Protein AF-A0A3D4HSH6-F1 (afdb_monomer)

Secondary structure (DSSP, 8-state):
--EEEE-SEEEEEEEESSEEEE-S-EEEEEEEESSEEEE-S-EEEEEEEESSEEEE-S-EEEEEEEESSEEEE-S--EEEEEEEESSEEEEEEEEEEEEEEESSEEEEEEEEEEEEEE---TTT---TT-TTHHHHHHHHHHHHHSS---TTSEEEEEEEEEEEEEESEEEEEEEEEEEEEETT-EEEEEEEEEEEEE-TT-EEEEEE-GGG--S-----------------SSHHHHHHHHHHHHHHHHTTSS-HHHHHHHHHTT----S-S-----------SSS----EEEETTEEEEE--TT-SS---EE-S-BS-EEESS-EEES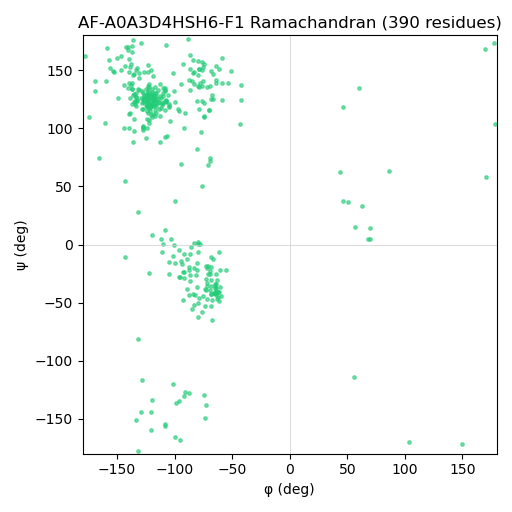-BSS-EEESS-EE-S-BSS-EEESS-EE-SEESS-EEESS-EEESEESS-EEESS-EEE---

Nearest PDB structures (foldseek):
  4dn7-assembly1_B  TM=1.589E-01  e=5.352E+00  Methanosarcina mazei Go1

Structure (mmCIF, N/CA/C/O backbone):
data_AF-A0A3D4HSH6-F1
#
_entry.id   AF-A0A3D4HSH6-F1
#
loop_
_atom_site.group_PDB
_atom_site.id
_atom_site.type_symbol
_atom_site.label_atom_id
_atom_site.label_alt_id
_atom_site.label_comp_id
_atom_site.label_asym_id
_atom_site.label_entity_id
_atom_site.label_seq_id
_atom_site.pdbx_PDB_ins_code
_atom_site.Cartn_x
_atom_site.Cartn_y
_atom_site.Cartn_z
_atom_site.occupancy
_atom_site.B_iso_or_equiv
_atom_site.auth_seq_id
_atom_site.auth_comp_id
_atom_site.auth_asym_id
_atom_site.auth_atom_id
_atom_site.pdbx_PDB_model_num
ATOM 1 N N . GLU A 1 1 ? 10.596 -11.677 -17.587 1.00 57.94 1 GLU A N 1
ATOM 2 C CA . GLU A 1 1 ? 11.703 -11.852 -16.608 1.00 57.94 1 GLU A CA 1
ATOM 3 C C . GLU A 1 1 ? 12.764 -10.735 -16.698 1.00 57.94 1 GLU A C 1
ATOM 5 O O . GLU A 1 1 ? 12.942 -10.158 -17.764 1.00 57.94 1 GLU A O 1
ATOM 10 N N . GLY A 1 2 ? 13.449 -10.383 -15.598 1.00 78.00 2 GLY A N 1
ATOM 11 C CA . GLY A 1 2 ? 14.512 -9.350 -15.574 1.00 78.00 2 GLY A CA 1
ATOM 12 C C . GLY A 1 2 ? 14.110 -7.986 -14.981 1.00 78.00 2 GLY A C 1
ATOM 13 O O . GLY A 1 2 ? 13.057 -7.859 -14.363 1.00 78.00 2 GLY A O 1
ATOM 14 N N . VAL A 1 3 ? 14.960 -6.958 -15.118 1.00 90.19 3 VAL A N 1
ATOM 15 C CA . VAL A 1 3 ? 14.716 -5.597 -14.586 1.00 90.19 3 VAL A CA 1
ATOM 16 C C . VAL A 1 3 ? 14.334 -4.649 -15.724 1.00 90.19 3 VAL A C 1
ATOM 18 O O . VAL A 1 3 ? 15.120 -4.444 -16.644 1.00 90.19 3 VAL A O 1
ATOM 21 N N . GLY A 1 4 ? 13.153 -4.031 -15.651 1.00 86.25 4 GLY A N 1
ATOM 22 C CA . GLY A 1 4 ? 12.595 -3.201 -16.720 1.00 86.25 4 GLY A CA 1
ATOM 23 C C . GLY A 1 4 ? 11.940 -1.907 -16.232 1.00 86.25 4 GLY A C 1
ATOM 24 O O . GLY A 1 4 ? 11.488 -1.782 -15.090 1.00 86.25 4 GLY A O 1
ATOM 25 N N . SER A 1 5 ? 11.887 -0.910 -17.116 1.00 93.50 5 SER A N 1
ATOM 26 C CA . SER A 1 5 ? 11.136 0.332 -16.902 1.00 93.50 5 SER A CA 1
ATOM 27 C C . SER A 1 5 ? 9.996 0.433 -17.904 1.00 93.50 5 SER A C 1
ATOM 29 O O . SER A 1 5 ? 10.218 0.273 -19.097 1.00 93.50 5 SER A O 1
ATOM 31 N N . ILE A 1 6 ? 8.808 0.762 -17.409 1.00 93.12 6 ILE A N 1
ATOM 32 C CA . ILE A 1 6 ? 7.613 1.019 -18.209 1.00 93.12 6 ILE A CA 1
ATOM 33 C C . ILE A 1 6 ? 7.395 2.532 -18.204 1.00 93.12 6 ILE A C 1
ATOM 35 O O . ILE A 1 6 ? 7.428 3.172 -17.145 1.00 93.12 6 ILE A O 1
ATOM 39 N N . TYR A 1 7 ? 7.239 3.126 -19.379 1.00 93.56 7 TYR A N 1
ATOM 40 C CA . TYR A 1 7 ? 6.953 4.554 -19.511 1.00 93.56 7 TYR A CA 1
ATOM 41 C C . TYR A 1 7 ? 5.441 4.797 -19.420 1.00 93.56 7 TYR A C 1
ATOM 43 O O . TYR A 1 7 ? 4.657 3.857 -19.506 1.00 93.56 7 TYR A O 1
ATOM 51 N N . GLY A 1 8 ? 5.022 6.038 -19.176 1.00 94.56 8 GLY A N 1
ATOM 52 C CA . GLY A 1 8 ? 3.591 6.355 -19.180 1.00 94.56 8 GLY A CA 1
ATOM 53 C C . GLY A 1 8 ? 2.972 6.145 -20.565 1.00 94.56 8 GLY A C 1
ATOM 54 O O . GLY A 1 8 ? 3.687 6.229 -21.563 1.00 94.56 8 GLY A O 1
ATOM 55 N N . GLY A 1 9 ? 1.673 5.860 -20.620 1.00 95.31 9 GLY A N 1
ATOM 56 C CA . GLY A 1 9 ? 0.958 5.594 -21.868 1.00 95.31 9 GLY A CA 1
ATOM 57 C C . GLY A 1 9 ? -0.214 4.630 -21.709 1.00 95.31 9 GLY A C 1
ATOM 58 O O . GLY A 1 9 ? -0.592 4.260 -20.596 1.00 95.31 9 GLY A O 1
ATOM 59 N N . GLU A 1 10 ? -0.777 4.234 -22.843 1.00 97.62 10 GLU A N 1
ATOM 60 C CA . GLU A 1 10 ? -1.864 3.263 -22.921 1.00 97.62 10 GLU A CA 1
ATOM 61 C C . GLU A 1 10 ? -1.311 1.893 -23.305 1.00 97.62 10 GLU A C 1
ATOM 63 O O . GLU A 1 10 ? -0.515 1.772 -24.238 1.00 97.62 10 GLU A O 1
ATOM 68 N N . TYR A 1 11 ? -1.720 0.866 -22.568 1.00 95.81 11 TYR A N 1
ATOM 69 C CA . TYR A 1 11 ? -1.266 -0.502 -22.769 1.00 95.81 11 TYR A CA 1
ATOM 70 C C . TYR A 1 11 ? -2.453 -1.452 -22.714 1.00 95.81 11 TYR A C 1
ATOM 72 O O . TYR A 1 11 ? -3.387 -1.257 -21.943 1.00 95.81 11 TYR A O 1
ATOM 80 N N . ASP A 1 12 ? -2.395 -2.529 -23.486 1.00 97.12 12 ASP A N 1
ATOM 81 C CA . ASP A 1 12 ? -3.360 -3.610 -23.314 1.00 97.12 12 ASP A CA 1
ATOM 82 C C . ASP A 1 12 ? -3.037 -4.404 -22.036 1.00 97.12 12 ASP A C 1
ATOM 84 O O . ASP A 1 12 ? -3.851 -4.495 -21.120 1.00 97.12 12 ASP A O 1
ATOM 88 N N . ALA A 1 13 ? -1.793 -4.869 -21.902 1.00 96.62 13 ALA A N 1
ATOM 89 C CA . ALA A 1 13 ? -1.349 -5.62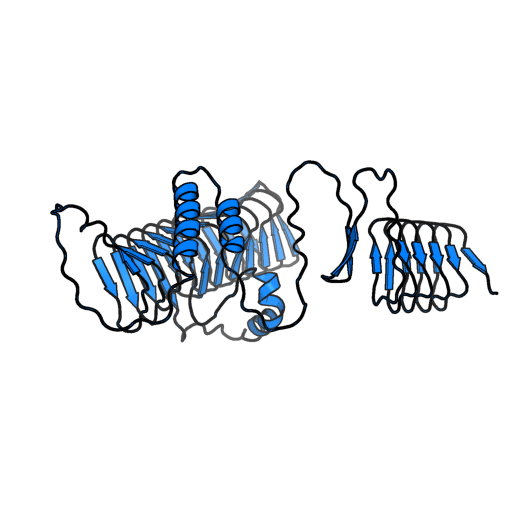2 -20.736 1.00 96.62 13 ALA A CA 1
ATOM 90 C C . ALA A 1 13 ? 0.033 -5.186 -20.228 1.00 96.62 13 ALA A C 1
ATOM 92 O O . ALA A 1 13 ? 0.926 -4.849 -21.009 1.00 96.62 13 ALA A O 1
ATOM 93 N N . ILE A 1 14 ? 0.223 -5.243 -18.907 1.00 96.19 14 ILE A N 1
ATOM 94 C CA . ILE A 1 14 ? 1.525 -5.131 -18.242 1.00 96.19 14 ILE A CA 1
ATOM 95 C C . ILE A 1 14 ? 1.742 -6.377 -17.383 1.00 96.19 14 ILE A C 1
ATOM 97 O O . ILE A 1 14 ? 1.086 -6.538 -16.356 1.00 96.19 14 ILE A O 1
ATOM 101 N N . ASN A 1 15 ? 2.726 -7.198 -17.753 1.00 96.81 15 ASN A N 1
ATOM 102 C CA . ASN A 1 15 ? 3.106 -8.397 -17.003 1.00 96.81 15 ASN A CA 1
ATOM 103 C C . ASN A 1 15 ? 4.492 -8.208 -16.374 1.00 96.81 15 ASN A C 1
ATOM 105 O O . ASN A 1 15 ? 5.458 -7.865 -17.061 1.00 96.81 15 ASN A O 1
ATOM 109 N N . VAL A 1 16 ? 4.596 -8.409 -15.059 1.00 94.38 16 VAL A N 1
ATOM 110 C CA . VAL A 1 16 ? 5.824 -8.179 -14.285 1.00 94.38 16 VAL A CA 1
ATOM 111 C C . VAL A 1 16 ? 6.218 -9.434 -13.516 1.00 94.38 16 VAL A C 1
ATOM 113 O O . VAL A 1 16 ? 5.851 -9.601 -12.360 1.00 94.38 16 VAL A O 1
ATOM 116 N N . GLU A 1 17 ? 7.049 -10.272 -14.131 1.00 90.19 17 GLU A N 1
ATOM 117 C CA . GLU A 1 17 ? 7.617 -11.475 -13.491 1.00 90.19 17 GLU A CA 1
ATOM 118 C C . GLU A 1 17 ? 8.907 -11.174 -12.704 1.00 90.19 17 GLU A C 1
ATOM 120 O O . GLU A 1 17 ? 9.221 -11.820 -11.711 1.00 90.19 17 GLU A O 1
ATOM 125 N N . GLY A 1 18 ? 9.683 -10.181 -13.159 1.00 85.00 18 GLY A N 1
ATOM 126 C CA . GLY A 1 18 ? 10.954 -9.765 -12.557 1.00 85.00 18 GLY A CA 1
ATOM 127 C C . GLY A 1 18 ? 10.812 -8.499 -11.711 1.00 85.00 18 GLY A C 1
ATOM 128 O O . GLY A 1 18 ? 10.058 -8.461 -10.748 1.00 85.00 18 GLY A O 1
ATOM 129 N N . VAL A 1 19 ? 11.527 -7.429 -12.062 1.00 87.19 19 VAL A N 1
ATOM 130 C CA . VAL A 1 19 ? 11.393 -6.109 -11.426 1.00 87.19 19 VAL A CA 1
ATOM 131 C C . VAL A 1 19 ? 10.913 -5.090 -12.454 1.00 87.19 19 VAL A C 1
ATOM 133 O O . VAL A 1 19 ? 11.662 -4.698 -13.344 1.00 87.19 19 VAL A O 1
ATOM 136 N N . GLY A 1 20 ? 9.677 -4.619 -12.314 1.00 89.00 20 GLY A N 1
ATOM 137 C CA . GLY A 1 20 ? 9.059 -3.634 -13.202 1.00 89.00 20 GLY A CA 1
ATOM 138 C C . GLY A 1 20 ? 8.911 -2.272 -12.532 1.00 89.00 20 GLY A C 1
ATOM 139 O O . GLY A 1 20 ? 8.433 -2.168 -11.402 1.00 89.00 20 GLY A O 1
ATOM 140 N N . LYS A 1 21 ? 9.291 -1.195 -13.223 1.00 94.38 21 LYS A N 1
ATOM 141 C CA . LYS A 1 21 ? 9.137 0.177 -12.717 1.00 94.38 21 LYS A CA 1
ATOM 142 C C . LYS A 1 21 ? 8.341 1.048 -13.678 1.00 94.38 21 LYS A C 1
ATOM 144 O O . LYS A 1 21 ? 8.885 1.489 -14.687 1.00 94.38 21 LYS A O 1
ATOM 149 N N . LEU A 1 22 ? 7.105 1.378 -13.318 1.00 94.94 22 LEU A N 1
ATOM 150 C CA . LEU A 1 22 ? 6.295 2.349 -14.050 1.00 94.94 22 LEU A CA 1
ATOM 151 C C . LEU A 1 22 ? 6.735 3.777 -13.680 1.00 94.94 22 LEU A C 1
ATOM 153 O O . LEU A 1 22 ? 6.675 4.176 -12.513 1.00 94.94 22 LEU A O 1
ATOM 157 N N . LYS A 1 23 ? 7.250 4.528 -14.661 1.00 92.12 23 LYS A N 1
ATOM 158 C CA . LYS A 1 23 ? 7.837 5.870 -14.483 1.00 92.12 23 LYS A CA 1
ATOM 159 C C . LYS A 1 23 ? 6.846 7.020 -14.698 1.00 92.12 23 LYS A C 1
ATOM 161 O O . LYS A 1 23 ? 7.104 8.096 -14.167 1.00 92.12 23 LYS A O 1
ATOM 166 N N . GLY A 1 24 ? 5.769 6.801 -15.448 1.00 92.88 24 GLY A N 1
ATOM 167 C CA . GLY A 1 24 ? 4.745 7.803 -15.765 1.00 92.88 24 GLY A CA 1
ATOM 168 C C . GLY A 1 24 ? 3.334 7.270 -15.540 1.00 92.88 24 GLY A C 1
ATOM 169 O O . GLY A 1 24 ? 3.174 6.146 -15.070 1.00 92.88 24 GLY A O 1
ATOM 170 N N . ASP A 1 25 ? 2.328 8.084 -15.847 1.00 97.25 25 ASP A N 1
ATOM 171 C CA . ASP A 1 25 ? 0.923 7.695 -15.709 1.00 97.25 25 ASP A CA 1
ATOM 172 C C . ASP A 1 25 ? 0.553 6.673 -16.793 1.00 97.25 25 ASP A C 1
ATOM 174 O O . ASP A 1 25 ? 0.944 6.840 -17.949 1.00 97.25 25 ASP A O 1
ATOM 178 N N . ALA A 1 26 ? -0.167 5.615 -16.426 1.00 96.88 26 ALA A N 1
ATOM 179 C CA . ALA A 1 26 ? -0.568 4.566 -17.358 1.00 96.88 26 ALA A CA 1
ATOM 180 C C . ALA A 1 26 ? -2.057 4.240 -17.262 1.00 96.88 26 ALA A C 1
ATOM 182 O O . ALA A 1 26 ? -2.619 4.196 -16.163 1.00 96.88 26 ALA A O 1
ATOM 183 N N . THR A 1 27 ? -2.644 3.956 -18.422 1.00 98.00 27 THR A N 1
ATOM 184 C CA . THR A 1 27 ? -3.971 3.353 -18.568 1.00 98.00 27 THR A CA 1
ATOM 185 C C . THR A 1 27 ? -3.784 1.969 -19.170 1.00 98.00 27 THR A C 1
ATOM 187 O O . THR A 1 27 ? -3.140 1.840 -20.209 1.00 98.00 27 THR A O 1
ATOM 190 N N . VAL A 1 28 ? -4.265 0.929 -18.496 1.00 97.25 28 VAL A N 1
ATOM 191 C CA . VAL A 1 28 ? -3.946 -0.460 -18.846 1.00 97.25 28 VAL A CA 1
ATOM 192 C C . VAL A 1 28 ? -5.192 -1.326 -18.761 1.00 97.25 28 VAL A C 1
ATOM 194 O O . VAL A 1 28 ? -5.912 -1.213 -17.780 1.00 97.25 28 VAL A O 1
ATOM 197 N N . ASN A 1 29 ? -5.453 -2.235 -19.701 1.00 97.75 29 ASN A N 1
ATOM 198 C CA . ASN A 1 29 ? -6.577 -3.160 -19.500 1.00 97.75 29 ASN A CA 1
ATOM 199 C C . ASN A 1 29 ? -6.258 -4.135 -18.356 1.00 97.75 29 ASN A C 1
ATOM 201 O O . ASN A 1 29 ? -6.999 -4.201 -17.378 1.00 97.75 29 ASN A O 1
ATOM 205 N N . LYS A 1 30 ? -5.113 -4.824 -18.410 1.00 98.12 30 LYS A N 1
ATOM 206 C CA . LYS A 1 30 ? -4.725 -5.802 -17.382 1.00 98.12 30 LYS A CA 1
ATOM 207 C C . LYS A 1 30 ? -3.299 -5.617 -16.868 1.00 98.12 30 LYS A C 1
ATOM 209 O O . LYS A 1 30 ? -2.358 -5.497 -17.647 1.00 98.12 30 LYS A O 1
ATOM 214 N N . VAL A 1 31 ? -3.118 -5.640 -15.549 1.00 97.88 31 VAL A N 1
ATOM 215 C CA . VAL A 1 31 ? -1.796 -5.665 -14.907 1.00 97.88 31 VAL A CA 1
ATOM 216 C C . VAL A 1 31 ? -1.655 -6.938 -14.082 1.00 97.88 31 VAL A C 1
ATOM 218 O O . VAL A 1 31 ? -2.449 -7.160 -13.174 1.00 97.88 31 VAL A O 1
ATOM 221 N N . THR A 1 32 ? -0.618 -7.728 -14.344 1.00 97.50 32 THR A N 1
ATOM 222 C CA . THR A 1 32 ? -0.269 -8.913 -13.548 1.00 97.50 32 THR A CA 1
ATOM 223 C C . THR A 1 32 ? 1.140 -8.758 -12.985 1.00 97.50 32 THR A C 1
ATOM 225 O O . THR A 1 32 ? 2.080 -8.409 -13.705 1.00 97.50 32 THR A O 1
ATOM 228 N N . VAL A 1 33 ? 1.290 -8.971 -11.677 1.00 96.19 33 VAL A N 1
ATOM 229 C CA . VAL A 1 33 ? 2.560 -8.808 -10.960 1.00 96.19 33 VAL A CA 1
ATOM 230 C C . VAL A 1 33 ? 2.888 -10.066 -10.166 1.00 96.19 33 VAL A C 1
ATOM 232 O O . VAL A 1 33 ? 2.425 -10.208 -9.040 1.00 96.19 33 VAL A O 1
ATOM 235 N N . ASP A 1 34 ? 3.780 -10.900 -10.693 1.00 90.12 34 ASP A N 1
ATOM 236 C CA . ASP A 1 34 ? 4.344 -12.063 -9.985 1.00 90.12 34 ASP A CA 1
ATOM 237 C C . ASP A 1 34 ? 5.650 -11.710 -9.251 1.00 90.12 34 ASP A C 1
ATOM 239 O O . ASP A 1 34 ? 6.000 -12.284 -8.218 1.00 90.12 34 ASP A O 1
ATOM 243 N N . GLY A 1 35 ? 6.381 -10.730 -9.786 1.00 86.50 35 GLY A N 1
ATOM 244 C CA . GLY A 1 35 ? 7.656 -10.245 -9.270 1.00 86.50 35 GLY A CA 1
ATOM 245 C C . GLY A 1 35 ? 7.521 -9.011 -8.375 1.00 86.50 35 GLY A C 1
ATOM 246 O O . GLY A 1 35 ? 6.676 -8.931 -7.486 1.00 86.50 35 GLY A O 1
ATOM 247 N N . MET A 1 36 ? 8.380 -8.013 -8.588 1.00 86.12 36 MET A N 1
ATOM 248 C CA . MET A 1 36 ? 8.353 -6.732 -7.881 1.00 86.12 36 MET A CA 1
ATOM 249 C C . MET A 1 36 ? 7.951 -5.593 -8.817 1.00 86.12 36 MET A C 1
ATOM 251 O O . MET A 1 36 ? 8.691 -5.224 -9.727 1.00 86.12 36 MET A O 1
ATOM 255 N N . PHE A 1 37 ? 6.825 -4.949 -8.534 1.00 92.69 37 PHE A N 1
ATOM 256 C CA . PHE A 1 37 ? 6.331 -3.805 -9.287 1.00 92.69 37 PHE A CA 1
ATOM 257 C C . PHE A 1 37 ? 6.432 -2.509 -8.483 1.00 92.69 37 PHE A C 1
ATOM 259 O O . PHE A 1 37 ? 5.992 -2.418 -7.338 1.00 92.69 37 PHE A O 1
ATOM 266 N N . LYS A 1 38 ? 7.000 -1.462 -9.085 1.00 92.62 38 LYS A N 1
ATOM 267 C CA . LYS A 1 38 ? 7.082 -0.119 -8.502 1.00 92.62 38 LYS A CA 1
ATOM 268 C C . LYS A 1 38 ? 6.423 0.900 -9.420 1.00 92.62 38 LYS A C 1
ATOM 270 O O . LYS A 1 38 ? 7.022 1.303 -10.414 1.00 92.62 38 LYS A O 1
ATOM 275 N N . SER A 1 39 ? 5.254 1.399 -9.031 1.00 94.31 39 SER A N 1
ATOM 276 C CA . SER A 1 39 ? 4.556 2.459 -9.756 1.00 94.31 39 SER A CA 1
ATOM 277 C C . SER A 1 39 ? 4.837 3.844 -9.173 1.00 94.31 39 SER A C 1
ATOM 279 O O . SER A 1 39 ? 4.477 4.137 -8.030 1.00 94.31 39 SER A O 1
ATOM 281 N N . LYS A 1 40 ? 5.501 4.701 -9.959 1.00 91.81 40 LYS A N 1
ATOM 282 C CA . LYS A 1 40 ? 5.724 6.122 -9.645 1.00 91.81 40 LYS A CA 1
ATOM 283 C C . LYS A 1 40 ? 4.681 7.061 -10.263 1.00 91.81 40 LYS A C 1
ATOM 285 O O . LYS A 1 40 ? 4.644 8.219 -9.849 1.00 91.81 40 LYS A O 1
ATOM 290 N N . GLY A 1 41 ? 3.888 6.590 -11.223 1.00 90.06 41 GLY A N 1
ATOM 291 C CA . GLY A 1 41 ? 2.805 7.345 -11.857 1.00 90.06 41 GLY A CA 1
ATOM 292 C C . GLY A 1 41 ? 1.429 6.857 -11.421 1.00 90.06 41 GLY A C 1
ATOM 293 O O . GLY A 1 41 ? 1.309 5.855 -10.711 1.00 90.06 41 GLY A O 1
ATOM 294 N N . LYS A 1 42 ? 0.388 7.593 -11.807 1.00 95.56 42 LYS A N 1
ATOM 295 C CA . LYS A 1 42 ? -0.999 7.159 -11.625 1.00 95.56 42 LYS A CA 1
ATOM 296 C C . LYS A 1 42 ? -1.244 5.906 -12.459 1.00 95.56 42 LYS A C 1
ATOM 298 O O . LYS A 1 42 ? -0.773 5.816 -13.590 1.00 95.56 42 LYS A O 1
ATOM 303 N N . LEU A 1 43 ? -1.975 4.952 -11.899 1.00 97.25 43 LEU A N 1
ATOM 304 C CA . LEU A 1 43 ? -2.335 3.719 -12.590 1.00 97.25 43 LEU A CA 1
ATOM 305 C C . LEU A 1 43 ? -3.850 3.656 -12.727 1.00 97.25 43 LEU A C 1
ATOM 307 O O . LEU A 1 43 ? -4.544 3.589 -11.714 1.00 97.25 43 LEU A O 1
ATOM 311 N N . THR A 1 44 ? -4.341 3.677 -13.960 1.00 98.31 44 THR A N 1
ATOM 312 C CA . THR A 1 44 ? -5.742 3.404 -14.281 1.00 98.31 44 THR A CA 1
ATOM 313 C C . THR A 1 44 ? -5.815 2.037 -14.942 1.00 98.31 44 THR A C 1
ATOM 315 O O . THR A 1 44 ? -5.103 1.829 -15.921 1.00 98.31 44 THR A O 1
ATOM 318 N N . ALA A 1 45 ? -6.616 1.102 -14.429 1.00 97.81 45 ALA A N 1
ATOM 319 C CA . ALA A 1 45 ? -6.755 -0.195 -15.085 1.00 97.81 45 ALA A CA 1
ATOM 320 C C . ALA A 1 45 ? -8.138 -0.839 -14.968 1.00 97.81 45 ALA A C 1
ATOM 322 O O . ALA A 1 45 ? -8.930 -0.476 -14.104 1.00 97.81 45 ALA A O 1
ATOM 323 N N . GLU A 1 46 ? -8.434 -1.810 -15.826 1.00 98.12 46 GLU A N 1
ATOM 324 C CA . GLU A 1 46 ? -9.647 -2.623 -15.678 1.00 98.12 46 GLU A CA 1
ATOM 325 C C . GLU A 1 46 ? -9.420 -3.709 -14.618 1.00 98.12 46 GLU A C 1
ATOM 327 O O . GLU A 1 46 ? -10.183 -3.807 -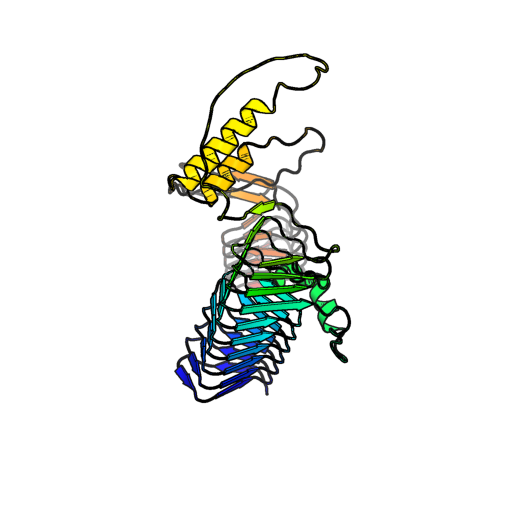13.658 1.00 98.12 46 GLU A O 1
ATOM 332 N N . GLU A 1 47 ? -8.321 -4.457 -14.722 1.00 98.25 47 GLU A N 1
ATOM 333 C CA . GLU A 1 47 ? -7.962 -5.517 -13.776 1.00 98.25 47 GLU A CA 1
ATOM 334 C C . GLU A 1 47 ? -6.496 -5.407 -13.332 1.00 98.25 47 GLU A C 1
ATOM 336 O O . GLU A 1 47 ? -5.589 -5.235 -14.149 1.00 98.25 47 GLU A O 1
ATOM 341 N N . VAL A 1 48 ? -6.253 -5.533 -12.025 1.00 98.44 48 VAL A N 1
ATOM 342 C CA . VAL A 1 48 ? -4.908 -5.621 -11.443 1.00 98.44 48 VAL A CA 1
ATOM 343 C C . VAL A 1 48 ? -4.829 -6.832 -10.523 1.00 98.44 48 VAL A C 1
ATOM 345 O O . VAL A 1 48 ? -5.568 -6.902 -9.546 1.00 98.44 48 VAL A O 1
ATOM 348 N N . VAL A 1 49 ? -3.900 -7.739 -10.815 1.00 98.12 49 VAL A N 1
ATOM 349 C CA . VAL A 1 49 ? -3.607 -8.946 -10.031 1.00 98.12 49 VAL A CA 1
ATOM 350 C C . VAL A 1 49 ? -2.182 -8.855 -9.491 1.00 98.12 49 VAL A C 1
ATOM 352 O O . VAL A 1 49 ? -1.239 -8.568 -10.238 1.00 98.12 49 VAL A O 1
ATOM 355 N N . ILE A 1 50 ? -2.021 -9.039 -8.181 1.00 96.50 50 ILE A N 1
ATOM 356 C CA . ILE A 1 50 ? -0.739 -8.904 -7.483 1.00 96.50 50 ILE A CA 1
ATOM 357 C C . ILE A 1 50 ? -0.469 -10.163 -6.662 1.00 96.50 50 ILE A C 1
ATOM 359 O O . ILE A 1 50 ? -0.889 -10.252 -5.510 1.00 96.50 50 ILE A O 1
ATOM 363 N N . ASP A 1 51 ? 0.339 -11.056 -7.219 1.00 91.50 51 ASP A N 1
ATOM 364 C CA . ASP A 1 51 ? 0.783 -12.299 -6.574 1.00 91.50 51 ASP A CA 1
ATOM 365 C C . ASP A 1 51 ? 2.159 -12.117 -5.906 1.00 91.50 51 ASP A C 1
ATOM 367 O O . ASP A 1 51 ? 2.496 -12.737 -4.895 1.00 91.50 51 ASP A O 1
ATOM 371 N N . GLY A 1 52 ? 2.958 -11.195 -6.447 1.00 86.38 52 GLY A N 1
ATOM 372 C CA . GLY A 1 52 ? 4.261 -10.787 -5.942 1.00 86.38 52 GLY A CA 1
ATOM 373 C C . GLY A 1 52 ? 4.200 -9.601 -4.977 1.00 86.38 52 GLY A C 1
ATOM 374 O O . GLY A 1 52 ? 3.459 -9.574 -3.996 1.00 86.38 52 GLY A O 1
ATOM 375 N N . MET A 1 53 ? 5.029 -8.587 -5.225 1.00 85.62 53 MET A N 1
ATOM 376 C CA . MET A 1 53 ? 5.090 -7.362 -4.425 1.00 85.62 53 MET A CA 1
ATOM 377 C C . MET A 1 53 ? 4.865 -6.129 -5.295 1.00 85.62 53 MET A C 1
ATOM 379 O O . MET A 1 53 ? 5.693 -5.792 -6.137 1.00 85.62 53 MET A O 1
ATOM 383 N N . ALA A 1 54 ? 3.823 -5.362 -5.003 1.00 90.94 54 ALA A N 1
ATOM 384 C CA . ALA A 1 54 ? 3.565 -4.077 -5.630 1.00 90.94 54 ALA A CA 1
ATOM 385 C C . ALA A 1 54 ? 3.773 -2.921 -4.647 1.00 90.94 54 ALA A C 1
ATOM 387 O O . ALA A 1 54 ? 3.286 -2.918 -3.513 1.00 90.94 54 ALA A O 1
ATOM 388 N N . ARG A 1 55 ? 4.463 -1.875 -5.104 1.00 90.94 55 ARG A N 1
ATOM 389 C CA . ARG A 1 55 ? 4.548 -0.595 -4.411 1.00 90.94 55 ARG A CA 1
ATOM 390 C C . ARG A 1 55 ? 4.098 0.548 -5.299 1.00 90.94 55 ARG A C 1
ATOM 392 O O . ARG A 1 55 ? 4.713 0.832 -6.324 1.00 90.94 55 ARG A O 1
ATOM 399 N N . VAL A 1 56 ? 3.111 1.282 -4.816 1.00 93.00 56 VAL A N 1
ATOM 400 C CA . VAL A 1 56 ? 2.452 2.359 -5.545 1.00 93.00 56 VAL A CA 1
ATOM 401 C C . VAL A 1 56 ? 2.620 3.672 -4.782 1.00 93.00 56 VAL A C 1
ATOM 403 O O . VAL A 1 56 ? 2.421 3.732 -3.568 1.00 93.00 56 VAL A O 1
ATOM 406 N N . PHE A 1 57 ? 3.045 4.718 -5.490 1.00 88.94 57 PHE A N 1
ATOM 407 C CA . PHE A 1 57 ? 3.329 6.042 -4.916 1.00 88.94 57 PHE A CA 1
ATOM 408 C C . PHE A 1 57 ? 2.335 7.130 -5.348 1.00 88.94 57 PHE A C 1
ATOM 410 O O . PHE A 1 57 ? 2.434 8.260 -4.878 1.00 88.94 57 PHE A O 1
ATOM 417 N N . ARG A 1 58 ? 1.419 6.820 -6.271 1.00 94.25 58 ARG A N 1
ATOM 418 C CA . ARG A 1 58 ? 0.401 7.733 -6.814 1.00 94.25 58 ARG A CA 1
ATOM 419 C C . ARG A 1 58 ? -0.942 7.016 -6.903 1.00 94.25 58 ARG A C 1
ATOM 421 O O . ARG A 1 58 ? -1.009 5.819 -6.662 1.00 94.25 58 ARG A O 1
ATOM 428 N N . ASN A 1 59 ? -2.007 7.752 -7.204 1.00 94.62 59 ASN A N 1
ATOM 429 C CA . ASN A 1 59 ? -3.358 7.197 -7.175 1.00 94.62 59 ASN A CA 1
ATOM 430 C C . ASN A 1 59 ? -3.509 6.007 -8.131 1.00 94.62 59 ASN A C 1
ATOM 432 O O . ASN A 1 59 ? -3.010 6.033 -9.257 1.00 94.62 59 ASN A O 1
ATOM 436 N N . MET A 1 60 ? -4.221 4.992 -7.656 1.00 96.88 60 MET A N 1
ATOM 437 C CA . MET A 1 60 ? -4.589 3.793 -8.395 1.00 96.88 60 MET A CA 1
ATOM 438 C C . MET A 1 60 ? -6.111 3.792 -8.552 1.00 96.88 60 MET A C 1
ATOM 440 O O . MET A 1 60 ? -6.824 3.858 -7.552 1.00 96.88 60 MET A O 1
ATOM 444 N N . LYS A 1 61 ? -6.599 3.757 -9.792 1.00 98.12 61 LYS A N 1
ATOM 445 C CA . LYS A 1 61 ? -8.021 3.644 -10.124 1.00 98.12 61 LYS A CA 1
ATOM 446 C C . LYS A 1 61 ? -8.225 2.374 -10.938 1.00 98.12 61 LYS A C 1
ATOM 448 O O . LYS A 1 61 ? -7.763 2.309 -12.069 1.00 98.12 61 LYS A O 1
ATOM 453 N N . VAL A 1 62 ? -8.859 1.363 -10.368 1.00 97.50 62 VAL A N 1
ATOM 454 C CA . VAL A 1 62 ? -8.902 0.019 -10.961 1.00 97.50 62 VAL A CA 1
ATOM 455 C C . VAL A 1 62 ? -10.297 -0.557 -10.845 1.00 97.50 62 VAL A C 1
ATOM 457 O O . VAL A 1 62 ? -10.848 -0.457 -9.769 1.00 97.50 62 VAL A O 1
ATOM 460 N N . LYS A 1 63 ? -10.908 -1.162 -11.867 1.00 98.12 63 LYS A N 1
ATOM 461 C CA . LYS A 1 63 ? -12.251 -1.739 -11.637 1.00 98.12 63 LYS A CA 1
ATOM 462 C C . LYS A 1 63 ? -12.182 -2.930 -10.684 1.00 98.12 63 LYS A C 1
ATOM 464 O O . LYS A 1 63 ? -12.911 -2.980 -9.697 1.00 98.12 63 LYS A O 1
ATOM 469 N N . LYS A 1 64 ? -11.246 -3.846 -10.932 1.00 98.38 64 LYS A N 1
ATOM 470 C CA . LYS A 1 64 ? -11.021 -5.048 -10.125 1.00 98.38 64 LYS A CA 1
ATOM 471 C C . LYS A 1 64 ? -9.573 -5.119 -9.639 1.00 98.38 64 LYS A C 1
ATOM 473 O O . LYS A 1 64 ? -8.645 -5.055 -10.445 1.00 98.38 64 LYS A O 1
ATOM 478 N N . LEU A 1 65 ? -9.386 -5.263 -8.329 1.00 98.38 65 LEU A N 1
ATOM 479 C CA . LEU A 1 65 ? -8.082 -5.415 -7.680 1.00 98.38 65 LEU A CA 1
ATOM 480 C C . LEU A 1 65 ? -8.030 -6.725 -6.893 1.00 98.38 65 LEU A C 1
ATOM 482 O O . LEU A 1 65 ? -8.787 -6.888 -5.940 1.00 98.38 65 LEU A O 1
ATOM 486 N N . GLU A 1 66 ? -7.119 -7.620 -7.262 1.00 97.88 66 GLU A N 1
ATOM 487 C CA . GLU A 1 66 ? -6.867 -8.896 -6.583 1.00 97.88 66 GLU A CA 1
ATOM 488 C C . GLU A 1 66 ? -5.436 -8.922 -6.032 1.00 97.88 66 GLU A C 1
ATOM 490 O O . GLU A 1 66 ? -4.480 -8.540 -6.716 1.00 97.88 66 GLU A O 1
ATOM 495 N N . ILE A 1 67 ? -5.296 -9.285 -4.756 1.00 96.12 67 ILE A N 1
ATOM 496 C CA . ILE A 1 67 ? -4.035 -9.209 -4.014 1.00 96.12 67 ILE A CA 1
ATOM 497 C C . ILE A 1 67 ? -3.830 -10.502 -3.223 1.00 96.12 67 ILE A C 1
ATOM 499 O O . ILE A 1 67 ? -4.287 -10.614 -2.083 1.00 96.12 67 ILE A O 1
ATOM 503 N N . ASP A 1 68 ? -3.044 -11.413 -3.780 1.00 90.25 68 ASP A N 1
ATOM 504 C CA . ASP A 1 68 ? -2.615 -12.644 -3.103 1.00 90.25 68 ASP A CA 1
ATOM 505 C C . ASP A 1 68 ? -1.233 -12.456 -2.453 1.00 90.25 68 ASP A C 1
ATOM 507 O O . ASP A 1 68 ? -0.902 -13.041 -1.419 1.00 90.25 68 ASP A O 1
ATOM 511 N N . GLY A 1 69 ? -0.428 -11.561 -3.028 1.00 85.75 69 GLY A N 1
ATOM 512 C CA . GLY A 1 69 ? 0.887 -11.170 -2.546 1.00 85.75 69 GLY A CA 1
ATOM 513 C C . GLY A 1 69 ? 0.860 -9.978 -1.589 1.00 85.75 69 GLY A C 1
ATOM 514 O O . GLY A 1 69 ? 0.195 -9.963 -0.553 1.00 85.75 69 GLY A O 1
ATOM 515 N N . MET A 1 70 ? 1.654 -8.952 -1.898 1.00 85.44 70 MET A N 1
ATOM 516 C CA . MET A 1 70 ? 1.817 -7.758 -1.067 1.00 85.44 70 MET A CA 1
ATOM 517 C C . MET A 1 70 ? 1.606 -6.477 -1.873 1.00 85.44 70 MET A C 1
ATOM 519 O O . MET A 1 70 ? 2.434 -6.125 -2.711 1.00 85.44 70 MET A O 1
ATOM 523 N N . LEU A 1 71 ? 0.588 -5.692 -1.522 1.00 93.25 71 LEU A N 1
ATOM 524 C CA . LEU A 1 71 ? 0.383 -4.341 -2.042 1.00 93.25 71 LEU A CA 1
ATOM 525 C C . LEU A 1 71 ? 0.692 -3.284 -0.976 1.00 93.25 71 LEU A C 1
ATOM 527 O O . LEU A 1 71 ? 0.072 -3.226 0.087 1.00 93.25 71 LEU A O 1
ATOM 531 N N . LYS A 1 72 ? 1.617 -2.371 -1.290 1.00 89.12 72 LYS A N 1
ATOM 532 C CA . LYS A 1 72 ? 1.872 -1.171 -0.489 1.00 89.12 72 LYS A CA 1
ATOM 533 C C . LYS A 1 72 ? 1.589 0.110 -1.267 1.00 89.12 72 LYS A C 1
ATOM 535 O O . LYS A 1 72 ? 2.317 0.448 -2.200 1.00 89.12 72 LYS A O 1
ATOM 540 N N . VAL A 1 73 ? 0.654 0.909 -0.769 1.00 90.00 73 VAL A N 1
ATOM 541 C CA . VAL A 1 73 ? 0.301 2.228 -1.305 1.00 90.00 73 VAL A CA 1
ATOM 542 C C . VAL A 1 73 ? 0.753 3.323 -0.336 1.00 90.00 73 VAL A C 1
ATOM 544 O O . VAL A 1 73 ? 0.402 3.319 0.846 1.00 90.00 73 VAL A O 1
ATOM 547 N N . ARG A 1 74 ? 1.600 4.246 -0.812 1.00 82.94 74 ARG A N 1
ATOM 548 C CA . ARG A 1 74 ? 2.182 5.336 -0.008 1.00 82.94 74 ARG A CA 1
ATOM 549 C C . ARG A 1 74 ? 1.683 6.691 -0.493 1.00 82.94 74 ARG A C 1
ATOM 551 O O . ARG A 1 74 ? 1.922 7.026 -1.646 1.00 82.94 74 ARG A O 1
ATOM 558 N N . HIS A 1 75 ? 1.103 7.480 0.416 1.00 83.25 75 HIS A N 1
ATOM 559 C CA . HIS A 1 75 ? 0.637 8.856 0.157 1.00 83.25 75 HIS A CA 1
ATOM 560 C C . HIS A 1 75 ? -0.260 8.975 -1.089 1.00 83.25 75 HIS A C 1
ATOM 562 O O . HIS A 1 75 ? -0.156 9.932 -1.853 1.00 83.25 75 HIS A O 1
ATOM 568 N N . ALA A 1 76 ? -1.098 7.967 -1.317 1.00 90.31 76 ALA A N 1
ATOM 569 C CA . ALA A 1 76 ? -1.941 7.854 -2.494 1.00 90.31 76 ALA A CA 1
ATOM 570 C C . ALA A 1 76 ? -3.224 7.092 -2.163 1.00 90.31 76 ALA A C 1
ATOM 572 O O . ALA A 1 76 ? -3.267 6.363 -1.169 1.00 90.31 76 ALA A O 1
ATOM 573 N N . ASN A 1 77 ? -4.229 7.265 -3.020 1.00 93.75 77 ASN A N 1
ATOM 574 C CA . ASN A 1 77 ? -5.540 6.640 -2.874 1.00 93.75 77 ASN A CA 1
ATOM 575 C C . ASN A 1 77 ? -5.689 5.431 -3.798 1.00 93.75 77 ASN A C 1
ATOM 577 O O . ASN A 1 77 ? -5.143 5.420 -4.906 1.00 93.75 77 ASN A O 1
ATOM 581 N N . VAL A 1 78 ? -6.457 4.444 -3.338 1.00 97.75 78 VAL A N 1
ATOM 582 C CA . VAL A 1 78 ? -6.935 3.317 -4.147 1.00 97.75 78 VAL A CA 1
ATOM 583 C C . VAL A 1 78 ? -8.436 3.468 -4.314 1.00 97.75 78 VAL A C 1
ATOM 585 O O . VAL A 1 78 ? -9.152 3.483 -3.317 1.00 97.75 78 VAL A O 1
ATOM 588 N N . ASN A 1 79 ? -8.891 3.571 -5.557 1.00 98.19 79 ASN A N 1
ATOM 589 C CA . ASN A 1 79 ? -10.306 3.590 -5.905 1.00 98.19 79 ASN A CA 1
ATOM 590 C C . ASN A 1 79 ? -10.596 2.384 -6.791 1.00 98.19 79 ASN A C 1
ATOM 592 O O . ASN A 1 79 ? -9.938 2.239 -7.827 1.00 98.19 79 ASN A O 1
ATOM 596 N N . ALA A 1 80 ? -11.552 1.554 -6.399 1.00 97.94 80 ALA A N 1
ATOM 597 C CA . ALA A 1 80 ? -11.961 0.416 -7.199 1.00 97.94 80 ALA A CA 1
ATOM 598 C C . ALA A 1 80 ? -13.458 0.149 -7.161 1.00 97.94 80 ALA A C 1
ATOM 600 O O . ALA A 1 80 ? -14.149 0.748 -6.352 1.00 97.94 80 ALA A O 1
ATOM 601 N N . ASP A 1 81 ? -13.948 -0.742 -8.015 1.00 98.12 81 ASP A N 1
ATOM 602 C CA . ASP A 1 81 ? -15.316 -1.254 -7.886 1.00 98.12 81 ASP A CA 1
ATOM 603 C C . ASP A 1 81 ? -15.284 -2.472 -6.943 1.00 98.12 81 ASP A C 1
ATOM 605 O O . ASP A 1 81 ? -16.086 -2.590 -6.019 1.00 98.12 81 ASP A O 1
ATOM 609 N N . ILE A 1 82 ? -14.284 -3.349 -7.116 1.00 98.06 82 ILE A N 1
ATOM 610 C CA . ILE A 1 82 ? -14.095 -4.568 -6.319 1.00 98.06 82 ILE A CA 1
ATOM 611 C C . ILE A 1 82 ? -12.634 -4.707 -5.873 1.00 98.06 82 ILE A C 1
ATOM 613 O O . ILE A 1 82 ? -11.716 -4.666 -6.696 1.00 98.06 82 ILE A O 1
ATOM 617 N N . ILE A 1 83 ? -12.419 -4.954 -4.578 1.00 98.31 83 ILE A N 1
ATOM 618 C CA . ILE A 1 83 ? -11.119 -5.306 -3.989 1.00 98.31 83 ILE A CA 1
ATOM 619 C C . ILE A 1 83 ? -11.222 -6.675 -3.312 1.00 98.31 83 ILE A C 1
ATOM 621 O O . ILE A 1 83 ? -12.048 -6.859 -2.419 1.00 98.31 83 ILE A O 1
ATOM 625 N N . ARG A 1 84 ? -10.348 -7.610 -3.692 1.00 97.50 84 ARG A N 1
ATOM 626 C CA . ARG A 1 84 ? -10.134 -8.895 -3.011 1.00 97.50 84 ARG A CA 1
ATOM 627 C C . ARG A 1 84 ? -8.687 -8.997 -2.550 1.00 97.50 84 ARG A C 1
ATOM 629 O O . ARG A 1 84 ? -7.771 -8.720 -3.322 1.00 97.50 84 ARG A O 1
ATOM 636 N N . CYS A 1 85 ? -8.478 -9.326 -1.283 1.00 94.56 85 CYS A N 1
ATOM 637 C CA . CYS A 1 85 ? -7.151 -9.371 -0.685 1.00 94.56 85 CYS A CA 1
ATOM 638 C C . CYS A 1 85 ? -7.009 -10.568 0.254 1.00 94.56 85 CYS A C 1
ATOM 640 O O . CYS A 1 85 ? -7.369 -10.480 1.431 1.00 94.56 85 CYS A O 1
ATOM 642 N N . ASP A 1 86 ? -6.371 -11.620 -0.241 1.00 89.62 86 ASP A N 1
ATOM 643 C CA . ASP A 1 86 ? -6.016 -12.811 0.536 1.00 89.62 86 ASP A CA 1
ATOM 644 C C . ASP A 1 86 ? -4.608 -12.674 1.140 1.00 89.62 86 ASP A C 1
ATOM 646 O O . ASP A 1 86 ? -4.291 -13.242 2.186 1.00 89.62 86 ASP A O 1
ATOM 650 N N . GLY A 1 87 ? -3.769 -11.837 0.523 1.00 85.44 87 GLY A N 1
ATOM 651 C CA . GLY A 1 87 ? -2.419 -11.530 0.973 1.00 85.44 87 GLY A CA 1
ATOM 652 C C . GLY A 1 87 ? -2.344 -10.378 1.976 1.00 85.44 87 GLY A C 1
ATOM 653 O O . GLY A 1 87 ? -2.989 -10.347 3.029 1.00 85.44 87 GLY A O 1
ATOM 654 N N . PHE A 1 88 ? -1.480 -9.408 1.675 1.00 86.00 88 PHE A N 1
ATOM 655 C CA . PHE A 1 88 ? -1.244 -8.241 2.517 1.00 86.00 88 PHE A CA 1
ATOM 656 C C . PHE A 1 88 ? -1.465 -6.928 1.769 1.00 86.00 88 PHE A C 1
ATOM 658 O O . PHE A 1 88 ? -0.808 -6.651 0.763 1.00 86.00 88 PHE A O 1
ATOM 665 N N . MET A 1 89 ? -2.274 -6.039 2.349 1.00 91.06 89 MET A N 1
ATOM 666 C CA . MET A 1 89 ? -2.478 -4.683 1.836 1.00 91.06 89 MET A CA 1
ATOM 667 C C . MET A 1 89 ? -2.157 -3.621 2.891 1.00 91.06 89 MET A C 1
ATOM 669 O O . MET A 1 89 ? -2.679 -3.625 4.007 1.00 91.06 89 MET A O 1
ATOM 673 N N . SER A 1 90 ? -1.338 -2.634 2.526 1.00 89.75 90 SER A N 1
ATOM 674 C CA . SER A 1 90 ? -1.113 -1.443 3.347 1.00 89.75 90 SER A CA 1
ATOM 675 C C . SER A 1 90 ? -1.353 -0.164 2.563 1.00 89.75 90 SER A C 1
ATOM 677 O O . SER A 1 90 ? -0.725 0.060 1.528 1.00 89.75 90 SER A O 1
ATOM 679 N N . CYS A 1 91 ? -2.207 0.705 3.105 1.00 88.62 91 CYS A N 1
ATOM 680 C CA . CYS A 1 91 ? -2.481 2.026 2.556 1.00 88.62 91 CYS A CA 1
ATOM 681 C C . CYS A 1 91 ? -2.422 3.088 3.659 1.00 88.62 91 CYS A C 1
ATOM 683 O O . CYS A 1 91 ? -3.106 3.009 4.683 1.00 88.62 91 CYS A O 1
ATOM 685 N N . THR A 1 92 ? -1.583 4.104 3.458 1.00 85.75 92 THR A N 1
ATOM 686 C CA . THR A 1 92 ? -1.424 5.201 4.425 1.00 85.75 92 THR A CA 1
ATOM 687 C C . THR A 1 92 ? -2.438 6.330 4.246 1.00 85.75 92 THR A C 1
ATOM 689 O O . THR A 1 92 ? -2.378 7.281 5.016 1.00 85.75 92 THR A O 1
ATOM 692 N N . ASN A 1 93 ? -3.314 6.256 3.240 1.00 89.38 93 ASN A N 1
ATOM 693 C CA . ASN A 1 93 ? -4.377 7.232 3.014 1.00 89.38 93 ASN A CA 1
ATOM 694 C C . ASN A 1 93 ? -5.730 6.516 2.869 1.00 89.38 93 ASN A C 1
ATOM 696 O O . ASN A 1 93 ? -6.169 5.865 3.821 1.00 89.38 93 ASN A O 1
ATOM 700 N N . GLU A 1 94 ? -6.366 6.604 1.703 1.00 93.56 94 GLU A N 1
ATOM 701 C CA . GLU A 1 94 ? -7.743 6.161 1.482 1.00 93.56 94 GLU A CA 1
ATOM 702 C C . GLU A 1 94 ? -7.800 4.956 0.544 1.00 93.56 94 GLU A C 1
ATOM 704 O O . GLU A 1 94 ? -7.087 4.887 -0.462 1.00 93.56 94 GLU A O 1
ATOM 709 N N . VAL A 1 95 ? -8.654 4.001 0.900 1.00 97.25 95 VAL A N 1
ATOM 710 C CA . VAL A 1 95 ? -9.070 2.885 0.050 1.00 97.25 95 VAL A CA 1
ATOM 711 C C . VAL A 1 95 ? -10.587 2.954 -0.053 1.00 97.25 95 VAL A C 1
ATOM 713 O O . VAL A 1 95 ? -11.256 2.938 0.979 1.00 97.25 95 VAL A O 1
ATOM 716 N N . SER A 1 96 ? -11.105 3.061 -1.272 1.00 97.50 96 SER A N 1
ATOM 717 C CA . SER A 1 96 ? -12.533 3.169 -1.561 1.00 97.50 96 SER A CA 1
ATOM 718 C C . SER A 1 96 ? -12.923 2.150 -2.619 1.00 97.50 96 SER A C 1
ATOM 720 O O . SER A 1 96 ? -12.314 2.147 -3.689 1.00 97.50 96 SER A O 1
ATOM 722 N N . ALA A 1 97 ? -13.926 1.320 -2.344 1.00 97.56 97 ALA A N 1
ATOM 723 C CA . ALA A 1 97 ? -14.555 0.488 -3.365 1.00 97.56 97 ALA A CA 1
ATOM 724 C C . ALA A 1 97 ? -15.972 0.060 -3.001 1.00 97.56 97 ALA A C 1
ATOM 726 O O . ALA A 1 97 ? -16.300 0.032 -1.822 1.00 97.56 97 ALA A O 1
ATOM 727 N N . ASP A 1 98 ? -16.793 -0.311 -3.981 1.00 97.00 98 ASP A N 1
ATOM 728 C CA . ASP A 1 98 ? -18.165 -0.765 -3.721 1.00 97.00 98 ASP A CA 1
ATOM 729 C C . ASP A 1 98 ? -18.151 -2.055 -2.883 1.00 97.00 98 ASP A C 1
ATOM 731 O O . ASP A 1 98 ? -18.825 -2.156 -1.852 1.00 97.00 98 ASP A O 1
ATOM 735 N N . GLU A 1 99 ? -17.311 -3.020 -3.268 1.00 97.56 99 GLU A N 1
ATOM 736 C CA . GLU A 1 99 ? -17.112 -4.274 -2.542 1.00 97.56 99 GLU A CA 1
ATOM 737 C C . GLU A 1 99 ? -15.643 -4.475 -2.154 1.00 97.56 99 GLU A C 1
ATOM 739 O O . GLU A 1 99 ? -14.746 -4.494 -2.997 1.00 97.56 99 GLU A O 1
ATOM 744 N N . ILE A 1 100 ? -15.394 -4.671 -0.859 1.00 98.19 100 ILE A N 1
ATOM 745 C CA . ILE A 1 100 ? -14.069 -4.957 -0.309 1.00 98.19 100 ILE A CA 1
ATOM 746 C C . ILE A 1 100 ? -14.141 -6.258 0.479 1.00 98.19 100 ILE A C 1
ATOM 748 O O . ILE A 1 100 ? -14.834 -6.328 1.490 1.00 98.19 100 ILE A O 1
ATOM 752 N N . THR A 1 101 ? -13.384 -7.264 0.049 1.00 97.19 101 THR A N 1
ATOM 753 C CA . THR A 1 101 ? -13.190 -8.523 0.776 1.00 97.19 101 THR A CA 1
ATOM 754 C C . THR A 1 101 ? -11.711 -8.693 1.097 1.00 97.19 101 THR A C 1
ATOM 756 O O . THR A 1 101 ? -10.863 -8.663 0.207 1.00 97.19 101 THR A O 1
ATOM 759 N N . ILE A 1 102 ? -11.385 -8.813 2.380 1.00 94.94 102 ILE A N 1
ATOM 760 C CA . ILE A 1 102 ? -10.018 -8.975 2.872 1.00 94.94 102 ILE A CA 1
ATOM 761 C C . ILE A 1 102 ? -9.998 -10.205 3.771 1.00 94.94 102 ILE A C 1
ATOM 763 O O . ILE A 1 102 ? -10.366 -10.093 4.938 1.00 94.94 102 ILE A O 1
ATOM 767 N N . ASP A 1 103 ? -9.536 -11.335 3.243 1.00 89.94 103 ASP A N 1
ATOM 768 C CA . ASP A 1 103 ? -9.372 -12.586 3.995 1.00 89.94 103 ASP A CA 1
ATOM 769 C C . ASP A 1 103 ? -7.928 -12.776 4.518 1.00 89.94 103 ASP A C 1
ATOM 771 O O . ASP A 1 103 ? -7.632 -13.696 5.288 1.00 89.94 103 ASP A O 1
ATOM 775 N N . GLY A 1 104 ? -7.030 -11.852 4.149 1.00 84.88 104 GLY A N 1
ATOM 776 C CA . GLY A 1 104 ? -5.655 -11.750 4.632 1.00 84.88 104 GLY A CA 1
ATOM 777 C C . GLY A 1 104 ? -5.433 -10.719 5.749 1.00 84.88 104 GLY A C 1
ATOM 778 O O . GLY A 1 104 ? -6.174 -10.609 6.730 1.00 84.88 104 GLY A O 1
ATOM 779 N N . ILE A 1 105 ? -4.352 -9.938 5.630 1.00 85.81 105 ILE A N 1
ATOM 780 C CA . ILE A 1 105 ? -3.981 -8.898 6.606 1.00 85.81 105 ILE A CA 1
ATOM 781 C C . ILE A 1 105 ? -4.004 -7.525 5.942 1.00 85.81 105 ILE A C 1
ATOM 783 O O . ILE A 1 105 ? -3.292 -7.277 4.968 1.00 85.81 105 ILE A O 1
ATOM 787 N N . CYS A 1 106 ? -4.717 -6.573 6.546 1.00 88.69 106 CYS A N 1
ATOM 788 C CA . CYS A 1 106 ? -4.688 -5.184 6.096 1.00 88.69 106 CYS A CA 1
ATOM 789 C C . CYS A 1 106 ? -4.198 -4.195 7.162 1.00 88.69 106 CYS A C 1
ATOM 791 O O . CYS A 1 106 ? -4.349 -4.384 8.370 1.00 88.69 106 CYS A O 1
ATOM 793 N N . SER A 1 107 ? -3.577 -3.114 6.688 1.00 88.50 107 SER A N 1
ATOM 794 C CA . SER A 1 107 ? -3.186 -1.946 7.477 1.00 88.50 107 SER A CA 1
ATOM 795 C C . SER A 1 107 ? -3.538 -0.679 6.700 1.00 88.50 107 SER A C 1
ATOM 797 O O . SER A 1 107 ? -2.703 -0.137 5.966 1.00 88.50 107 SER A O 1
ATOM 799 N N . ILE A 1 108 ? -4.766 -0.206 6.882 1.00 91.75 108 ILE A N 1
ATOM 800 C CA . ILE A 1 108 ? -5.387 0.880 6.121 1.00 91.75 108 ILE A CA 1
ATOM 801 C C . ILE A 1 108 ? -5.729 2.038 7.069 1.00 91.75 108 ILE A C 1
ATOM 803 O O . ILE A 1 108 ? -6.039 1.835 8.241 1.00 91.75 108 ILE A O 1
ATOM 807 N N . THR A 1 109 ? -5.618 3.281 6.602 1.00 90.06 109 THR A N 1
ATOM 808 C CA . THR A 1 109 ? -5.973 4.442 7.439 1.00 90.06 109 THR A CA 1
ATOM 809 C C . THR A 1 109 ? -7.466 4.721 7.349 1.00 90.06 109 THR A C 1
ATOM 811 O O . THR A 1 109 ? -8.153 4.706 8.365 1.00 90.06 109 THR A O 1
ATOM 814 N N . LYS A 1 110 ? -7.985 4.915 6.137 1.00 93.25 110 LYS A N 1
ATOM 815 C CA . LYS A 1 110 ? -9.413 5.116 5.905 1.00 93.25 110 LYS A CA 1
ATOM 816 C C . LYS A 1 110 ? -9.906 4.119 4.862 1.00 93.25 110 LYS A C 1
ATOM 818 O O . LYS A 1 110 ? -9.319 4.028 3.783 1.00 93.25 110 LYS A O 1
ATOM 823 N N . LEU A 1 111 ? -10.936 3.365 5.217 1.00 96.56 111 LEU A N 1
ATOM 824 C CA . LEU A 1 111 ? -11.534 2.325 4.396 1.00 96.56 111 LEU A CA 1
ATOM 825 C C . LEU A 1 111 ? -13.004 2.671 4.148 1.00 96.56 111 LEU A C 1
ATOM 827 O O . LEU A 1 111 ? -13.772 2.785 5.104 1.00 96.56 111 LEU A O 1
ATOM 831 N N . TYR A 1 112 ? -13.365 2.838 2.882 1.00 97.19 112 TYR A N 1
ATOM 832 C CA . TYR A 1 112 ? -14.691 3.247 2.432 1.00 97.19 112 TYR A CA 1
ATOM 833 C C . TYR A 1 112 ? -15.271 2.206 1.480 1.00 97.19 112 TYR A C 1
ATOM 835 O O . TYR A 1 112 ? -14.554 1.710 0.611 1.00 97.19 112 TYR A O 1
ATOM 843 N N . GLY A 1 113 ? -16.557 1.899 1.615 1.00 95.12 113 GLY A N 1
ATOM 844 C CA . GLY A 1 113 ? -17.240 1.068 0.630 1.00 95.12 113 GLY A CA 1
ATOM 845 C C . GLY A 1 113 ? -18.686 0.756 0.947 1.00 95.12 113 GLY A C 1
ATOM 846 O O . GLY A 1 113 ? -19.154 1.058 2.035 1.00 95.12 113 GLY A O 1
ATOM 847 N N . ASP A 1 114 ? -19.413 0.114 0.040 1.00 95.31 114 ASP A N 1
ATOM 848 C CA . ASP A 1 114 ? -20.792 -0.290 0.333 1.00 95.31 114 ASP A CA 1
ATOM 849 C C . ASP A 1 114 ? -20.812 -1.552 1.194 1.00 95.31 114 ASP A C 1
ATOM 851 O O . ASP A 1 114 ? -21.507 -1.617 2.217 1.00 95.31 114 ASP A O 1
ATOM 855 N N . ARG A 1 115 ? -20.002 -2.543 0.816 1.00 96.31 115 ARG A N 1
ATOM 856 C CA . ARG A 1 115 ? -19.833 -3.801 1.540 1.00 96.31 115 ARG A CA 1
ATOM 857 C C . ARG A 1 115 ? -18.367 -4.029 1.862 1.00 96.31 115 ARG A C 1
ATOM 859 O O . ARG A 1 115 ? -17.544 -4.160 0.963 1.00 96.31 115 ARG A O 1
ATOM 866 N N . ILE A 1 116 ? -18.068 -4.133 3.151 1.00 97.56 116 ILE A N 1
ATOM 867 C CA . ILE A 1 116 ? -16.728 -4.426 3.646 1.00 97.56 116 ILE A CA 1
ATOM 868 C C . ILE A 1 116 ? -16.774 -5.721 4.450 1.00 97.56 116 ILE A C 1
ATOM 870 O O . ILE A 1 116 ? -17.464 -5.805 5.467 1.00 97.56 116 ILE A O 1
ATOM 874 N N . THR A 1 117 ? -15.990 -6.695 4.009 1.00 96.25 117 THR A N 1
ATOM 875 C CA . THR A 1 117 ? -15.752 -7.969 4.678 1.00 96.25 117 THR A CA 1
ATOM 876 C C . THR A 1 117 ? -14.271 -8.046 5.039 1.00 96.25 117 THR A C 1
ATOM 878 O O . THR A 1 117 ? -13.414 -7.940 4.164 1.00 96.25 117 THR A O 1
ATOM 881 N N . VAL A 1 118 ? -13.947 -8.186 6.324 1.00 93.44 118 VAL A N 1
ATOM 882 C CA . VAL A 1 118 ? -12.563 -8.347 6.794 1.00 93.44 118 VAL A CA 1
ATOM 883 C C . VAL A 1 118 ? -12.479 -9.572 7.684 1.00 93.44 118 VAL A C 1
ATOM 885 O O . VAL A 1 118 ? -12.828 -9.497 8.861 1.00 93.44 118 VAL A O 1
ATOM 888 N N . HIS A 1 119 ? -11.966 -10.677 7.162 1.00 88.44 119 HIS A N 1
ATOM 889 C CA . HIS A 1 119 ? -11.695 -11.867 7.948 1.00 88.44 119 HIS A CA 1
ATOM 890 C C . HIS A 1 119 ? -10.196 -12.061 8.125 1.00 88.44 119 HIS A C 1
ATOM 892 O O . HIS A 1 119 ? -9.415 -11.978 7.190 1.00 88.44 119 HIS A O 1
ATOM 898 N N . ASN A 1 120 ? -9.769 -12.313 9.360 1.00 74.62 120 ASN A N 1
ATOM 899 C CA . ASN A 1 120 ? -8.385 -12.678 9.638 1.00 74.62 120 ASN A CA 1
ATOM 900 C C . ASN A 1 120 ? -8.349 -14.131 10.111 1.00 74.62 120 ASN A C 1
ATOM 902 O O . ASN A 1 120 ? -8.449 -14.426 11.312 1.00 74.62 120 ASN A O 1
ATOM 906 N N . HIS A 1 121 ? -8.236 -15.046 9.150 1.00 63.94 121 HIS A N 1
ATOM 907 C CA . HIS A 1 121 ? -8.085 -16.466 9.435 1.00 63.94 121 HIS A CA 1
ATOM 908 C C . HIS A 1 121 ? -6.648 -16.751 9.872 1.00 63.94 121 HIS A C 1
ATOM 910 O O . HIS A 1 121 ? -5.739 -16.955 9.073 1.00 63.94 121 HIS A O 1
ATOM 916 N N . ARG A 1 122 ? -6.460 -16.792 11.193 1.00 52.97 122 ARG A N 1
ATOM 917 C CA . ARG A 1 122 ? -5.182 -17.091 11.858 1.00 52.97 122 ARG A CA 1
ATOM 918 C C . ARG A 1 122 ? -4.558 -18.429 11.426 1.00 52.97 122 ARG A C 1
ATOM 920 O O . ARG A 1 122 ? -3.349 -18.583 11.569 1.00 52.97 122 ARG A O 1
ATOM 927 N N . ASP A 1 123 ? -5.380 -19.336 10.898 1.00 45.41 123 ASP A N 1
ATOM 928 C CA . ASP A 1 123 ? -5.014 -20.708 10.541 1.00 45.41 123 ASP A CA 1
ATOM 929 C C . ASP A 1 123 ? -4.776 -20.913 9.033 1.00 45.41 123 ASP A C 1
ATOM 931 O O . ASP A 1 123 ? -4.224 -21.939 8.657 1.00 45.41 123 ASP A O 1
ATOM 935 N N . ASN A 1 124 ? -5.103 -19.927 8.182 1.00 39.53 124 ASN A N 1
ATOM 936 C CA . ASN A 1 124 ? -4.908 -20.007 6.724 1.00 39.53 124 ASN A CA 1
ATOM 937 C C . ASN A 1 124 ? -3.831 -19.061 6.183 1.00 39.53 124 ASN A C 1
ATOM 939 O O . ASN A 1 124 ? -3.600 -19.035 4.978 1.00 39.53 124 ASN A O 1
ATOM 943 N N . PHE A 1 125 ? -3.100 -18.340 7.042 1.00 41.81 125 PHE A N 1
ATOM 944 C CA . PHE A 1 125 ? -1.865 -17.675 6.611 1.00 41.81 125 PHE A CA 1
ATOM 945 C C . PHE A 1 125 ? -0.722 -18.701 6.480 1.00 41.81 125 PHE A C 1
ATOM 947 O O . PHE A 1 125 ? 0.363 -18.536 7.043 1.00 41.81 125 PHE A O 1
ATOM 954 N N . ASP A 1 126 ? -0.984 -19.795 5.758 1.00 37.91 126 ASP A N 1
ATOM 955 C CA . ASP A 1 126 ? 0.023 -20.746 5.316 1.00 37.91 126 ASP A CA 1
ATOM 956 C C . ASP A 1 126 ? 0.674 -20.150 4.069 1.00 37.91 126 ASP A C 1
ATOM 958 O O . ASP A 1 126 ? 0.303 -20.406 2.924 1.00 37.91 126 ASP A O 1
ATOM 962 N N . PHE A 1 127 ? 1.630 -19.251 4.314 1.00 40.34 127 PHE A N 1
ATOM 963 C CA . PHE A 1 127 ? 2.527 -18.716 3.296 1.00 40.34 127 PHE A CA 1
ATOM 964 C C . PHE A 1 127 ? 3.471 -19.854 2.874 1.00 40.34 127 PHE A C 1
ATOM 966 O O . PHE A 1 127 ? 4.644 -19.903 3.273 1.00 40.34 127 PHE A O 1
ATOM 973 N N . GLY A 1 128 ? 2.908 -20.819 2.138 1.00 32.72 128 GLY A N 1
ATOM 974 C CA . GLY A 1 128 ? 3.531 -22.070 1.740 1.00 32.72 128 GLY A CA 1
ATOM 975 C C . GLY A 1 128 ? 4.969 -21.841 1.291 1.00 32.72 128 GLY A C 1
ATOM 976 O O . GLY A 1 128 ? 5.257 -21.011 0.429 1.00 32.72 128 GLY A O 1
ATOM 977 N N . SER A 1 129 ? 5.906 -22.556 1.917 1.00 33.72 129 SER A N 1
ATOM 978 C C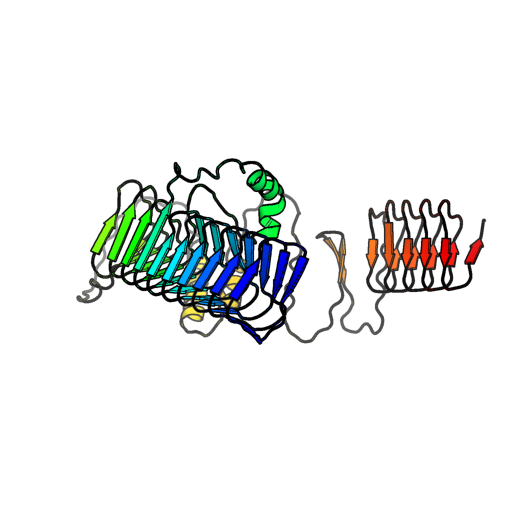A . SER A 1 129 ? 7.342 -22.575 1.583 1.00 33.72 129 SER A CA 1
ATOM 979 C C . SER A 1 129 ? 8.104 -21.228 1.586 1.00 33.72 129 SER A C 1
ATOM 981 O O . SER A 1 129 ? 9.228 -21.168 1.093 1.00 33.72 129 SER A O 1
ATOM 983 N N . LYS A 1 130 ? 7.570 -20.143 2.173 1.00 41.75 130 LYS A N 1
ATOM 984 C CA . LYS A 1 130 ? 8.205 -18.800 2.152 1.00 41.75 130 LYS A CA 1
ATOM 985 C C . LYS A 1 130 ? 8.282 -18.104 3.525 1.00 41.75 130 LYS A C 1
ATOM 987 O O . LYS A 1 130 ? 8.399 -16.882 3.619 1.00 41.75 130 LYS A O 1
ATOM 992 N N . GLY A 1 131 ? 8.343 -18.875 4.614 1.00 40.47 131 GLY A N 1
ATOM 993 C CA . GLY A 1 131 ? 8.531 -18.375 5.990 1.00 40.47 131 GLY A CA 1
ATOM 994 C C . GLY A 1 131 ? 9.842 -17.605 6.266 1.00 40.47 131 GLY A C 1
ATOM 995 O O . GLY A 1 131 ? 10.007 -17.033 7.345 1.00 40.47 131 GLY A O 1
ATOM 996 N N . GLN A 1 132 ? 10.777 -17.541 5.310 1.00 40.59 132 GLN A N 1
ATOM 997 C CA . GLN A 1 132 ? 11.997 -16.728 5.424 1.00 40.59 132 GLN A CA 1
ATOM 998 C C . GLN A 1 132 ? 11.785 -15.242 5.080 1.00 40.59 132 GLN A C 1
ATOM 1000 O O . GLN A 1 132 ? 12.493 -14.386 5.613 1.00 40.59 132 GLN A O 1
ATOM 1005 N N . PHE A 1 133 ? 10.789 -14.903 4.254 1.00 41.34 133 PHE A N 1
ATOM 1006 C CA . PHE A 1 133 ? 10.602 -13.530 3.764 1.00 41.34 133 PHE A CA 1
ATOM 1007 C C . PHE A 1 133 ? 10.092 -12.577 4.865 1.00 41.34 133 PHE A C 1
ATOM 1009 O O . PHE A 1 133 ? 10.501 -11.418 4.948 1.00 41.34 133 PHE A O 1
ATOM 1016 N N . LEU A 1 134 ? 9.271 -13.091 5.791 1.00 43.94 134 LEU A N 1
ATOM 1017 C CA . LEU A 1 134 ? 8.766 -12.334 6.943 1.00 43.94 134 LEU A CA 1
ATOM 1018 C C . LEU A 1 134 ? 9.845 -12.071 8.012 1.00 43.94 134 LEU A C 1
ATOM 1020 O O . LEU A 1 134 ? 9.805 -11.036 8.678 1.00 43.94 134 LEU A O 1
ATOM 1024 N N . LYS A 1 135 ? 10.841 -12.963 8.149 1.00 37.75 135 LYS A N 1
ATOM 1025 C CA . LYS A 1 135 ? 11.997 -12.760 9.047 1.00 37.75 135 LYS A CA 1
ATOM 1026 C C . LYS A 1 135 ? 12.910 -11.633 8.556 1.00 37.75 135 LYS A C 1
ATOM 1028 O O . LYS A 1 135 ? 13.388 -10.847 9.367 1.00 37.75 135 LYS A O 1
ATOM 1033 N N . TYR A 1 136 ? 13.075 -11.483 7.241 1.00 38.41 136 TYR A N 1
ATOM 1034 C CA . TYR A 1 136 ? 13.786 -10.336 6.659 1.00 38.41 136 TYR A CA 1
ATOM 1035 C C . TYR A 1 136 ? 13.089 -8.998 6.958 1.00 38.41 136 TYR A C 1
ATOM 1037 O O . TYR A 1 136 ? 13.736 -7.965 7.133 1.00 38.41 136 TYR A O 1
ATOM 1045 N N . PHE A 1 137 ? 11.761 -9.016 7.091 1.00 40.41 137 PHE A N 1
ATOM 1046 C CA . PHE A 1 137 ? 10.965 -7.826 7.378 1.00 40.41 137 PHE A CA 1
ATOM 1047 C C . PHE A 1 137 ? 10.756 -7.524 8.864 1.00 40.41 137 PHE A C 1
ATOM 1049 O O . PHE A 1 137 ? 10.347 -6.407 9.180 1.00 40.41 137 PHE A O 1
ATOM 1056 N N . SER A 1 138 ? 11.057 -8.427 9.802 1.00 42.09 138 SER A N 1
ATOM 1057 C CA . SER A 1 138 ? 10.923 -8.094 11.229 1.00 42.09 138 SER A CA 1
ATOM 1058 C C . SER A 1 138 ? 11.961 -7.066 11.699 1.00 42.09 138 SER A C 1
ATOM 1060 O O . SER A 1 138 ? 11.684 -6.325 12.639 1.00 42.09 138 SER A O 1
ATOM 1062 N N . PHE A 1 139 ? 13.116 -6.967 11.024 1.00 30.70 139 PHE A N 1
ATOM 1063 C CA . PHE A 1 139 ? 14.164 -5.987 11.345 1.00 30.70 139 PHE A CA 1
ATOM 1064 C C . PHE A 1 139 ? 13.993 -4.644 10.595 1.00 30.70 139 PHE A C 1
ATOM 1066 O O . PHE A 1 139 ? 14.152 -3.589 11.202 1.00 30.70 139 PHE A O 1
ATOM 1073 N N . LEU A 1 140 ? 13.561 -4.642 9.319 1.00 35.47 140 LEU A N 1
ATOM 1074 C CA . LEU A 1 140 ? 13.335 -3.415 8.515 1.00 35.47 140 LEU A CA 1
ATOM 1075 C C . LEU A 1 140 ? 11.862 -2.968 8.397 1.00 35.47 140 LEU A C 1
ATOM 1077 O O . LEU A 1 140 ? 11.563 -1.947 7.770 1.00 35.47 140 LEU A O 1
ATOM 1081 N N . GLY A 1 141 ? 10.917 -3.695 8.993 1.00 42.78 141 GLY A N 1
ATOM 1082 C CA . GLY A 1 141 ? 9.482 -3.508 8.758 1.00 42.78 141 GLY A CA 1
ATOM 1083 C C . GLY A 1 141 ? 8.960 -2.122 9.130 1.00 42.78 141 GLY A C 1
ATOM 1084 O O . GLY A 1 141 ? 8.160 -1.553 8.389 1.00 42.78 141 GLY A O 1
ATOM 1085 N N . LYS A 1 142 ? 9.471 -1.513 10.209 1.00 41.16 142 LYS A N 1
ATOM 1086 C CA . LYS A 1 142 ? 9.100 -0.133 10.576 1.00 41.16 142 LYS A CA 1
ATOM 1087 C C . LYS A 1 142 ? 9.500 0.877 9.494 1.00 41.16 142 LYS A C 1
ATOM 1089 O O . LYS A 1 142 ? 8.696 1.744 9.160 1.00 41.16 142 LYS A O 1
ATOM 1094 N N . LEU A 1 143 ? 10.689 0.721 8.908 1.00 34.06 143 LEU A N 1
ATOM 1095 C CA . LEU A 1 143 ? 11.221 1.619 7.879 1.00 34.06 143 LEU A CA 1
ATOM 1096 C C . LEU A 1 143 ? 10.515 1.417 6.528 1.00 34.06 143 LEU A C 1
ATOM 1098 O O . LEU A 1 143 ? 10.207 2.374 5.817 1.00 34.06 143 LEU A O 1
ATOM 1102 N N . TYR A 1 144 ? 10.206 0.166 6.181 1.00 38.97 144 TYR A N 1
ATOM 1103 C CA . TYR A 1 144 ? 9.662 -0.168 4.866 1.00 38.97 144 TYR A CA 1
ATOM 1104 C C . TYR A 1 144 ? 8.143 -0.046 4.774 1.00 38.97 144 TYR A C 1
ATOM 1106 O O . TYR A 1 144 ? 7.637 0.197 3.673 1.00 38.97 144 TYR A O 1
ATOM 1114 N N . LEU A 1 145 ? 7.409 -0.183 5.889 1.00 48.25 145 LEU A N 1
ATOM 1115 C CA . LEU A 1 145 ? 5.940 -0.187 5.934 1.00 48.25 145 LEU A CA 1
ATOM 1116 C C . LEU A 1 145 ? 5.354 1.120 6.488 1.00 48.25 145 LEU A C 1
ATOM 1118 O O . LEU A 1 145 ? 4.291 1.526 6.031 1.00 48.25 145 LEU A O 1
ATOM 1122 N N . GLY A 1 146 ? 6.084 1.879 7.311 1.00 45.91 146 GLY A N 1
ATOM 1123 C CA . GLY A 1 146 ? 5.646 3.203 7.782 1.00 45.91 146 GLY A CA 1
ATOM 1124 C C . GLY A 1 146 ? 4.443 3.181 8.738 1.00 45.91 146 GLY A C 1
ATOM 1125 O O . GLY A 1 146 ? 3.955 4.237 9.120 1.00 45.91 146 GLY A O 1
ATOM 1126 N N . ARG A 1 147 ? 3.964 1.991 9.133 1.00 50.22 147 ARG A N 1
ATOM 1127 C CA . ARG A 1 147 ? 2.967 1.755 10.190 1.00 50.22 147 ARG A CA 1
ATOM 1128 C C . ARG A 1 147 ? 3.327 0.476 10.952 1.00 50.22 147 ARG A C 1
ATOM 1130 O O . ARG A 1 147 ? 3.992 -0.411 10.414 1.00 50.22 147 ARG A O 1
ATOM 1137 N N . LYS A 1 148 ? 2.902 0.378 12.216 1.00 49.59 148 LYS A N 1
ATOM 1138 C CA . LYS A 1 148 ? 3.078 -0.826 13.042 1.00 49.59 148 LYS A CA 1
ATOM 1139 C C . LYS A 1 148 ? 2.094 -1.895 12.568 1.00 49.59 148 LYS A C 1
ATOM 1141 O O . LYS A 1 148 ? 0.898 -1.758 12.791 1.00 49.59 148 LYS A O 1
ATOM 1146 N N . ILE A 1 149 ? 2.606 -2.944 11.935 1.00 56.00 149 ILE A N 1
ATOM 1147 C CA . ILE A 1 149 ? 1.796 -4.064 11.448 1.00 56.00 149 ILE A CA 1
ATOM 1148 C C . ILE A 1 149 ? 1.782 -5.169 12.492 1.00 56.00 149 ILE A C 1
ATOM 1150 O O . ILE A 1 149 ? 2.800 -5.464 13.124 1.00 56.00 149 ILE A O 1
ATOM 1154 N N . SER A 1 150 ? 0.607 -5.755 12.696 1.00 56.56 150 SER A N 1
ATOM 1155 C CA . SER A 1 150 ? 0.440 -6.955 13.498 1.00 56.56 150 SER A CA 1
ATOM 1156 C C . SER A 1 150 ? -0.082 -8.063 12.606 1.00 56.56 150 SER A C 1
ATOM 1158 O O . SER A 1 150 ? -1.010 -7.853 11.843 1.00 56.56 150 SER A O 1
ATOM 1160 N N . THR A 1 151 ? 0.487 -9.253 12.740 1.00 61.06 151 THR A N 1
ATOM 1161 C CA . THR A 1 151 ? -0.027 -10.465 12.092 1.00 61.06 151 THR A CA 1
ATOM 1162 C C . THR A 1 151 ? -1.217 -11.073 12.839 1.00 61.06 151 THR A C 1
ATOM 1164 O O . THR A 1 151 ? -1.711 -12.121 12.456 1.00 61.06 151 THR A O 1
ATOM 1167 N N . LYS A 1 152 ? -1.657 -10.455 13.946 1.00 64.62 152 LYS A N 1
ATOM 1168 C CA . LYS A 1 152 ? -2.724 -10.980 14.814 1.00 64.62 152 LYS A CA 1
ATOM 1169 C C . LYS A 1 152 ? -4.088 -10.338 14.571 1.00 64.62 152 LYS A C 1
ATOM 1171 O O . LYS A 1 152 ? -5.075 -10.826 15.115 1.00 64.62 152 LYS A O 1
ATOM 1176 N N . TYR A 1 153 ? -4.113 -9.202 13.883 1.00 73.56 153 TYR A N 1
ATOM 1177 C CA . TYR A 1 153 ? -5.315 -8.422 13.628 1.00 73.56 153 TYR A CA 1
ATOM 1178 C C . TYR A 1 153 ? -5.126 -7.566 12.384 1.00 73.56 153 TYR A C 1
ATOM 1180 O O . TYR A 1 153 ? -4.016 -7.114 12.094 1.00 73.56 153 TYR A O 1
ATOM 1188 N N . SER A 1 154 ? -6.236 -7.285 11.718 1.00 84.31 154 SER A N 1
ATOM 1189 C CA . SER A 1 154 ? -6.311 -6.295 10.650 1.00 84.31 154 SER A CA 1
ATOM 1190 C C . SER A 1 154 ? -6.524 -4.906 11.261 1.00 84.31 154 SER A C 1
ATOM 1192 O O . SER A 1 154 ? -7.218 -4.763 12.270 1.00 84.31 154 SER A O 1
ATOM 1194 N N . LEU A 1 155 ? -5.882 -3.874 10.712 1.00 88.00 155 LEU A N 1
ATOM 1195 C CA . LEU A 1 155 ? -5.940 -2.501 11.219 1.00 88.00 155 LEU A CA 1
ATOM 1196 C C . LEU A 1 155 ? -6.589 -1.588 10.178 1.00 88.00 155 LEU A C 1
ATOM 1198 O O . LEU A 1 155 ? -6.030 -1.398 9.100 1.00 88.00 155 LEU A O 1
ATOM 1202 N N . ALA A 1 156 ? -7.708 -0.966 10.543 1.00 91.12 156 ALA A N 1
ATOM 1203 C CA . ALA A 1 156 ? -8.338 0.094 9.764 1.00 91.12 156 ALA A CA 1
ATOM 1204 C C . ALA A 1 156 ? -8.752 1.235 10.701 1.00 91.12 156 ALA A C 1
ATOM 1206 O O . ALA A 1 156 ? -9.674 1.060 11.492 1.00 91.12 156 ALA A O 1
ATOM 1207 N N . ASP A 1 157 ? -8.068 2.386 10.675 1.00 90.12 157 ASP A N 1
ATOM 1208 C CA . ASP A 1 157 ? -8.323 3.451 11.665 1.00 90.12 157 ASP A CA 1
ATOM 1209 C C . ASP A 1 157 ? -9.759 3.991 11.576 1.00 90.12 157 ASP A C 1
ATOM 1211 O O . ASP A 1 157 ? -10.419 4.125 12.609 1.00 90.12 157 ASP A O 1
ATOM 1215 N N . VAL A 1 158 ? -10.236 4.258 10.360 1.00 93.56 158 VAL A N 1
ATOM 1216 C CA . VAL A 1 158 ? -11.614 4.663 10.065 1.00 93.56 158 VAL A CA 1
ATOM 1217 C C . VAL A 1 158 ? -12.203 3.699 9.043 1.00 93.56 158 VAL A C 1
ATOM 1219 O O . VAL A 1 158 ? -11.599 3.481 7.994 1.00 93.56 158 VAL A O 1
ATOM 1222 N N . VAL A 1 159 ? -13.373 3.145 9.348 1.00 95.69 159 VAL A N 1
ATOM 1223 C CA . VAL A 1 159 ? -14.163 2.325 8.422 1.00 95.69 159 VAL A CA 1
ATOM 1224 C C . VAL A 1 159 ? -15.526 2.969 8.249 1.00 95.69 159 VAL A C 1
ATOM 1226 O O . VAL A 1 159 ? -16.198 3.250 9.243 1.00 95.69 159 VAL A O 1
ATOM 1229 N N . GLU A 1 160 ? -15.939 3.192 7.011 1.00 96.06 160 GLU A N 1
ATOM 1230 C CA . GLU A 1 160 ? -17.255 3.732 6.688 1.00 96.06 160 GLU A CA 1
ATOM 1231 C C . GLU A 1 160 ? -17.891 2.917 5.567 1.00 96.06 160 GLU A C 1
ATOM 1233 O O . GLU A 1 160 ? -17.316 2.784 4.487 1.00 96.06 160 GLU A O 1
ATOM 1238 N N . CYS A 1 161 ? -19.046 2.313 5.853 1.00 94.44 161 CYS A N 1
ATOM 1239 C CA . CYS A 1 161 ? -19.738 1.479 4.878 1.00 94.44 161 CYS A CA 1
ATOM 1240 C C . CYS A 1 161 ? -21.222 1.277 5.142 1.00 94.44 161 CYS A C 1
ATOM 1242 O O . CYS A 1 161 ? -21.718 1.556 6.225 1.00 94.44 161 CYS A O 1
ATOM 1244 N N . THR A 1 162 ? -21.948 0.722 4.174 1.00 95.25 162 THR A N 1
ATOM 1245 C CA . THR A 1 162 ? -23.340 0.313 4.408 1.00 95.25 162 THR A CA 1
ATOM 1246 C C . THR A 1 162 ? -23.397 -0.976 5.234 1.00 95.25 162 THR A C 1
ATOM 1248 O O . THR A 1 162 ? -24.181 -1.086 6.182 1.00 95.25 162 THR A O 1
ATOM 1251 N N . ARG A 1 163 ? -22.559 -1.967 4.911 1.00 96.00 163 ARG A N 1
ATOM 1252 C CA . ARG A 1 163 ? -22.491 -3.244 5.629 1.00 96.00 163 ARG A CA 1
ATOM 1253 C C . ARG A 1 163 ? -21.052 -3.629 5.950 1.00 96.00 163 ARG A C 1
ATOM 1255 O O . ARG A 1 163 ? -20.255 -3.809 5.034 1.00 96.00 163 ARG A O 1
ATOM 1262 N N . LEU A 1 164 ? -20.784 -3.847 7.235 1.00 96.62 164 LEU A N 1
ATOM 1263 C CA . LEU A 1 164 ? -1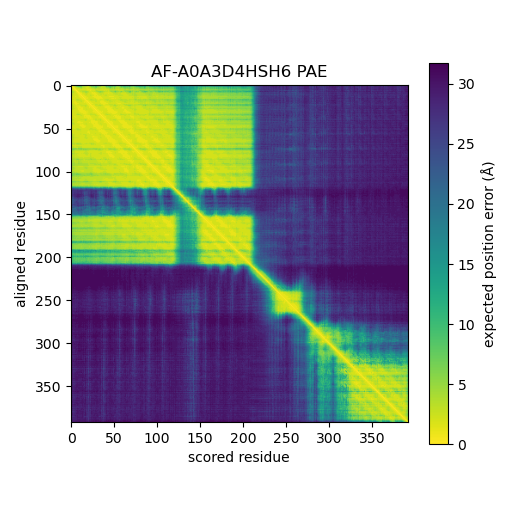9.523 -4.374 7.747 1.00 96.62 164 LEU A CA 1
ATOM 1264 C C . LEU A 1 164 ? -19.708 -5.797 8.278 1.00 96.62 164 LEU A C 1
ATOM 1266 O O . LEU A 1 164 ? -20.548 -6.016 9.151 1.00 96.62 164 LEU A O 1
ATOM 1270 N N . ASP A 1 165 ? -18.879 -6.723 7.812 1.00 96.38 165 ASP A N 1
ATOM 1271 C CA . ASP A 1 165 ? -18.624 -8.013 8.455 1.00 96.38 165 ASP A CA 1
ATOM 1272 C C . ASP A 1 165 ? -17.131 -8.098 8.782 1.00 96.38 165 ASP A C 1
ATOM 1274 O O . ASP A 1 165 ? -16.295 -7.936 7.893 1.00 96.38 165 ASP A O 1
ATOM 1278 N N . ALA A 1 166 ? -16.766 -8.243 10.055 1.00 93.69 166 ALA A N 1
ATOM 1279 C CA . ALA A 1 166 ? -15.360 -8.225 10.438 1.00 93.69 166 ALA A CA 1
ATOM 1280 C C . ALA A 1 166 ? -15.003 -9.181 11.579 1.00 93.69 166 ALA A C 1
ATOM 1282 O O . ALA A 1 166 ? -15.669 -9.212 12.616 1.00 93.69 166 ALA A O 1
ATOM 1283 N N . SER A 1 167 ? -13.867 -9.866 11.430 1.00 90.44 167 SER A N 1
ATOM 1284 C CA . SER A 1 167 ? -13.227 -10.701 12.446 1.00 90.44 167 SER A CA 1
ATOM 1285 C C . SER A 1 167 ? -11.794 -10.222 12.736 1.00 90.44 167 SER A C 1
ATOM 1287 O O . SER A 1 167 ? -11.040 -9.853 11.833 1.00 90.44 167 SER A O 1
ATOM 1289 N N . ARG A 1 168 ? -11.408 -10.148 14.022 1.00 87.31 168 ARG A N 1
ATOM 1290 C CA . ARG A 1 168 ? -10.115 -9.588 14.499 1.00 87.31 168 ARG A CA 1
ATOM 1291 C C . ARG A 1 168 ? -9.737 -8.235 13.866 1.00 87.31 168 ARG A C 1
ATOM 1293 O O . ARG A 1 168 ? -8.560 -7.964 13.612 1.00 87.31 168 ARG A O 1
ATOM 1300 N N . LEU A 1 169 ? -10.709 -7.358 13.640 1.00 90.56 169 LEU A N 1
ATOM 1301 C CA . LEU A 1 169 ? -10.477 -5.998 13.160 1.00 90.56 169 LEU A CA 1
ATOM 1302 C C . LEU A 1 169 ? -10.215 -5.049 14.331 1.00 90.56 169 LEU A C 1
ATOM 1304 O O . LEU A 1 169 ? -10.965 -5.012 15.308 1.00 90.56 169 LEU A O 1
ATOM 1308 N N . ARG A 1 170 ? -9.172 -4.226 14.219 1.00 91.12 170 ARG A N 1
ATOM 1309 C CA . ARG A 1 170 ? -8.929 -3.099 15.119 1.00 91.12 170 ARG A CA 1
ATOM 1310 C C . ARG A 1 170 ? -9.213 -1.789 14.400 1.00 91.12 170 ARG A C 1
ATOM 1312 O O . ARG A 1 170 ? -8.563 -1.484 13.403 1.00 91.12 170 ARG A O 1
ATOM 1319 N N . SER A 1 171 ? -10.124 -0.997 14.955 1.00 92.31 171 SER A N 1
ATOM 1320 C CA . SER A 1 171 ? -10.505 0.298 14.397 1.00 92.31 171 SER A CA 1
ATOM 1321 C C . SER A 1 171 ? -10.702 1.362 15.470 1.00 92.31 171 SER A C 1
ATOM 1323 O O . SER A 1 171 ? -11.086 1.064 16.602 1.00 92.31 171 SER A O 1
ATOM 1325 N N . LYS A 1 172 ? -10.416 2.625 15.137 1.00 92.06 172 LYS A N 1
ATOM 1326 C CA . LYS A 1 172 ? -10.714 3.755 16.027 1.00 92.06 172 LYS A CA 1
ATOM 1327 C C . LYS A 1 172 ? -12.170 4.166 15.871 1.00 92.06 172 LYS A C 1
ATOM 1329 O O . LYS A 1 172 ? -12.822 4.418 16.881 1.00 92.06 172 LYS A O 1
ATOM 1334 N N . ILE A 1 173 ? -12.659 4.234 14.634 1.00 91.81 173 ILE A N 1
ATOM 1335 C CA . ILE A 1 173 ? -14.016 4.667 14.310 1.00 91.81 173 ILE A CA 1
ATOM 1336 C C . ILE A 1 173 ? -14.590 3.768 13.219 1.00 91.81 173 ILE A C 1
ATOM 1338 O O . ILE A 1 173 ? -14.015 3.658 12.141 1.00 91.81 173 ILE A O 1
ATOM 1342 N N . VAL A 1 174 ? -15.762 3.201 13.480 1.00 95.31 174 VAL A N 1
ATOM 1343 C CA . VAL A 1 174 ? -16.563 2.493 12.482 1.00 95.31 174 VAL A CA 1
ATOM 1344 C C . VAL A 1 174 ? -17.901 3.203 12.339 1.00 95.31 174 VAL A C 1
ATOM 1346 O O . VAL A 1 174 ? -18.574 3.443 13.341 1.00 95.31 174 VAL A O 1
ATOM 1349 N N . ARG A 1 175 ? -18.282 3.535 11.107 1.00 95.12 175 ARG A N 1
ATOM 1350 C CA . ARG A 1 175 ? -19.599 4.060 10.743 1.00 95.12 175 ARG A CA 1
ATOM 1351 C C . ARG A 1 175 ? -20.253 3.104 9.767 1.00 95.12 175 ARG A C 1
ATOM 1353 O O . ARG A 1 175 ? -19.763 2.963 8.651 1.00 95.12 175 ARG A O 1
ATOM 1360 N N . ALA A 1 176 ? -21.319 2.431 10.184 1.00 92.69 176 ALA A N 1
ATOM 1361 C CA . ALA A 1 176 ? -22.037 1.568 9.262 1.00 92.69 176 ALA A CA 1
ATOM 1362 C C . ALA A 1 176 ? -23.510 1.364 9.586 1.00 92.69 176 ALA A C 1
ATOM 1364 O O . ALA A 1 176 ? -23.918 1.337 10.743 1.00 92.69 176 ALA A O 1
ATOM 1365 N N . ASP A 1 177 ? -24.318 1.153 8.550 1.00 91.38 177 ASP A N 1
ATOM 1366 C CA . ASP A 1 177 ? -25.744 0.874 8.716 1.00 91.38 177 ASP A CA 1
ATOM 1367 C C . ASP A 1 177 ? -25.974 -0.499 9.360 1.00 91.38 177 ASP A C 1
ATOM 1369 O O . ASP A 1 177 ? -26.810 -0.629 10.259 1.00 91.38 177 ASP A O 1
ATOM 1373 N N . ARG A 1 178 ? -25.225 -1.516 8.920 1.00 92.94 178 ARG A N 1
ATOM 1374 C CA . ARG A 1 178 ? -25.276 -2.887 9.443 1.00 92.94 178 ARG A CA 1
ATOM 1375 C C . ARG A 1 178 ? -23.887 -3.389 9.807 1.00 92.94 178 ARG A C 1
ATOM 1377 O O . ARG A 1 178 ? -22.970 -3.276 8.999 1.00 92.94 178 ARG A O 1
ATOM 1384 N N . VAL A 1 179 ? -23.746 -3.967 10.995 1.00 94.88 179 VAL A N 1
ATOM 1385 C CA . VAL A 1 179 ? -22.448 -4.369 11.547 1.00 94.88 179 VAL A CA 1
ATOM 1386 C C . VAL A 1 179 ? -22.521 -5.767 12.147 1.00 94.88 179 VAL A C 1
ATOM 1388 O O . VAL A 1 179 ? -23.289 -5.998 13.079 1.00 94.88 179 VAL A O 1
ATOM 1391 N N . THR A 1 180 ? -21.667 -6.664 11.664 1.00 95.06 180 THR A N 1
ATOM 1392 C CA . THR A 1 180 ? -21.393 -7.976 12.256 1.00 95.06 180 THR A CA 1
ATOM 1393 C C . THR A 1 180 ? -19.926 -8.030 12.676 1.00 95.06 180 THR A C 1
ATOM 1395 O O . THR A 1 180 ? -19.039 -7.808 11.858 1.00 95.06 180 THR A O 1
ATOM 1398 N N . LEU A 1 181 ? -19.658 -8.278 13.961 1.00 92.62 181 LEU A N 1
ATOM 1399 C CA . LEU A 1 181 ? -18.306 -8.327 14.524 1.00 92.62 181 LEU A CA 1
ATOM 1400 C C . LEU A 1 181 ? -18.073 -9.623 15.287 1.00 92.62 181 LEU A C 1
ATOM 1402 O O . LEU A 1 181 ? -18.785 -9.917 16.250 1.00 92.62 181 LEU A O 1
ATOM 1406 N N . THR A 1 182 ? -17.017 -10.335 14.919 1.00 90.12 182 THR A N 1
ATOM 1407 C CA . THR A 1 182 ? -16.623 -11.623 15.500 1.00 90.12 182 THR A CA 1
ATOM 1408 C C . THR A 1 182 ? -15.144 -11.624 15.915 1.00 90.12 182 THR A C 1
ATOM 1410 O O . THR A 1 182 ? -14.410 -10.658 15.696 1.00 90.12 182 THR A O 1
ATOM 1413 N N . ASP A 1 183 ? -14.697 -12.690 16.583 1.00 85.44 183 ASP A N 1
ATOM 1414 C CA . ASP A 1 183 ? -13.293 -12.984 16.907 1.00 85.44 183 ASP A CA 1
ATOM 1415 C C . ASP A 1 183 ? -12.454 -11.803 17.427 1.00 85.44 183 ASP A C 1
ATOM 1417 O O . ASP A 1 183 ? -11.433 -11.432 16.851 1.00 85.44 183 ASP A O 1
ATOM 1421 N N . HIS A 1 184 ? -12.818 -11.230 18.571 1.00 85.94 184 HIS A N 1
ATOM 1422 C CA . HIS A 1 184 ? -12.009 -10.218 19.262 1.00 85.94 184 HIS A CA 1
ATOM 1423 C C . HIS A 1 184 ? -11.769 -8.904 18.498 1.00 85.94 184 HIS A C 1
ATOM 1425 O O . HIS A 1 184 ? -10.732 -8.253 18.690 1.00 85.94 184 HIS A O 1
ATOM 1431 N N . CYS A 1 185 ? -12.726 -8.460 17.681 1.00 87.12 185 CYS A N 1
ATOM 1432 C CA . CYS A 1 185 ? -12.705 -7.103 17.135 1.00 87.12 185 CYS A CA 1
ATOM 1433 C C . CYS A 1 185 ? -12.569 -6.049 18.249 1.00 87.12 185 CYS A C 1
ATOM 1435 O O . CYS A 1 185 ? -13.175 -6.159 19.314 1.00 87.12 185 CYS A O 1
ATOM 1437 N N . CYS A 1 186 ? -11.755 -5.021 18.010 1.00 88.75 186 CYS A N 1
ATOM 1438 C CA . CYS A 1 186 ? -11.487 -3.930 18.943 1.00 88.75 186 CYS A CA 1
ATOM 1439 C C . CYS A 1 186 ? -11.842 -2.594 18.289 1.00 88.75 186 CYS A C 1
ATOM 1441 O O . CYS A 1 186 ? -11.074 -2.096 17.463 1.00 88.75 186 CYS A O 1
ATOM 1443 N N . ILE A 1 187 ? -12.968 -2.000 18.676 1.00 92.44 187 ILE A N 1
ATOM 1444 C CA . ILE A 1 187 ? -13.462 -0.746 18.097 1.00 92.44 187 ILE A CA 1
ATOM 1445 C C . ILE A 1 187 ? -13.477 0.356 19.153 1.00 92.44 187 ILE A C 1
ATOM 1447 O O . ILE A 1 187 ? -14.009 0.174 20.243 1.00 92.44 187 ILE A O 1
ATOM 1451 N N . GLY A 1 188 ? -12.906 1.516 18.831 1.00 89.44 188 GLY A N 1
ATOM 1452 C CA . GLY A 1 188 ? -12.987 2.701 19.686 1.00 89.44 188 GLY A CA 1
ATOM 1453 C C . GLY A 1 188 ? -14.413 3.246 19.759 1.00 89.44 188 GLY A C 1
ATOM 1454 O O . GLY A 1 188 ? -15.032 3.208 20.819 1.00 89.44 188 GLY A O 1
ATOM 1455 N N . LYS A 1 189 ? -14.933 3.724 18.625 1.00 91.88 189 LYS A N 1
ATOM 1456 C CA . LYS A 1 189 ? -16.289 4.267 18.480 1.00 91.88 189 LYS A CA 1
ATOM 1457 C C . LYS A 1 189 ? -17.034 3.574 17.350 1.00 91.88 189 LYS A C 1
ATOM 1459 O O . LYS A 1 189 ? -16.519 3.513 16.235 1.00 91.88 189 LYS A O 1
ATOM 1464 N N . LEU A 1 190 ? -18.236 3.091 17.633 1.00 92.38 190 LEU A N 1
ATOM 1465 C CA . LEU A 1 190 ? -19.110 2.437 16.667 1.00 92.38 190 LEU A CA 1
ATOM 1466 C C . LEU A 1 190 ? -20.384 3.262 16.478 1.00 92.38 190 LEU A C 1
ATOM 1468 O O . LEU A 1 190 ? -21.189 3.370 17.399 1.00 92.38 190 LEU A O 1
ATOM 1472 N N . TYR A 1 191 ? -20.564 3.819 15.285 1.00 91.94 191 TYR A N 1
ATOM 1473 C CA . TYR A 1 191 ? -21.798 4.465 14.853 1.00 91.94 191 TYR A CA 1
ATOM 1474 C C . TYR A 1 191 ? -22.591 3.452 14.038 1.00 91.94 191 TYR A C 1
ATOM 1476 O O . TYR A 1 191 ? -22.109 3.001 12.994 1.00 91.94 191 TYR A O 1
ATOM 1484 N N . CYS A 1 192 ? -23.773 3.072 14.523 1.00 89.94 192 CYS A N 1
ATOM 1485 C CA . CYS A 1 192 ? -24.617 2.119 13.819 1.00 89.94 192 CYS A CA 1
ATOM 1486 C C . CYS A 1 192 ? -26.079 2.544 13.783 1.00 89.94 192 CYS A C 1
ATOM 1488 O O . CYS A 1 192 ? -26.683 2.863 14.806 1.00 89.94 192 CYS A O 1
ATOM 1490 N N . ASN A 1 193 ? -26.653 2.520 12.582 1.00 82.56 193 ASN A N 1
ATOM 1491 C CA . ASN A 1 193 ? -27.963 3.114 12.327 1.00 82.56 193 ASN A CA 1
ATOM 1492 C C . ASN A 1 193 ? -29.094 2.083 12.171 1.00 82.56 193 ASN A C 1
ATOM 1494 O O . ASN A 1 193 ? -30.279 2.452 12.233 1.00 82.56 193 ASN A O 1
ATOM 1498 N N . ARG A 1 194 ? -28.777 0.793 11.968 1.00 85.44 194 ARG A N 1
ATOM 1499 C CA . ARG A 1 194 ? -29.785 -0.269 11.795 1.00 85.44 194 ARG A CA 1
ATOM 1500 C C . ARG A 1 194 ? -29.526 -1.505 12.650 1.00 85.44 194 ARG A C 1
ATOM 1502 O O . ARG A 1 194 ? -30.187 -1.663 13.669 1.00 85.44 194 ARG A O 1
ATOM 1509 N N . GLU A 1 195 ? -28.642 -2.399 12.217 1.00 88.44 195 GLU A N 1
ATOM 1510 C CA . GLU A 1 195 ? -28.506 -3.746 12.789 1.00 88.44 195 GLU A CA 1
ATOM 1511 C C . GLU A 1 195 ? -27.083 -3.987 13.274 1.00 88.44 195 GLU A C 1
ATOM 1513 O O . GLU A 1 195 ? -26.120 -3.678 12.575 1.00 88.44 195 GLU A O 1
ATOM 1518 N N . MET A 1 196 ? -26.959 -4.579 14.459 1.00 90.62 196 MET A N 1
ATOM 1519 C CA . MET A 1 196 ? -25.676 -4.824 15.099 1.00 90.62 196 MET A CA 1
ATOM 1520 C C . MET A 1 196 ? -25.651 -6.225 15.712 1.00 90.62 196 MET A C 1
ATOM 1522 O O . MET A 1 196 ? -26.457 -6.543 16.585 1.00 90.62 196 MET A O 1
ATOM 1526 N N . GLN A 1 197 ? -24.709 -7.050 15.263 1.00 91.25 197 GLN A N 1
ATOM 1527 C CA . GLN A 1 197 ? -24.416 -8.374 15.802 1.00 91.25 197 GLN A CA 1
ATOM 1528 C C . GLN A 1 197 ? -22.966 -8.391 16.275 1.00 91.25 197 GLN A C 1
ATOM 1530 O O . GLN A 1 197 ? -22.042 -8.296 15.474 1.00 91.25 197 GLN A O 1
ATOM 1535 N N . ILE A 1 198 ? -22.758 -8.471 17.586 1.00 89.88 198 ILE A N 1
ATOM 1536 C CA . ILE A 1 198 ? -21.420 -8.431 18.177 1.00 89.88 198 ILE A CA 1
ATOM 1537 C C . ILE A 1 198 ? -21.222 -9.678 19.019 1.00 89.88 198 ILE A C 1
ATOM 1539 O O . ILE A 1 198 ? -21.973 -9.926 19.964 1.00 89.88 198 ILE A O 1
ATOM 1543 N N . ASP A 1 199 ? -20.183 -10.436 18.694 1.00 89.88 199 ASP A N 1
ATOM 1544 C CA . ASP A 1 199 ? -19.755 -11.561 19.506 1.00 89.88 199 ASP A CA 1
ATOM 1545 C C . ASP A 1 199 ? -19.172 -11.106 20.859 1.00 89.88 199 ASP A C 1
ATOM 1547 O O . ASP A 1 199 ? -18.546 -10.050 20.977 1.00 89.88 199 ASP A O 1
ATOM 1551 N N . ARG A 1 200 ? -19.323 -11.940 21.895 1.00 86.06 200 ARG A N 1
ATOM 1552 C CA . ARG A 1 200 ? -18.860 -11.644 23.267 1.00 86.06 200 ARG A CA 1
ATOM 1553 C C . ARG A 1 200 ? -17.349 -11.426 23.366 1.00 86.06 200 ARG A C 1
ATOM 1555 O O . ARG A 1 200 ? -16.879 -10.827 24.331 1.00 86.06 200 ARG A O 1
ATOM 1562 N N . SER A 1 201 ? -16.584 -11.941 22.408 1.00 87.75 201 SER A N 1
ATOM 1563 C CA . SER A 1 201 ? -15.131 -11.801 22.358 1.00 87.75 201 SER A CA 1
ATOM 1564 C C . SER A 1 201 ? -14.662 -10.380 22.005 1.00 87.75 201 SER A C 1
ATOM 1566 O O . SER A 1 201 ? -13.510 -10.032 22.302 1.00 87.75 201 SER A O 1
ATOM 1568 N N . CYS A 1 202 ? -15.531 -9.566 21.399 1.00 87.25 202 CYS A N 1
ATOM 1569 C CA . CYS A 1 202 ? -15.240 -8.227 20.895 1.00 87.25 202 CYS A CA 1
ATOM 1570 C C . CYS A 1 202 ? -15.217 -7.165 22.007 1.00 87.25 202 CYS A C 1
ATOM 1572 O O . CYS A 1 202 ? -15.910 -7.257 23.019 1.00 87.25 202 CYS A O 1
ATOM 1574 N N . ARG A 1 203 ? -14.416 -6.114 21.811 1.00 88.50 203 ARG A N 1
ATOM 1575 C CA . ARG A 1 203 ? -14.286 -4.972 22.724 1.00 88.50 203 ARG A CA 1
ATOM 1576 C C . ARG A 1 203 ? -14.650 -3.691 21.995 1.00 88.50 203 ARG A C 1
ATOM 1578 O O . ARG A 1 203 ? -13.993 -3.331 21.020 1.00 88.50 203 ARG A O 1
ATOM 1585 N N . ILE A 1 204 ? -15.659 -2.988 22.495 1.00 90.38 204 ILE A N 1
ATOM 1586 C CA . ILE A 1 204 ? -16.114 -1.718 21.929 1.00 90.38 204 ILE A CA 1
ATOM 1587 C C . ILE A 1 204 ? -16.044 -0.648 23.014 1.00 90.38 204 ILE A C 1
ATOM 1589 O O . ILE A 1 204 ? -16.479 -0.889 24.137 1.00 90.38 204 ILE A O 1
ATOM 1593 N N . GLY A 1 205 ? -15.453 0.504 22.693 1.00 85.81 205 GLY A N 1
ATOM 1594 C CA . GLY A 1 205 ? -15.321 1.624 23.624 1.00 85.81 205 GLY A CA 1
ATOM 1595 C C . GLY A 1 205 ? -16.630 2.388 23.812 1.00 85.81 205 GLY A C 1
ATOM 1596 O O . GLY A 1 205 ? -17.125 2.500 24.928 1.00 85.81 205 GLY A O 1
ATOM 1597 N N . GLU A 1 206 ? -17.192 2.906 22.721 1.00 89.06 206 GLU A N 1
ATOM 1598 C CA . GLU A 1 206 ? -18.427 3.695 22.707 1.00 89.06 206 GLU A CA 1
ATOM 1599 C C . GLU A 1 206 ? -19.317 3.259 21.535 1.00 89.06 206 GLU A C 1
ATOM 1601 O O . GLU A 1 206 ? -18.834 3.126 20.409 1.00 89.06 206 GLU A O 1
ATOM 1606 N N . VAL A 1 207 ? -20.613 3.053 21.788 1.00 87.94 207 VAL A N 1
ATOM 1607 C CA . VAL A 1 207 ? -21.622 2.773 20.754 1.00 87.94 207 VAL A CA 1
ATOM 1608 C C . VAL A 1 207 ? -22.583 3.954 20.670 1.00 87.94 207 VAL A C 1
ATOM 1610 O O . VAL A 1 207 ? -23.129 4.375 21.688 1.00 87.94 207 VAL A O 1
ATOM 1613 N N . ILE A 1 208 ? -22.787 4.482 19.463 1.00 87.44 208 ILE A N 1
ATOM 1614 C CA . ILE A 1 208 ? -23.620 5.655 19.188 1.00 87.44 208 ILE A CA 1
ATOM 1615 C C . ILE A 1 208 ? -24.704 5.253 18.182 1.00 87.44 208 ILE A C 1
ATOM 1617 O O . ILE A 1 208 ? -24.398 4.880 17.051 1.00 87.44 208 ILE A O 1
ATOM 1621 N N . ASN A 1 209 ? -25.968 5.360 18.596 1.00 77.88 209 ASN A N 1
ATOM 1622 C CA . ASN A 1 209 ? -27.135 5.131 17.745 1.00 77.88 209 ASN A CA 1
ATOM 1623 C C . ASN A 1 209 ? -27.819 6.477 17.461 1.00 77.88 209 ASN A C 1
ATOM 1625 O O . ASN A 1 209 ? -28.360 7.095 18.378 1.00 77.88 209 ASN A O 1
ATOM 1629 N N . GLU A 1 210 ? -27.860 6.920 16.203 1.00 60.28 210 GLU A N 1
ATOM 1630 C CA . GLU A 1 210 ? -28.459 8.218 15.828 1.00 60.28 210 GLU A CA 1
ATOM 1631 C C . GLU A 1 210 ? -29.994 8.263 16.003 1.00 60.28 210 GLU A C 1
ATOM 1633 O O . GLU A 1 210 ? -30.600 9.330 15.980 1.00 60.28 210 GLU A O 1
ATOM 1638 N N . LYS A 1 211 ? -30.651 7.121 16.253 1.00 51.75 211 LYS A N 1
ATOM 1639 C CA . LYS A 1 211 ? -32.119 7.020 16.375 1.00 51.75 211 LYS A CA 1
ATOM 1640 C C . LYS A 1 211 ? -32.714 7.368 17.750 1.00 51.75 211 LYS A C 1
ATOM 1642 O O . LYS A 1 211 ? -33.930 7.285 17.889 1.00 51.75 211 LYS A O 1
ATOM 1647 N N . GLN A 1 212 ? -31.925 7.758 18.757 1.00 42.69 212 GLN A N 1
ATOM 1648 C CA . GLN A 1 212 ? -32.457 8.126 20.088 1.00 42.69 212 GLN A CA 1
ATOM 1649 C C . GLN A 1 212 ? -32.369 9.612 20.462 1.00 42.69 212 GLN A C 1
ATOM 1651 O O . GLN A 1 212 ? -32.850 10.000 21.524 1.00 42.69 212 GLN A O 1
ATOM 1656 N N . THR A 1 213 ? -31.847 10.485 19.605 1.00 35.59 213 THR A N 1
ATOM 1657 C CA . THR A 1 213 ? -31.844 11.928 19.884 1.00 35.59 213 THR A CA 1
ATOM 1658 C C . THR A 1 213 ? -33.054 12.603 19.251 1.00 35.59 213 THR A C 1
ATOM 1660 O O . THR A 1 213 ? -32.898 13.321 18.275 1.00 35.59 213 THR A O 1
ATOM 1663 N N . ASN A 1 214 ? -34.255 12.334 19.774 1.00 38.31 214 ASN A N 1
ATOM 1664 C CA . ASN A 1 214 ? -35.439 13.194 19.627 1.00 38.31 214 ASN A CA 1
ATOM 1665 C C . ASN A 1 214 ? -36.533 12.790 20.635 1.00 38.31 214 ASN A C 1
ATOM 1667 O O . ASN A 1 214 ? -37.550 12.211 20.268 1.00 38.31 214 ASN A O 1
ATOM 1671 N N . SER A 1 215 ? -36.345 13.122 21.915 1.00 35.78 215 SER A N 1
ATOM 1672 C CA . SER A 1 215 ? -37.469 13.338 22.839 1.00 35.78 215 SER A CA 1
ATOM 1673 C C . SER A 1 215 ? -37.035 14.157 24.060 1.00 35.78 215 SER A C 1
ATOM 1675 O O . SER A 1 215 ? -36.365 13.645 24.951 1.00 35.78 215 SER A O 1
ATOM 1677 N N . SER A 1 216 ? -37.434 15.434 24.045 1.00 34.88 216 SER A N 1
ATOM 1678 C CA . SER A 1 216 ? -37.878 16.274 25.177 1.00 34.88 216 SER A CA 1
ATOM 1679 C C . SER A 1 216 ? -37.079 16.296 26.495 1.00 34.88 216 SER A C 1
ATOM 1681 O O . SER A 1 216 ? -37.065 15.335 27.259 1.00 34.88 216 SER A O 1
ATOM 1683 N N . LEU A 1 217 ? -36.571 17.492 26.829 1.00 32.59 217 LEU A N 1
ATOM 1684 C CA . LEU A 1 217 ? -36.324 17.961 28.206 1.00 32.59 217 LEU A CA 1
ATOM 1685 C C . LEU A 1 217 ? -37.580 17.774 29.091 1.00 32.59 217 LEU A C 1
ATOM 1687 O O . LEU A 1 217 ? -38.697 17.902 28.582 1.00 32.59 217 LEU A O 1
ATOM 1691 N N . PRO A 1 218 ? -37.416 17.546 30.410 1.00 33.47 218 PRO A N 1
ATOM 1692 C CA . PRO A 1 218 ? -37.601 18.679 31.325 1.00 33.47 218 PRO A CA 1
ATOM 1693 C C . PRO A 1 218 ? -36.609 18.756 32.507 1.00 33.47 218 PRO A C 1
ATOM 1695 O O . PRO A 1 218 ? -35.807 17.866 32.776 1.00 33.47 218 PRO A O 1
ATOM 1698 N N . GLU A 1 219 ? -36.685 19.909 33.171 1.00 25.83 219 GLU A N 1
ATOM 1699 C CA . GLU A 1 219 ? -35.821 20.504 34.193 1.00 25.83 219 GLU A CA 1
ATOM 1700 C C . GLU A 1 219 ? -35.911 19.943 35.635 1.00 25.83 219 GLU A C 1
ATOM 1702 O O . GLU A 1 219 ? -36.970 19.513 36.072 1.00 25.83 219 GLU A O 1
ATOM 1707 N N . GLN A 1 220 ? -34.804 20.155 36.384 1.00 28.17 220 GLN A N 1
ATOM 1708 C CA . GLN A 1 220 ? -34.653 20.459 37.836 1.00 28.17 220 GLN A CA 1
ATOM 1709 C C . GLN A 1 220 ? -35.186 19.439 38.884 1.00 28.17 220 GLN A C 1
ATOM 1711 O O . GLN A 1 220 ? -36.312 18.983 38.815 1.00 28.17 220 GLN A O 1
ATOM 1716 N N . ARG A 1 221 ? -34.485 19.059 39.971 1.00 23.95 221 ARG A N 1
ATOM 1717 C CA . ARG A 1 221 ? -33.914 19.877 41.067 1.00 23.95 221 ARG A CA 1
ATOM 1718 C C . ARG A 1 221 ? -33.141 18.989 42.079 1.00 23.95 221 ARG A C 1
ATOM 1720 O O . ARG A 1 221 ? -33.347 17.785 42.151 1.00 23.95 221 ARG A O 1
ATOM 1727 N N . ASN A 1 222 ? -32.284 19.625 42.881 1.00 26.22 222 ASN A N 1
ATOM 1728 C CA . ASN A 1 222 ? -31.332 19.075 43.866 1.00 26.22 222 ASN A CA 1
ATOM 1729 C C . ASN A 1 222 ? -31.927 18.259 45.038 1.00 26.22 222 ASN A C 1
ATOM 1731 O O . ASN A 1 222 ? -32.942 18.659 45.596 1.00 26.22 222 ASN A O 1
ATOM 1735 N N . ASN A 1 223 ? -31.151 17.297 45.571 1.00 28.11 223 ASN A N 1
ATOM 1736 C CA . ASN A 1 223 ? -30.678 17.371 46.966 1.00 28.11 223 ASN A CA 1
ATOM 1737 C C . ASN A 1 223 ? -29.441 16.494 47.253 1.00 28.11 223 ASN A C 1
ATOM 1739 O O . ASN A 1 223 ? -29.291 15.391 46.740 1.00 28.11 223 ASN A O 1
ATOM 1743 N N . LYS A 1 224 ? -28.538 17.053 48.067 1.00 29.22 224 LYS A N 1
ATOM 1744 C CA . LYS A 1 224 ? -27.233 16.519 48.491 1.00 29.22 224 LYS A CA 1
ATOM 1745 C C . LYS A 1 224 ? -27.367 15.542 49.666 1.00 29.22 224 LYS A C 1
ATOM 1747 O O . LYS A 1 224 ? -28.082 15.851 50.612 1.00 29.22 224 LYS A O 1
ATOM 1752 N N . SER A 1 225 ? -26.482 14.544 49.729 1.00 28.17 225 SER A N 1
ATOM 1753 C CA . SER A 1 225 ? -25.781 14.204 50.979 1.00 28.17 225 SER A CA 1
ATOM 1754 C C . SER A 1 225 ? -24.382 13.639 50.703 1.00 28.17 225 SER A C 1
ATOM 1756 O O . SER A 1 225 ? -24.210 12.703 49.928 1.00 28.17 225 SER A O 1
ATOM 1758 N N . ASN A 1 226 ? -23.393 14.261 51.346 1.00 25.62 226 ASN A N 1
ATOM 1759 C CA . ASN A 1 226 ? -21.961 13.961 51.328 1.00 25.62 226 ASN A CA 1
ATOM 1760 C C . ASN A 1 226 ? -21.626 12.588 51.933 1.00 25.62 226 ASN A C 1
ATOM 1762 O O . ASN A 1 226 ? -22.092 12.291 53.026 1.00 25.62 226 ASN A O 1
ATOM 1766 N N . ASN A 1 227 ? -20.660 11.875 51.344 1.00 26.50 227 ASN A N 1
ATOM 1767 C CA . ASN A 1 227 ? -19.327 11.724 51.949 1.00 26.50 227 ASN A CA 1
ATOM 1768 C C . ASN A 1 227 ? -18.373 10.974 51.008 1.00 26.50 227 ASN A C 1
ATOM 1770 O O . ASN A 1 227 ? -18.502 9.773 50.828 1.00 26.50 227 ASN A O 1
ATOM 1774 N N . GLN A 1 228 ? -17.386 11.681 50.453 1.00 29.52 228 GLN A N 1
ATOM 1775 C CA . GLN A 1 228 ? -15.960 11.414 50.690 1.00 29.52 228 GLN A CA 1
ATOM 1776 C C . GLN A 1 228 ? -15.129 12.399 49.860 1.00 29.52 228 GLN A C 1
ATOM 1778 O O . GLN A 1 228 ? -14.998 12.311 48.644 1.00 29.52 228 GLN A O 1
ATOM 1783 N N . ARG A 1 229 ? -14.590 13.396 50.563 1.00 29.19 229 ARG A N 1
ATOM 1784 C CA . ARG A 1 229 ? -13.536 14.280 50.072 1.00 29.19 229 ARG A CA 1
ATOM 1785 C C . ARG A 1 229 ? -12.218 13.515 50.106 1.00 29.19 229 ARG A C 1
ATOM 1787 O O . ARG A 1 229 ? -11.779 13.153 51.195 1.00 29.19 229 ARG A O 1
ATOM 1794 N N . LYS A 1 230 ? -11.550 13.411 48.960 1.00 30.81 230 LYS A N 1
ATOM 1795 C CA . LYS A 1 230 ? -10.141 13.801 48.786 1.00 30.81 230 LYS A CA 1
ATOM 1796 C C . LYS A 1 230 ? -9.795 13.789 47.293 1.00 30.81 230 LYS A C 1
ATOM 1798 O O . LYS A 1 230 ? -10.231 12.902 46.577 1.00 30.81 230 LYS A O 1
ATOM 1803 N N . GLN A 1 231 ? -9.002 14.784 46.885 1.00 30.94 231 GLN A N 1
ATOM 1804 C CA . GLN A 1 231 ? -8.342 14.922 45.578 1.00 30.94 231 GLN A CA 1
ATOM 1805 C C . GLN A 1 231 ? -9.131 15.587 44.428 1.00 30.94 231 GLN A C 1
ATOM 1807 O O . GLN A 1 231 ? -9.312 14.978 43.391 1.00 30.94 231 GLN A O 1
ATOM 1812 N N . TRP A 1 232 ? -9.517 16.869 44.526 1.00 28.25 232 TRP A N 1
ATOM 1813 C CA . TRP A 1 232 ? -9.868 17.660 43.326 1.00 28.25 232 TRP A CA 1
ATOM 1814 C C . TRP A 1 232 ? -9.425 19.120 43.448 1.00 28.25 232 TRP A C 1
ATOM 1816 O O . TRP A 1 232 ? -10.091 19.932 44.087 1.00 28.25 232 TRP A O 1
ATOM 1826 N N . GLY A 1 233 ? -8.295 19.436 42.810 1.00 29.83 233 GLY A N 1
ATOM 1827 C CA . GLY A 1 233 ? -7.770 20.799 42.668 1.00 29.83 233 GLY A CA 1
ATOM 1828 C C . GLY A 1 233 ? -7.086 21.102 41.327 1.00 29.83 233 GLY A C 1
ATOM 1829 O O . GLY A 1 233 ? -6.853 22.269 41.048 1.00 29.83 233 GLY A O 1
ATOM 1830 N N . MET A 1 234 ? -6.815 20.106 40.469 1.00 32.56 234 MET A N 1
ATOM 1831 C CA . MET A 1 234 ? -6.127 20.320 39.177 1.00 32.56 234 MET A CA 1
ATOM 1832 C C . MET A 1 234 ? -6.919 19.851 37.937 1.00 32.56 234 MET A C 1
ATOM 1834 O O . MET A 1 234 ? -6.790 20.454 36.879 1.00 32.56 234 MET A O 1
ATOM 1838 N N . GLU A 1 235 ? -7.848 18.893 38.052 1.00 37.62 235 GLU A N 1
ATOM 1839 C CA . GLU A 1 235 ? -8.550 18.320 36.878 1.00 37.62 235 GLU A CA 1
ATOM 1840 C C . GLU A 1 235 ? -9.599 19.238 36.216 1.00 37.62 235 GLU A C 1
ATOM 1842 O O . GLU A 1 235 ? -10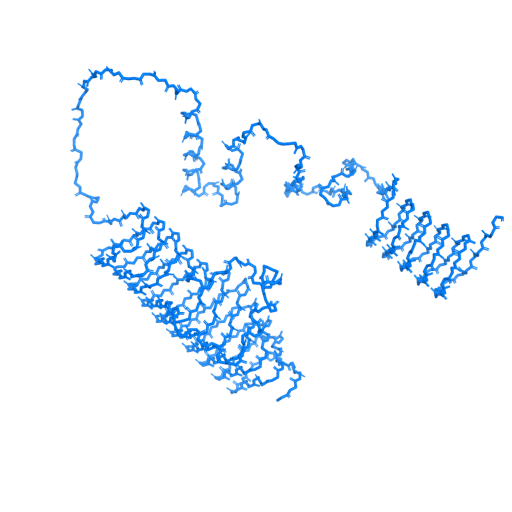.031 19.001 35.084 1.00 37.62 235 GLU A O 1
ATOM 1847 N N . ARG A 1 236 ? -10.074 20.281 36.911 1.00 32.47 236 ARG A N 1
ATOM 1848 C CA . ARG A 1 236 ? -11.211 21.090 36.430 1.00 32.47 236 ARG A CA 1
ATOM 1849 C C . ARG A 1 236 ? -10.799 22.172 35.422 1.00 32.47 236 ARG A C 1
ATOM 1851 O O . ARG A 1 236 ? -11.639 22.614 34.638 1.00 32.47 236 ARG A O 1
ATOM 1858 N N . MET A 1 237 ? -9.520 22.558 35.402 1.00 31.55 237 MET A N 1
ATOM 1859 C CA . MET A 1 237 ? -8.993 23.531 34.438 1.00 31.55 237 MET A CA 1
ATOM 1860 C C . MET A 1 237 ? -8.609 22.862 33.104 1.00 31.55 237 MET A C 1
ATOM 1862 O O . MET A 1 237 ? -9.017 23.355 32.055 1.00 31.55 237 MET A O 1
ATOM 1866 N N . GLU A 1 238 ? -7.966 21.684 33.131 1.00 45.66 238 GLU A N 1
ATOM 1867 C CA . GLU A 1 238 ? -7.566 20.921 31.926 1.00 45.66 238 GLU A CA 1
ATOM 1868 C C . GLU A 1 238 ? -8.755 20.531 31.041 1.00 45.66 238 GLU A C 1
ATOM 1870 O O . GLU A 1 238 ? -8.734 20.743 29.827 1.00 45.66 238 GLU A O 1
ATOM 1875 N N . LYS A 1 239 ? -9.851 20.044 31.644 1.00 48.41 239 LYS A N 1
ATOM 1876 C CA . LYS A 1 239 ? -11.065 19.682 30.890 1.00 48.41 239 LYS A CA 1
ATOM 1877 C C . LYS A 1 239 ? -11.717 20.884 30.204 1.00 48.41 239 LYS A C 1
ATOM 1879 O O . LYS A 1 239 ? -12.396 20.709 29.196 1.00 48.41 239 LYS A O 1
ATOM 1884 N N . THR A 1 240 ? -11.503 22.096 30.718 1.00 47.00 240 THR A N 1
ATOM 1885 C CA . THR A 1 240 ? -12.051 23.325 30.128 1.00 47.00 240 THR A CA 1
ATOM 1886 C C . THR A 1 240 ? -11.205 23.790 28.939 1.00 47.00 240 THR A C 1
ATOM 1888 O O . THR A 1 240 ? -11.760 24.238 27.938 1.00 47.00 240 THR A O 1
ATOM 1891 N N . THR A 1 241 ? -9.881 23.632 29.011 1.00 57.28 241 THR A N 1
ATOM 1892 C CA . THR A 1 241 ? -8.945 23.991 27.932 1.00 57.28 241 THR A CA 1
ATOM 1893 C C . THR A 1 241 ? -9.052 23.030 26.749 1.00 57.28 241 THR A C 1
ATOM 1895 O O . THR A 1 241 ? -9.237 23.472 25.619 1.00 57.28 241 THR A O 1
ATOM 1898 N N . ILE A 1 242 ? -9.063 21.718 27.009 1.00 65.12 242 ILE A N 1
ATOM 1899 C CA . ILE A 1 242 ? -9.205 20.680 25.974 1.00 65.12 242 ILE A CA 1
ATOM 1900 C C . ILE A 1 242 ? -10.548 20.813 25.245 1.00 65.12 242 ILE A C 1
ATOM 1902 O O . ILE A 1 242 ? -10.606 20.718 24.020 1.00 65.12 242 ILE A O 1
ATOM 1906 N N . LYS A 1 243 ? -11.630 21.097 25.984 1.00 69.12 243 LYS A N 1
ATOM 1907 C CA . LYS A 1 243 ? -12.959 21.295 25.396 1.00 69.12 243 LYS A CA 1
ATOM 1908 C C . LYS A 1 243 ? -13.008 22.527 24.485 1.00 69.12 243 LYS A C 1
ATOM 1910 O O . LYS A 1 243 ? -13.535 22.426 23.389 1.00 69.12 243 LYS A O 1
ATOM 1915 N N . LYS A 1 244 ? -12.389 23.645 24.881 1.00 72.06 244 LYS A N 1
ATOM 1916 C CA . LYS A 1 244 ? -12.304 24.857 24.045 1.00 72.06 244 LYS A CA 1
ATOM 1917 C C . LYS A 1 244 ? -11.504 24.639 22.759 1.00 72.06 244 LYS A C 1
ATOM 1919 O O . LYS A 1 244 ? -11.920 25.125 21.716 1.00 72.06 244 LYS A O 1
ATOM 1924 N N . ILE A 1 245 ? -10.394 23.902 22.821 1.00 65.62 245 ILE A N 1
ATOM 1925 C CA . ILE A 1 245 ? -9.586 23.567 21.634 1.00 65.62 245 ILE A CA 1
ATOM 1926 C C . ILE A 1 245 ? -10.399 22.685 20.673 1.00 65.62 245 ILE A C 1
ATOM 1928 O O . ILE A 1 245 ? -10.442 22.937 19.473 1.00 65.62 245 ILE A O 1
ATOM 1932 N N . LEU A 1 246 ? -11.122 21.696 21.207 1.00 62.56 246 LEU A N 1
ATOM 1933 C CA . LEU A 1 246 ? -12.013 20.838 20.421 1.00 62.56 246 LEU A CA 1
ATOM 1934 C C . LEU A 1 246 ? -13.193 21.600 19.806 1.00 62.56 246 LEU A C 1
ATOM 1936 O O . LEU A 1 246 ? -13.581 21.290 18.683 1.00 62.56 246 LEU A O 1
ATOM 1940 N N . ASP A 1 247 ? -13.759 22.572 20.519 1.00 70.12 247 ASP A N 1
ATOM 1941 C CA . ASP A 1 247 ? -14.857 23.397 20.011 1.00 70.12 247 ASP A CA 1
ATOM 1942 C C . ASP A 1 247 ? -14.361 24.339 18.890 1.00 70.12 247 ASP A C 1
ATOM 1944 O O . ASP A 1 247 ? -15.010 24.446 17.855 1.00 70.12 247 ASP A O 1
ATOM 1948 N N . LEU A 1 248 ? -13.156 24.917 19.009 1.00 62.72 248 LEU A N 1
ATOM 1949 C CA . LEU A 1 248 ? -12.530 25.721 17.944 1.00 62.72 248 LEU A CA 1
ATOM 1950 C C . LEU A 1 248 ? -12.219 24.907 16.676 1.00 62.72 248 LEU A C 1
ATOM 1952 O O . LEU A 1 248 ? -12.381 25.421 15.569 1.00 62.72 248 LEU A O 1
ATOM 1956 N N . TYR A 1 249 ? -11.793 23.649 16.829 1.00 62.94 249 TYR A N 1
ATOM 1957 C CA . TYR A 1 249 ? -11.549 22.743 15.701 1.00 62.94 249 TYR A CA 1
ATOM 1958 C C . TYR A 1 249 ? -12.855 22.350 14.997 1.00 62.94 249 TYR A C 1
ATOM 1960 O O . TYR A 1 249 ? -12.934 22.368 13.771 1.00 62.94 249 TYR A O 1
ATOM 1968 N N . LYS A 1 250 ? -13.910 22.046 15.767 1.00 64.12 250 LYS A N 1
ATOM 1969 C CA . LYS A 1 250 ? -15.237 21.714 15.219 1.00 64.12 250 LYS A CA 1
ATOM 1970 C C . LYS A 1 250 ? -15.886 22.884 14.485 1.00 64.12 250 LYS A C 1
ATOM 1972 O O . LYS A 1 250 ? -16.551 22.658 13.480 1.00 64.12 250 LYS A O 1
ATOM 1977 N N . ASP A 1 251 ? -15.647 24.106 14.950 1.00 71.88 251 ASP A N 1
ATOM 1978 C CA . ASP A 1 251 ? -16.099 25.335 14.293 1.00 71.88 251 ASP A CA 1
ATOM 1979 C C . ASP A 1 251 ? -15.228 25.722 13.077 1.00 71.88 251 ASP A C 1
ATOM 1981 O O . ASP A 1 251 ? -15.466 26.759 12.457 1.00 71.88 251 ASP A O 1
ATOM 1985 N N . GLY A 1 252 ? -14.198 24.932 12.741 1.00 56.97 252 GLY A N 1
ATOM 1986 C CA . GLY A 1 252 ? -13.299 25.176 11.608 1.00 56.97 252 GLY A CA 1
ATOM 1987 C C . GLY A 1 252 ? -12.370 26.382 11.781 1.00 56.97 252 GLY A C 1
ATOM 1988 O O . GLY A 1 252 ? -11.782 26.845 10.807 1.00 56.97 252 GLY A O 1
ATOM 1989 N N . LYS A 1 253 ? -12.242 26.913 13.005 1.00 66.50 253 LYS A N 1
ATOM 1990 C CA . LYS A 1 253 ? -11.396 28.079 13.311 1.00 66.50 253 LYS A CA 1
ATOM 1991 C C . LYS A 1 253 ? -9.919 27.730 13.459 1.00 66.50 253 LYS A C 1
ATOM 1993 O O . LYS A 1 253 ? -9.092 28.626 13.344 1.00 66.50 253 LYS A O 1
ATOM 1998 N N . ILE A 1 254 ? -9.616 26.464 13.740 1.00 64.56 254 ILE A N 1
ATOM 1999 C CA . ILE A 1 254 ? -8.258 25.915 13.788 1.00 64.56 254 ILE A CA 1
ATOM 2000 C C . ILE A 1 254 ? -8.221 24.591 13.023 1.00 64.56 254 ILE A C 1
ATOM 2002 O O . ILE A 1 254 ? -9.229 23.882 12.963 1.00 64.56 254 ILE A O 1
ATOM 2006 N N . ASN A 1 255 ? -7.078 24.254 12.434 1.00 60.75 255 ASN A N 1
ATOM 2007 C CA . ASN A 1 255 ? -6.899 22.997 11.702 1.00 60.75 255 ASN A CA 1
ATOM 2008 C C . ASN A 1 255 ? -6.431 21.848 12.625 1.00 60.75 255 ASN A C 1
ATOM 2010 O O . ASN A 1 255 ? -6.258 22.025 13.831 1.00 60.75 255 ASN A O 1
ATOM 2014 N N . ALA A 1 256 ? -6.297 20.637 12.075 1.00 53.56 256 ALA A N 1
ATOM 2015 C CA . ALA A 1 256 ? -6.004 19.440 12.870 1.00 53.56 256 ALA A CA 1
ATOM 2016 C C . ALA A 1 256 ? -4.622 19.506 13.537 1.00 53.56 256 ALA A C 1
ATOM 2018 O O . ALA A 1 256 ? -4.488 19.086 14.685 1.00 53.56 256 ALA A O 1
ATOM 2019 N N . ASP A 1 257 ? -3.646 20.099 12.852 1.00 51.12 257 ASP A N 1
ATOM 2020 C CA . ASP A 1 257 ? -2.274 20.227 13.336 1.00 51.12 257 ASP A CA 1
ATOM 2021 C C . ASP A 1 257 ? -2.193 21.281 14.455 1.00 51.12 257 ASP A C 1
ATOM 2023 O O . ASP A 1 257 ? -1.556 21.061 15.483 1.00 51.12 257 ASP A O 1
ATOM 2027 N N . GLU A 1 258 ? -2.927 22.391 14.322 1.00 54.31 258 GLU A N 1
ATOM 2028 C CA . GLU A 1 258 ? -3.072 23.409 15.371 1.00 54.31 258 GLU A CA 1
ATOM 2029 C C . GLU A 1 258 ? -3.785 22.860 16.613 1.00 54.31 258 GLU A C 1
ATOM 2031 O O . GLU A 1 258 ? -3.368 23.126 17.743 1.00 54.31 258 GLU A O 1
ATOM 2036 N N . ALA A 1 259 ? -4.840 22.061 16.425 1.00 57.38 259 ALA A N 1
ATOM 2037 C CA . ALA A 1 259 ? -5.552 21.419 17.524 1.00 57.38 259 ALA A CA 1
ATOM 2038 C C . ALA A 1 259 ? -4.668 20.389 18.249 1.00 57.38 259 ALA A C 1
ATOM 2040 O O . ALA A 1 259 ? -4.668 20.339 19.480 1.00 57.38 259 ALA A O 1
ATOM 2041 N N . GLU A 1 260 ? -3.889 19.597 17.510 1.00 52.62 260 GLU A N 1
ATOM 2042 C CA . GLU A 1 260 ? -2.957 18.609 18.061 1.00 52.62 260 GLU A CA 1
ATOM 2043 C C . GLU A 1 260 ? -1.815 19.282 18.838 1.00 52.62 260 GLU A C 1
ATOM 2045 O O . GLU A 1 260 ? -1.509 18.881 19.966 1.00 52.62 260 GLU A O 1
ATOM 2050 N N . LEU A 1 261 ? -1.273 20.382 18.309 1.00 54.88 261 LEU A N 1
ATOM 2051 C CA . LEU A 1 261 ? -0.260 21.195 18.980 1.00 54.88 261 LEU A CA 1
ATOM 2052 C C . LEU A 1 261 ? -0.795 21.786 20.297 1.00 54.88 261 LEU A C 1
ATOM 2054 O O . LEU A 1 261 ? -0.170 21.628 21.349 1.00 54.88 261 LEU A O 1
ATOM 2058 N N . MET A 1 262 ? -1.986 22.393 20.277 1.00 62.59 262 MET A N 1
ATOM 2059 C CA . MET A 1 262 ? -2.617 22.973 21.470 1.00 62.59 262 MET A CA 1
ATOM 2060 C C . MET A 1 262 ? -2.968 21.919 22.534 1.00 62.59 262 MET A C 1
ATOM 2062 O O . MET A 1 262 ? -2.874 22.198 23.731 1.00 62.59 262 MET A O 1
ATOM 2066 N N . LEU A 1 263 ? -3.345 20.703 22.123 1.00 64.12 263 LEU A N 1
ATOM 2067 C CA . LEU A 1 263 ? -3.609 19.580 23.031 1.00 64.12 263 LEU A CA 1
ATOM 2068 C C . LEU A 1 263 ? -2.322 19.022 23.649 1.00 64.12 263 LEU A C 1
ATOM 2070 O O . LEU A 1 263 ? -2.324 18.651 24.822 1.00 64.12 263 LEU A O 1
ATOM 2074 N N . SER A 1 264 ? -1.222 19.002 22.893 1.00 55.09 264 SER A N 1
ATOM 2075 C CA . SER A 1 264 ? 0.074 18.506 23.368 1.00 55.09 264 SER A CA 1
ATOM 2076 C C . SER A 1 264 ? 0.701 19.396 24.451 1.00 55.09 264 SER A C 1
ATOM 2078 O O . SER A 1 264 ? 1.351 18.892 25.362 1.00 55.09 264 SER A O 1
ATOM 2080 N N . HIS A 1 265 ? 0.430 20.705 24.420 1.00 56.72 265 HIS A N 1
ATOM 2081 C CA . HIS A 1 265 ? 0.864 21.659 25.447 1.00 56.72 265 HIS A CA 1
ATOM 2082 C C . HIS A 1 265 ? -0.027 21.654 26.706 1.00 56.72 265 HIS A C 1
ATOM 2084 O O . HIS A 1 265 ? 0.375 22.185 27.741 1.00 56.72 265 HIS A O 1
ATOM 2090 N N . ALA A 1 266 ? -1.236 21.082 26.637 1.00 50.38 266 ALA A N 1
ATOM 2091 C CA . ALA A 1 266 ? -2.203 21.079 27.739 1.00 50.38 266 ALA A CA 1
ATOM 2092 C C . ALA A 1 266 ? -2.012 19.919 28.734 1.00 50.38 266 ALA A C 1
ATOM 2094 O O . ALA A 1 266 ? -2.669 19.915 29.771 1.00 50.38 266 ALA A O 1
ATOM 2095 N N . VAL A 1 267 ? -1.130 18.955 28.437 1.00 43.81 267 VAL A N 1
ATOM 2096 C CA . VAL A 1 267 ? -0.848 17.789 29.287 1.00 43.81 267 VAL A CA 1
ATOM 2097 C C . VAL A 1 267 ? 0.576 17.894 29.831 1.00 43.81 267 VAL A C 1
ATOM 2099 O O . VAL A 1 267 ? 1.551 17.773 29.092 1.00 43.81 267 VAL A O 1
ATOM 2102 N N . SER A 1 268 ? 0.710 18.121 31.137 1.00 38.94 268 SER A N 1
ATOM 2103 C CA . SER A 1 268 ? 2.019 18.119 31.806 1.00 38.94 268 SER A CA 1
ATOM 2104 C C . SER A 1 268 ? 2.487 16.682 32.088 1.00 38.94 268 SER A C 1
ATOM 2106 O O . SER A 1 268 ? 1.683 15.893 32.587 1.00 38.94 268 SER A O 1
ATOM 2108 N N . PRO A 1 269 ? 3.762 16.313 31.851 1.00 37.75 269 PRO A N 1
ATOM 2109 C CA . PRO A 1 269 ? 4.299 15.035 32.311 1.00 37.75 269 PRO A CA 1
ATOM 2110 C C . PRO A 1 269 ? 4.862 15.114 33.740 1.00 37.75 269 PRO A C 1
ATOM 2112 O O . PRO A 1 269 ? 5.515 16.084 34.121 1.00 37.75 269 PRO A O 1
ATOM 2115 N N . ASP A 1 270 ? 4.613 14.034 34.477 1.00 30.53 270 ASP A N 1
ATOM 2116 C CA . ASP A 1 270 ? 5.116 13.623 35.795 1.00 30.53 270 ASP A CA 1
ATOM 2117 C C . ASP A 1 270 ? 6.641 13.866 35.995 1.00 30.53 270 ASP A C 1
ATOM 2119 O O . ASP A 1 270 ? 7.424 13.596 35.074 1.00 30.53 270 ASP A O 1
ATOM 2123 N N . PRO A 1 271 ? 7.114 14.366 37.160 1.00 34.59 271 PRO A N 1
ATOM 2124 C CA . PRO A 1 271 ? 8.510 14.732 37.362 1.00 34.59 271 PRO A CA 1
ATOM 2125 C C . PRO A 1 271 ? 9.306 13.550 37.928 1.00 34.59 271 PRO A C 1
ATOM 2127 O O . PRO A 1 2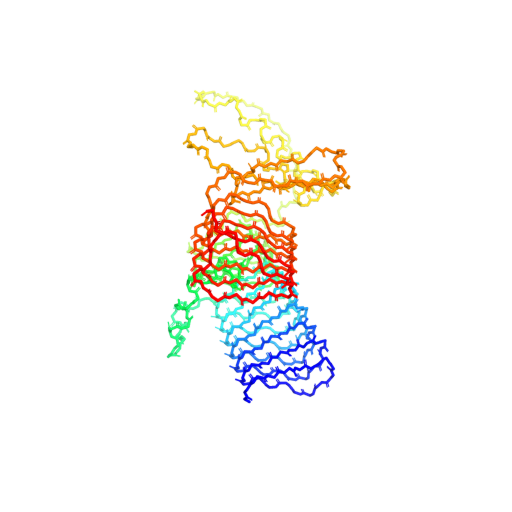71 ? 9.291 13.297 39.130 1.00 34.59 271 PRO A O 1
ATOM 2130 N N . GLY A 1 272 ? 10.053 12.835 37.082 1.00 36.69 272 GLY A N 1
ATOM 2131 C CA . GLY A 1 272 ? 10.949 11.797 37.599 1.00 36.69 272 GLY A CA 1
ATOM 2132 C C . GLY A 1 272 ? 11.602 10.869 36.583 1.00 36.69 272 GLY A C 1
ATOM 2133 O O . GLY A 1 272 ? 11.447 9.663 36.704 1.00 36.69 272 GLY A O 1
ATOM 2134 N N . ALA A 1 273 ? 12.353 11.392 35.612 1.00 29.31 273 ALA A N 1
ATOM 2135 C CA . ALA A 1 273 ? 13.458 10.674 34.956 1.00 29.31 273 ALA A CA 1
ATOM 2136 C C . ALA A 1 273 ? 14.268 11.657 34.095 1.00 29.31 273 ALA A C 1
ATOM 2138 O O . ALA A 1 273 ? 13.693 12.461 33.367 1.00 29.31 273 ALA A O 1
ATOM 2139 N N . GLY A 1 274 ? 15.595 11.609 34.231 1.00 32.34 274 GLY A N 1
ATOM 2140 C CA . GLY A 1 274 ? 16.549 12.622 33.776 1.00 32.34 274 GLY A CA 1
ATOM 2141 C C . GLY A 1 274 ? 16.570 12.961 32.281 1.00 32.34 274 GLY A C 1
ATOM 2142 O O . GLY A 1 274 ? 16.109 12.211 31.419 1.00 32.34 274 GLY A O 1
ATOM 2143 N N . ASP A 1 275 ? 17.150 14.136 32.031 1.00 36.31 275 ASP A N 1
ATOM 2144 C CA . ASP A 1 275 ? 17.275 14.849 30.761 1.00 36.31 275 ASP A CA 1
ATOM 2145 C C . ASP A 1 275 ? 17.658 13.965 29.570 1.00 36.31 275 ASP A C 1
ATOM 2147 O O . ASP A 1 275 ? 18.814 13.621 29.339 1.00 36.31 275 ASP A O 1
ATOM 2151 N N . ASN A 1 276 ? 16.657 13.670 28.749 1.00 37.53 276 ASN A N 1
ATOM 2152 C CA . ASN A 1 276 ? 16.817 13.274 27.356 1.00 37.53 276 ASN A CA 1
ATOM 2153 C C . ASN A 1 276 ? 15.673 13.890 26.538 1.00 37.53 276 ASN A C 1
ATOM 2155 O O . ASN A 1 276 ? 14.914 13.196 25.855 1.00 37.53 276 ASN A O 1
ATOM 2159 N N . LYS A 1 277 ? 15.514 15.217 26.628 1.00 37.75 277 LYS A N 1
ATOM 2160 C CA . LYS A 1 277 ? 14.600 15.950 25.748 1.00 37.75 277 LYS A CA 1
ATOM 2161 C C . LYS A 1 277 ? 15.230 16.062 24.363 1.00 37.75 277 LYS A C 1
ATOM 2163 O O . LYS A 1 277 ? 16.224 16.753 24.168 1.00 37.75 277 LYS A O 1
ATOM 2168 N N . ALA A 1 278 ? 14.641 15.351 23.406 1.00 38.12 278 ALA A N 1
ATOM 2169 C CA . ALA A 1 278 ? 14.817 15.665 21.998 1.00 38.12 278 ALA A CA 1
ATOM 2170 C C . ALA A 1 278 ? 14.325 17.099 21.779 1.00 38.12 278 ALA A C 1
ATOM 2172 O O . ALA A 1 278 ? 13.192 17.411 22.143 1.00 38.12 278 ALA A O 1
ATOM 2173 N N . TYR A 1 279 ? 15.176 17.963 21.234 1.00 38.00 279 TYR A N 1
ATOM 2174 C CA . TYR A 1 279 ? 14.743 19.288 20.817 1.00 38.00 279 TYR A CA 1
ATOM 2175 C C . TYR A 1 279 ? 13.847 19.135 19.590 1.00 38.00 279 TYR A C 1
ATOM 2177 O O . TYR A 1 279 ? 14.290 18.648 18.551 1.00 38.00 279 TYR A O 1
ATOM 2185 N N . ASP A 1 280 ? 12.583 19.514 19.741 1.00 46.03 280 ASP A N 1
ATOM 2186 C CA . ASP A 1 280 ? 11.661 19.673 18.626 1.00 46.03 280 ASP A CA 1
ATOM 2187 C C . ASP A 1 280 ? 12.021 20.971 17.885 1.00 46.03 280 ASP A C 1
ATOM 2189 O O . ASP A 1 280 ? 12.092 22.043 18.489 1.00 46.03 280 ASP A O 1
ATOM 2193 N N . ILE A 1 281 ? 12.333 20.863 16.594 1.00 45.41 281 ILE A N 1
ATOM 2194 C CA . ILE A 1 281 ? 12.690 21.988 15.709 1.00 45.41 281 ILE A CA 1
ATOM 2195 C C . ILE A 1 281 ? 11.494 22.408 14.848 1.00 45.41 281 ILE A C 1
ATOM 2197 O O . ILE A 1 281 ? 11.640 22.785 13.687 1.00 45.41 281 ILE A O 1
ATOM 2201 N N . SER A 1 282 ? 10.300 22.361 15.435 1.00 54.62 282 SER A N 1
ATOM 2202 C CA . SER A 1 282 ? 9.056 22.911 14.900 1.00 54.62 282 SER A CA 1
ATOM 2203 C C . SER A 1 282 ? 9.105 24.447 14.903 1.00 54.62 282 SER A C 1
ATOM 2205 O O . SER A 1 282 ? 8.526 25.135 15.743 1.00 54.62 282 SER A O 1
ATOM 2207 N N . TRP A 1 283 ? 9.874 25.020 13.975 1.00 53.59 283 TRP A N 1
ATOM 2208 C CA . TRP A 1 283 ? 9.899 26.466 13.766 1.00 53.59 283 TRP A CA 1
ATOM 2209 C C . TRP A 1 283 ? 8.669 26.928 12.978 1.00 53.59 283 TRP A C 1
ATOM 2211 O O . TRP A 1 283 ? 8.280 26.260 12.022 1.00 53.59 283 TRP A O 1
ATOM 2221 N N . PRO A 1 284 ? 8.057 28.065 13.354 1.00 49.66 284 PRO A N 1
ATOM 2222 C CA . PRO A 1 284 ? 6.946 28.626 12.598 1.00 49.66 284 PRO A CA 1
ATOM 2223 C C . PRO A 1 284 ? 7.416 29.099 11.215 1.00 49.66 284 PRO A C 1
ATOM 2225 O O . PRO A 1 284 ? 8.534 29.597 11.072 1.00 49.66 284 PRO A O 1
ATOM 2228 N N . GLU A 1 285 ? 6.538 28.984 10.216 1.00 45.38 285 GLU A N 1
ATOM 2229 C CA . GLU A 1 285 ? 6.722 29.487 8.844 1.00 45.38 285 GLU A CA 1
ATOM 2230 C C . GLU A 1 285 ? 6.646 31.026 8.810 1.00 45.38 285 GLU A C 1
ATOM 2232 O O . GLU A 1 285 ? 5.689 31.625 8.326 1.00 45.38 285 GLU A O 1
ATOM 2237 N N . ASP A 1 286 ? 7.646 31.685 9.396 1.00 61.97 286 ASP A N 1
ATOM 2238 C CA . ASP A 1 286 ? 7.710 33.141 9.578 1.00 61.97 286 ASP A CA 1
ATOM 2239 C C . ASP A 1 286 ? 8.738 33.831 8.668 1.00 61.97 286 ASP A C 1
ATOM 2241 O O . ASP A 1 286 ? 9.090 34.993 8.875 1.00 61.97 286 ASP A O 1
ATOM 2245 N N . GLY A 1 287 ? 9.245 33.111 7.664 1.00 41.31 287 GLY A N 1
ATOM 2246 C CA . GLY A 1 287 ? 10.201 33.632 6.688 1.00 41.31 287 GLY A CA 1
ATOM 2247 C C . GLY A 1 287 ? 11.603 33.911 7.243 1.00 41.31 287 GLY A C 1
ATOM 2248 O O . GLY A 1 287 ? 12.447 34.425 6.508 1.00 41.31 287 GLY A O 1
ATOM 2249 N N . LYS A 1 288 ? 11.894 33.576 8.510 1.00 46.06 288 LYS A N 1
ATOM 2250 C CA . LYS A 1 288 ? 13.239 33.734 9.078 1.00 46.06 288 LYS A CA 1
ATOM 2251 C C . LYS A 1 288 ? 14.146 32.575 8.662 1.00 46.06 288 LYS A C 1
ATOM 2253 O O . LYS A 1 288 ? 13.882 31.414 8.979 1.00 46.06 288 LYS A O 1
ATOM 2258 N N . LEU A 1 289 ? 15.277 32.904 8.040 1.00 43.28 289 LEU A N 1
ATOM 2259 C CA . LEU A 1 289 ? 16.360 31.954 7.801 1.00 43.28 289 LEU A CA 1
ATOM 2260 C C . LEU A 1 289 ? 17.036 31.619 9.136 1.00 43.28 289 LEU A C 1
ATOM 2262 O O . LEU A 1 289 ? 17.625 32.484 9.781 1.00 43.28 289 LEU A O 1
ATOM 2266 N N . ARG A 1 290 ? 16.943 30.361 9.564 1.00 52.91 290 ARG A N 1
ATOM 2267 C CA . ARG A 1 290 ? 17.502 29.890 10.833 1.00 52.91 290 ARG A CA 1
ATOM 2268 C C . ARG A 1 290 ? 18.470 28.750 10.585 1.00 52.91 290 ARG A C 1
ATOM 2270 O O . ARG A 1 290 ? 18.159 27.809 9.863 1.00 52.91 290 ARG A O 1
ATOM 2277 N N . ILE A 1 291 ? 19.634 28.835 11.219 1.00 54.75 291 ILE A N 1
ATOM 2278 C CA . ILE A 1 291 ? 20.722 27.881 11.018 1.00 54.75 291 ILE A CA 1
ATOM 2279 C C . ILE A 1 291 ? 21.147 27.337 12.374 1.00 54.75 291 ILE A C 1
ATOM 2281 O O . ILE A 1 291 ? 21.464 28.091 13.301 1.00 54.75 291 ILE A O 1
ATOM 2285 N N . VAL A 1 292 ? 21.102 26.012 12.486 1.00 54.50 292 VAL A N 1
ATOM 2286 C CA . VAL A 1 292 ? 21.354 25.258 13.712 1.00 54.50 292 VAL A CA 1
ATOM 2287 C C . VAL A 1 292 ? 22.216 24.046 13.418 1.00 54.50 292 VAL A C 1
ATOM 2289 O O . VAL A 1 292 ? 22.006 23.354 12.427 1.00 54.50 292 VAL A O 1
ATOM 2292 N N . ALA A 1 293 ? 23.168 23.788 14.307 1.00 60.91 293 ALA A N 1
ATOM 2293 C CA . ALA A 1 293 ? 24.013 22.602 14.266 1.00 60.91 293 ALA A CA 1
ATOM 2294 C C . ALA A 1 293 ? 23.617 21.655 15.402 1.00 60.91 293 ALA A C 1
ATOM 2296 O O . ALA A 1 293 ? 23.442 22.096 16.541 1.00 60.91 293 ALA A O 1
ATOM 2297 N N . PHE A 1 294 ? 23.495 20.364 15.103 1.00 55.53 294 PHE A N 1
ATOM 2298 C CA . PHE A 1 294 ? 23.140 19.314 16.059 1.00 55.53 294 PHE A CA 1
ATOM 2299 C C . PHE A 1 294 ? 24.174 18.183 16.029 1.00 55.53 294 PHE A C 1
ATOM 2301 O O . PHE A 1 294 ? 24.707 17.870 14.971 1.00 55.53 294 PHE A O 1
ATOM 2308 N N . ILE A 1 295 ? 24.397 17.527 17.174 1.00 51.69 295 ILE A N 1
ATOM 2309 C CA . ILE A 1 295 ? 24.992 16.180 17.238 1.00 51.69 295 ILE A CA 1
ATOM 2310 C C . ILE A 1 295 ? 23.930 15.227 17.772 1.00 51.69 295 ILE A C 1
ATOM 2312 O O . ILE A 1 295 ? 23.448 15.371 18.901 1.00 51.69 295 ILE A O 1
ATOM 2316 N N . GLY A 1 296 ? 23.532 14.257 16.948 1.00 58.12 296 GLY A N 1
ATOM 2317 C CA . GLY A 1 296 ? 22.380 13.408 17.240 1.00 58.12 296 GLY A CA 1
ATOM 2318 C C . GLY A 1 296 ? 21.125 14.255 17.481 1.00 58.12 296 GLY A C 1
ATOM 2319 O O . GLY A 1 296 ? 20.646 14.933 16.581 1.00 58.12 296 GLY A O 1
ATOM 2320 N N . ARG A 1 297 ? 20.593 14.236 18.711 1.00 50.81 297 ARG A N 1
ATOM 2321 C CA . ARG A 1 297 ? 19.410 15.028 19.122 1.00 50.81 297 ARG A CA 1
ATOM 2322 C C . ARG A 1 297 ? 19.749 16.272 19.955 1.00 50.81 297 ARG A C 1
ATOM 2324 O O . ARG A 1 297 ? 18.843 16.933 20.461 1.00 50.81 297 ARG A O 1
ATOM 2331 N N . LYS A 1 298 ? 21.037 16.573 20.146 1.00 50.19 298 LYS A N 1
ATOM 2332 C CA . LYS A 1 298 ? 21.519 17.665 20.999 1.00 50.19 298 LYS A CA 1
ATOM 2333 C C . LYS A 1 298 ? 21.874 18.880 20.148 1.00 50.19 298 LYS A C 1
ATOM 2335 O O . LYS A 1 298 ? 22.722 18.777 19.265 1.00 50.19 298 LYS A O 1
ATOM 2340 N N . LEU A 1 299 ? 21.245 20.021 20.429 1.00 54.31 299 LEU A N 1
ATOM 2341 C CA . LEU A 1 299 ? 21.582 21.294 19.791 1.00 54.31 299 LEU A CA 1
ATOM 2342 C C . LEU A 1 299 ? 22.974 21.740 20.258 1.00 54.31 299 LEU A C 1
ATOM 2344 O O . LEU A 1 299 ? 23.215 21.851 21.460 1.00 54.31 299 LEU A O 1
ATOM 2348 N N . LEU A 1 300 ? 23.878 21.993 19.315 1.00 58.72 300 LEU A N 1
ATOM 2349 C CA . LEU A 1 300 ? 25.219 22.512 19.585 1.00 58.72 300 LEU A CA 1
ATOM 2350 C C . LEU A 1 300 ? 25.278 24.038 19.513 1.00 58.72 300 LEU A C 1
ATOM 2352 O O . LEU A 1 300 ? 25.853 24.669 20.394 1.00 58.72 300 LEU A O 1
ATOM 2356 N N . LYS A 1 301 ? 24.720 24.639 18.452 1.00 59.88 301 LYS A N 1
ATOM 2357 C CA . LYS A 1 301 ? 24.801 26.088 18.211 1.00 59.88 301 LYS A CA 1
ATOM 2358 C C . LYS A 1 301 ? 23.608 26.588 17.398 1.00 59.88 301 LYS A C 1
ATOM 2360 O O . LYS A 1 301 ? 23.101 25.873 16.534 1.00 59.88 301 LYS A O 1
ATOM 2365 N N . LYS A 1 302 ? 23.203 27.833 17.657 1.00 59.91 302 LYS A N 1
ATOM 2366 C CA . LYS A 1 302 ? 22.201 28.601 16.905 1.00 59.91 302 LYS A CA 1
ATOM 2367 C C . LYS A 1 302 ? 22.832 29.926 16.460 1.00 59.91 302 LYS A C 1
ATOM 2369 O O . LYS A 1 302 ? 23.508 30.565 17.263 1.00 59.91 302 LYS A O 1
ATOM 2374 N N . GLY A 1 303 ? 22.640 30.309 15.198 1.00 53.84 303 GLY A N 1
ATOM 2375 C CA . GLY A 1 303 ? 23.077 31.612 14.677 1.00 53.84 303 GLY A CA 1
ATOM 2376 C C . GLY A 1 303 ? 22.197 32.780 15.146 1.00 53.84 303 GLY A C 1
ATOM 2377 O O . GLY A 1 303 ? 21.027 32.581 15.480 1.00 53.84 303 GLY A O 1
ATOM 2378 N N . ASP A 1 304 ? 22.769 33.986 15.168 1.00 56.03 304 ASP A N 1
ATOM 2379 C CA . ASP A 1 304 ? 22.050 35.242 15.433 1.00 56.03 304 ASP A CA 1
ATOM 2380 C C . ASP A 1 304 ? 21.214 35.674 14.209 1.00 56.03 304 ASP A C 1
ATOM 2382 O O . ASP A 1 304 ? 21.556 35.352 13.070 1.00 56.03 304 ASP A O 1
ATOM 2386 N N . GLU A 1 305 ? 20.128 36.416 14.434 1.00 52.97 305 GLU A N 1
ATOM 2387 C CA . GLU A 1 305 ? 19.110 36.775 13.433 1.00 52.97 305 GLU A CA 1
ATOM 2388 C C . GLU A 1 305 ? 19.631 37.712 12.323 1.00 52.97 305 GLU A C 1
ATOM 2390 O O . GLU A 1 305 ? 18.968 37.880 11.302 1.00 52.97 305 GLU A O 1
ATOM 2395 N N . LEU A 1 306 ? 20.820 38.306 12.491 1.00 52.66 306 LEU A N 1
ATOM 2396 C CA . LEU A 1 306 ? 21.408 39.298 11.575 1.00 52.66 306 LEU A CA 1
ATOM 2397 C C . LEU A 1 306 ? 22.761 38.873 10.972 1.00 52.66 306 LEU A C 1
ATOM 2399 O O . LEU A 1 306 ? 23.437 39.683 10.329 1.00 52.66 306 LEU A O 1
ATOM 2403 N N . ALA A 1 307 ? 23.188 37.624 11.180 1.00 54.00 307 ALA A N 1
ATOM 2404 C CA . ALA A 1 307 ? 24.479 37.143 10.696 1.00 54.00 307 ALA A CA 1
ATOM 2405 C C . ALA A 1 307 ? 24.523 37.089 9.153 1.00 54.00 307 ALA A C 1
ATOM 2407 O O . ALA A 1 307 ? 23.682 36.462 8.514 1.00 54.00 307 ALA A O 1
ATOM 2408 N N . ARG A 1 308 ? 25.525 37.743 8.542 1.00 47.16 308 ARG A N 1
ATOM 2409 C CA . ARG A 1 308 ? 25.754 37.741 7.078 1.00 47.16 308 ARG A CA 1
ATOM 2410 C C . ARG A 1 308 ? 26.704 36.638 6.598 1.00 47.16 308 ARG A C 1
ATOM 2412 O O . ARG A 1 308 ? 26.855 36.445 5.396 1.00 47.16 308 ARG A O 1
ATOM 2419 N N . SER A 1 309 ? 27.340 35.930 7.525 1.00 51.22 309 SER A N 1
ATOM 2420 C CA . SER A 1 309 ? 28.170 34.752 7.285 1.00 51.22 309 SER A CA 1
ATOM 2421 C C . SER A 1 309 ? 27.882 33.710 8.363 1.00 51.22 309 SER A C 1
ATOM 2423 O O . SER A 1 309 ? 27.448 34.042 9.468 1.00 51.22 309 SER A O 1
ATOM 2425 N N . ILE A 1 310 ? 28.082 32.439 8.026 1.00 55.91 310 ILE A N 1
ATOM 2426 C CA . ILE A 1 310 ? 27.755 31.306 8.891 1.00 55.91 310 ILE A CA 1
ATOM 2427 C C . ILE A 1 310 ? 29.017 30.476 9.072 1.00 55.91 310 ILE A C 1
ATOM 2429 O O . ILE A 1 310 ? 29.561 29.960 8.101 1.00 55.91 310 ILE A O 1
ATOM 2433 N N . GLU A 1 311 ? 29.456 30.336 10.320 1.00 58.78 311 GLU A N 1
ATOM 2434 C CA . GLU A 1 311 ? 30.574 29.475 10.696 1.00 58.78 311 GLU A CA 1
ATOM 2435 C C . GLU A 1 311 ? 30.110 28.472 11.757 1.00 58.78 311 GLU A C 1
ATOM 2437 O O . GLU A 1 311 ? 29.730 28.832 12.883 1.00 58.78 311 GLU A O 1
ATOM 2442 N N . VAL A 1 312 ? 30.126 27.195 11.377 1.00 61.19 312 VAL A N 1
ATOM 2443 C CA . VAL A 1 312 ? 29.869 26.066 12.270 1.00 61.19 312 VAL A CA 1
ATOM 2444 C C . VAL A 1 312 ? 31.214 25.421 12.572 1.00 61.19 312 VAL A C 1
ATOM 2446 O O . VAL A 1 312 ? 31.797 24.764 11.718 1.00 61.19 312 VAL A O 1
ATOM 2449 N N . LYS A 1 313 ? 31.705 25.643 13.792 1.00 59.62 313 LYS A N 1
ATOM 2450 C CA . LYS A 1 313 ? 32.937 25.050 14.308 1.00 59.62 313 LYS A CA 1
ATOM 2451 C C . LYS A 1 313 ? 32.570 24.048 15.392 1.00 59.62 313 LYS A C 1
ATOM 2453 O O . LYS A 1 313 ? 31.914 24.423 16.367 1.00 59.62 313 LYS A O 1
ATOM 2458 N N . TYR A 1 314 ? 32.966 22.794 15.212 1.00 61.38 314 TYR A N 1
ATOM 2459 C CA . TYR A 1 314 ? 32.834 21.768 16.240 1.00 61.38 314 TYR A CA 1
ATOM 2460 C C . TYR A 1 314 ? 34.199 21.484 16.869 1.00 61.38 314 TYR A C 1
ATOM 2462 O O . TYR A 1 314 ? 35.125 21.056 16.187 1.00 61.38 314 TYR A O 1
ATOM 2470 N N . GLU A 1 315 ? 34.313 21.736 18.173 1.00 57.22 315 GLU A N 1
ATOM 2471 C CA . GLU A 1 315 ? 35.505 21.440 18.970 1.00 57.22 315 GLU A CA 1
ATOM 2472 C C . GLU A 1 315 ? 35.196 20.252 19.892 1.00 57.22 315 GLU A C 1
ATOM 2474 O O . GLU A 1 315 ? 34.631 20.408 20.976 1.00 57.22 315 GLU A O 1
ATOM 2479 N N . GLY A 1 316 ? 35.501 19.043 19.419 1.00 56.59 316 GLY A N 1
ATOM 2480 C CA . GLY A 1 316 ? 35.302 17.788 20.144 1.00 56.59 316 GLY A CA 1
ATOM 2481 C C . GLY A 1 316 ? 35.512 16.565 19.243 1.00 56.59 316 GLY A C 1
ATOM 2482 O O . GLY A 1 316 ? 35.621 16.730 18.029 1.00 56.59 316 GLY A O 1
ATOM 2483 N N . PRO A 1 317 ? 35.595 15.349 19.812 1.00 50.56 317 PRO A N 1
ATOM 2484 C CA . PRO A 1 317 ? 35.767 14.126 19.034 1.00 50.56 317 PRO A CA 1
ATOM 2485 C C . PRO A 1 317 ? 34.443 13.664 18.408 1.00 50.56 317 PRO A C 1
ATOM 2487 O O . PRO A 1 317 ? 33.415 13.605 19.087 1.00 50.56 317 PRO A O 1
ATOM 2490 N N . ALA A 1 318 ? 34.479 13.272 17.134 1.00 65.94 318 ALA A N 1
ATOM 2491 C CA . ALA A 1 318 ? 33.341 12.686 16.421 1.00 65.94 318 ALA A CA 1
ATOM 2492 C C . ALA A 1 318 ? 33.671 11.297 15.845 1.00 65.94 318 ALA A C 1
ATOM 2494 O O . ALA A 1 318 ? 34.834 10.982 15.586 1.00 65.94 318 ALA A O 1
ATOM 2495 N N . LEU A 1 319 ? 32.638 10.462 15.657 1.00 55.12 319 LEU A N 1
ATOM 2496 C CA . LEU A 1 319 ? 32.772 9.166 14.978 1.00 55.12 319 LEU A CA 1
ATOM 2497 C C . LEU A 1 319 ? 32.802 9.355 13.460 1.00 55.12 319 LEU A C 1
ATOM 2499 O O . LEU A 1 319 ? 33.836 9.117 12.864 1.00 55.12 319 LEU A O 1
ATOM 2503 N N . ASP A 1 320 ? 31.732 9.879 12.868 1.00 51.12 320 ASP A N 1
ATOM 2504 C CA . ASP A 1 320 ? 31.670 10.239 11.446 1.00 51.12 320 ASP A CA 1
ATOM 2505 C C . ASP A 1 320 ? 31.117 11.664 11.309 1.00 51.12 320 ASP A C 1
ATOM 2507 O O . ASP A 1 320 ? 30.288 12.089 12.128 1.00 51.12 320 ASP A O 1
ATOM 2511 N N . VAL A 1 321 ? 31.568 12.408 10.294 1.00 60.56 321 VAL A N 1
ATOM 2512 C CA . VAL A 1 321 ? 31.123 13.789 10.046 1.00 60.56 321 VAL A CA 1
ATOM 2513 C C . VAL A 1 321 ? 30.798 13.999 8.569 1.00 60.56 321 VAL A C 1
ATOM 2515 O O . VAL A 1 321 ? 31.673 13.878 7.722 1.00 60.56 321 VAL A O 1
ATOM 2518 N N . GLU A 1 322 ? 29.552 14.377 8.275 1.00 51.84 322 GLU A N 1
ATOM 2519 C CA . GLU A 1 322 ? 29.064 14.679 6.923 1.00 51.84 322 GLU A CA 1
ATOM 2520 C C . GLU A 1 322 ? 28.583 16.138 6.859 1.00 51.84 322 GLU A C 1
ATOM 2522 O O . GLU A 1 322 ? 27.768 16.578 7.678 1.00 51.84 322 GLU A O 1
ATOM 2527 N N . CYS A 1 323 ? 29.084 16.912 5.895 1.00 57.28 323 CYS A N 1
ATOM 2528 C CA . CYS A 1 323 ? 28.680 18.299 5.667 1.00 57.28 323 CYS A CA 1
ATOM 2529 C C . CYS A 1 323 ? 28.408 18.550 4.181 1.00 57.28 323 CYS A C 1
ATOM 2531 O O . CYS A 1 323 ? 29.275 18.359 3.344 1.00 57.28 323 CYS A O 1
ATOM 2533 N N . HIS A 1 324 ? 27.242 19.084 3.820 1.00 47.19 324 HIS A N 1
ATOM 2534 C CA . HIS A 1 324 ? 26.943 19.431 2.419 1.00 47.19 324 HIS A CA 1
ATOM 2535 C C . HIS A 1 324 ? 27.565 20.768 1.953 1.00 47.19 324 HIS A C 1
ATOM 2537 O O . HIS A 1 324 ? 27.341 21.190 0.821 1.00 47.19 324 HIS A O 1
ATOM 2543 N N . GLY A 1 325 ? 28.324 21.447 2.821 1.00 56.47 325 GLY A N 1
ATOM 2544 C CA . GLY A 1 325 ? 29.055 22.687 2.541 1.00 56.47 325 GLY A CA 1
ATOM 2545 C C . GLY A 1 325 ? 30.519 22.582 2.978 1.00 56.47 325 GLY A C 1
ATOM 2546 O O . GLY A 1 325 ? 31.116 21.513 2.883 1.00 56.47 325 GLY A O 1
ATOM 2547 N N . ASN A 1 326 ? 31.104 23.675 3.476 1.00 52.56 326 ASN A N 1
ATOM 2548 C CA . ASN A 1 326 ? 32.452 23.621 4.049 1.00 52.56 326 ASN A CA 1
ATOM 2549 C C . ASN A 1 326 ? 32.413 22.993 5.450 1.00 52.56 326 ASN A C 1
ATOM 2551 O O . ASN A 1 326 ? 31.544 23.339 6.254 1.00 52.56 326 ASN A O 1
ATOM 2555 N N . LEU A 1 327 ? 33.352 22.102 5.757 1.00 60.78 327 LEU A N 1
ATOM 2556 C CA . LEU A 1 327 ? 33.444 21.426 7.051 1.00 60.78 327 LEU A CA 1
ATOM 2557 C C . LEU A 1 327 ? 34.637 21.957 7.848 1.00 60.78 327 LEU A C 1
ATOM 2559 O O . LEU A 1 327 ? 35.755 21.844 7.366 1.00 60.78 327 LEU A O 1
ATOM 2563 N N . THR A 1 328 ? 34.421 22.457 9.072 1.00 70.94 328 THR A N 1
ATOM 2564 C CA . THR A 1 328 ? 35.509 22.718 10.034 1.00 70.94 328 THR A CA 1
ATOM 2565 C C . THR A 1 328 ? 35.296 21.933 11.331 1.00 70.94 328 THR A C 1
ATOM 2567 O O . THR A 1 328 ? 34.331 22.190 12.057 1.00 70.94 328 THR A O 1
ATOM 2570 N N . CYS A 1 329 ? 36.185 20.986 11.642 1.00 67.56 329 CYS A N 1
ATOM 2571 C CA . CYS A 1 329 ? 36.018 20.022 12.740 1.00 67.56 329 CYS A CA 1
ATOM 2572 C C . CYS A 1 329 ? 37.326 19.770 13.520 1.00 67.56 329 CYS A C 1
ATOM 2574 O O . CYS A 1 329 ? 38.411 20.038 13.019 1.00 67.56 329 CYS A O 1
ATOM 2576 N N . GLY A 1 330 ? 37.236 19.264 14.755 1.00 74.81 330 GLY A N 1
ATOM 2577 C CA . GLY A 1 330 ? 38.373 18.680 15.482 1.00 74.81 330 GLY A CA 1
ATOM 2578 C C . GLY A 1 330 ? 38.771 17.301 14.935 1.00 74.81 330 GLY A C 1
ATOM 2579 O O . GLY A 1 330 ? 38.582 17.029 13.749 1.00 74.81 330 GLY A O 1
ATOM 2580 N N . ASP A 1 331 ? 39.297 16.427 15.794 1.00 75.00 331 ASP A N 1
ATOM 2581 C CA . ASP A 1 331 ? 39.658 15.056 15.410 1.00 75.00 331 ASP A CA 1
ATOM 2582 C C . ASP A 1 331 ? 38.418 14.198 15.107 1.00 75.00 331 ASP A C 1
ATOM 2584 O O . ASP A 1 331 ? 37.423 14.197 15.845 1.00 75.00 331 ASP A O 1
ATOM 2588 N N . ILE A 1 332 ? 38.506 13.427 14.028 1.00 75.62 332 ILE A N 1
ATOM 2589 C CA . ILE A 1 332 ? 37.469 12.532 13.521 1.00 75.62 332 ILE A CA 1
ATOM 2590 C C . ILE A 1 332 ? 38.005 11.103 13.614 1.00 75.62 332 ILE A C 1
ATOM 2592 O O . ILE A 1 332 ? 39.072 10.792 13.100 1.00 75.62 332 ILE A O 1
ATOM 2596 N N . THR A 1 333 ? 37.285 10.215 14.295 1.00 77.94 333 THR A N 1
ATOM 2597 C CA . THR A 1 333 ? 37.753 8.833 14.534 1.00 77.94 333 THR A CA 1
ATOM 2598 C C . THR A 1 333 ? 37.391 7.853 13.413 1.00 77.94 333 THR A C 1
ATOM 2600 O O . THR A 1 333 ? 38.025 6.808 13.301 1.00 77.94 333 THR A O 1
ATOM 2603 N N . GLY A 1 334 ? 36.405 8.194 12.584 1.00 77.06 334 GLY A N 1
ATOM 2604 C CA . GLY A 1 334 ? 35.952 7.473 11.394 1.00 77.06 334 GLY A CA 1
ATOM 2605 C C . GLY A 1 334 ? 36.098 8.335 10.141 1.00 77.06 334 GLY A C 1
ATOM 2606 O O . GLY A 1 334 ? 37.155 8.929 9.933 1.00 77.06 334 GLY A O 1
ATOM 2607 N N . ASN A 1 335 ? 35.071 8.392 9.291 1.00 74.31 335 ASN A N 1
ATOM 2608 C CA . ASN A 1 335 ? 35.170 9.060 7.985 1.00 74.31 335 ASN A CA 1
ATOM 2609 C C . ASN A 1 335 ? 34.727 10.530 8.036 1.00 74.31 335 ASN A C 1
ATOM 2611 O O . ASN A 1 335 ? 33.924 10.930 8.889 1.00 74.31 335 ASN A O 1
ATOM 2615 N N . ALA A 1 336 ? 35.238 11.324 7.096 1.00 74.75 336 ALA A N 1
ATOM 2616 C CA . ALA A 1 336 ? 34.880 12.726 6.931 1.00 74.75 336 ALA A CA 1
ATOM 2617 C C . ALA A 1 336 ? 34.462 13.016 5.484 1.00 74.75 336 ALA A C 1
ATOM 2619 O O . ALA A 1 336 ? 35.271 12.846 4.578 1.00 74.75 336 ALA A O 1
ATOM 2620 N N . ASP A 1 337 ? 33.244 13.532 5.294 1.00 70.12 337 ASP A N 1
ATOM 2621 C CA . ASP A 1 337 ? 32.690 13.858 3.975 1.00 70.12 337 ASP A CA 1
ATOM 2622 C C . ASP A 1 337 ? 32.248 15.333 3.916 1.00 70.12 337 ASP A C 1
ATOM 2624 O O . ASP A 1 337 ? 31.482 15.805 4.767 1.00 70.12 337 ASP A O 1
ATOM 2628 N N . ALA A 1 338 ? 32.712 16.089 2.913 1.00 72.25 338 ALA A N 1
ATOM 2629 C CA . ALA A 1 338 ? 32.331 17.490 2.708 1.00 72.25 338 ALA A CA 1
ATOM 2630 C C . ALA A 1 338 ? 31.970 17.823 1.250 1.00 72.25 338 ALA A C 1
ATOM 2632 O O . ALA A 1 338 ? 32.768 17.665 0.338 1.00 72.25 338 ALA A O 1
ATOM 2633 N N . GLY A 1 339 ? 30.799 18.414 1.010 1.00 53.72 339 GLY A N 1
ATOM 2634 C CA . GLY A 1 339 ? 30.411 18.909 -0.320 1.00 53.72 339 GLY A CA 1
ATOM 2635 C C . GLY A 1 339 ? 31.232 20.118 -0.801 1.00 53.72 339 GLY A C 1
ATOM 2636 O O . GLY A 1 339 ? 31.263 20.405 -1.996 1.00 53.72 339 GLY A O 1
ATOM 2637 N N . GLY A 1 340 ? 31.887 20.831 0.122 1.00 69.88 340 GLY A N 1
ATOM 2638 C CA . GLY A 1 340 ? 32.784 21.960 -0.138 1.00 69.88 340 GLY A CA 1
ATOM 2639 C C . GLY A 1 340 ? 34.206 21.713 0.378 1.00 69.88 340 GLY A C 1
ATOM 2640 O O . GLY A 1 340 ? 34.723 20.602 0.311 1.00 69.88 340 GLY A O 1
ATOM 2641 N N . SER A 1 341 ? 34.862 22.757 0.884 1.00 74.69 341 SER A N 1
ATOM 2642 C CA . SER A 1 341 ? 36.215 22.670 1.451 1.00 74.69 341 SER A CA 1
ATOM 2643 C C . SER A 1 341 ? 36.207 22.129 2.885 1.00 74.69 341 SER A C 1
ATOM 2645 O O . SER A 1 341 ? 35.306 22.451 3.659 1.00 74.69 341 SER A O 1
ATOM 2647 N N . MET A 1 342 ? 37.229 21.365 3.275 1.00 71.56 342 MET A N 1
ATOM 2648 C CA . MET A 1 342 ? 37.312 20.733 4.601 1.00 71.56 342 MET A CA 1
ATOM 2649 C C . MET A 1 342 ? 38.542 21.201 5.390 1.00 71.56 342 MET A C 1
ATOM 2651 O O . MET A 1 342 ? 39.653 21.230 4.873 1.00 71.56 342 MET A O 1
ATOM 2655 N N . HIS A 1 343 ? 38.365 21.553 6.661 1.00 79.94 343 HIS A N 1
ATOM 2656 C CA . HIS A 1 343 ? 39.440 21.791 7.614 1.00 79.94 343 HIS A CA 1
ATOM 2657 C C . HIS A 1 343 ? 39.216 20.963 8.878 1.00 79.94 343 HIS A C 1
ATOM 2659 O O . HIS A 1 343 ? 38.221 21.148 9.574 1.00 79.94 343 HIS A O 1
ATOM 2665 N N . CYS A 1 344 ? 40.108 20.030 9.185 1.00 77.00 344 CYS A N 1
ATOM 2666 C CA . CYS A 1 344 ? 39.902 19.106 10.295 1.00 77.00 344 CYS A CA 1
ATOM 2667 C C . CYS A 1 344 ? 41.173 18.809 11.094 1.00 77.00 344 CYS A C 1
ATOM 2669 O O . CYS A 1 344 ? 42.269 19.187 10.685 1.00 77.00 344 CYS A O 1
ATOM 2671 N N . GLY A 1 345 ? 41.022 18.180 12.263 1.00 80.88 345 GLY A N 1
ATOM 2672 C CA . GLY A 1 345 ? 42.139 17.594 13.005 1.00 80.88 345 GLY A CA 1
ATOM 2673 C C . GLY A 1 345 ? 42.646 16.316 12.328 1.00 80.88 345 GLY A C 1
ATOM 2674 O O . GLY A 1 345 ? 42.747 16.250 11.102 1.00 80.88 345 GLY A O 1
ATOM 2675 N N . ASN A 1 346 ? 42.948 15.288 13.112 1.00 83.50 346 ASN A N 1
ATOM 2676 C CA . ASN A 1 346 ? 43.289 13.964 12.588 1.00 83.50 346 ASN A CA 1
ATOM 2677 C C . ASN A 1 346 ? 42.035 13.212 12.116 1.00 83.50 346 ASN A C 1
ATOM 2679 O O . ASN A 1 346 ? 40.961 13.390 12.692 1.00 83.50 346 ASN A O 1
ATOM 2683 N N . VAL A 1 347 ? 42.174 12.343 11.111 1.00 80.50 347 VAL A N 1
ATOM 2684 C CA . VAL A 1 347 ? 41.090 11.501 10.582 1.00 80.50 347 VAL A CA 1
ATOM 2685 C C . VAL A 1 347 ? 41.461 10.013 10.640 1.00 80.50 347 VAL A C 1
ATOM 2687 O O . VAL A 1 347 ? 42.415 9.538 10.017 1.00 80.50 347 VAL A O 1
ATOM 2690 N N . GLY A 1 348 ? 40.674 9.253 11.401 1.00 80.56 348 GLY A N 1
ATOM 2691 C CA . GLY A 1 348 ? 40.819 7.809 11.616 1.00 80.56 348 GLY A CA 1
ATOM 2692 C C . GLY A 1 348 ? 40.273 6.921 10.486 1.00 80.56 348 GLY A C 1
ATOM 2693 O O . GLY A 1 348 ? 40.449 5.706 10.520 1.00 80.56 348 GLY A O 1
ATOM 2694 N N . GLY A 1 349 ? 39.610 7.511 9.493 1.00 82.94 349 GLY A N 1
ATOM 2695 C CA . GLY A 1 349 ? 39.044 6.835 8.327 1.00 82.94 349 GLY A CA 1
ATOM 2696 C C . GLY A 1 349 ? 39.370 7.553 7.018 1.00 82.94 349 GLY A C 1
ATOM 2697 O O . GLY A 1 349 ? 40.420 8.185 6.889 1.00 82.94 349 GLY A O 1
ATOM 2698 N N . ASN A 1 350 ? 38.484 7.417 6.032 1.00 83.75 350 ASN A N 1
ATOM 2699 C CA . ASN A 1 350 ? 38.638 8.046 4.721 1.00 83.75 350 ASN A CA 1
ATOM 2700 C C . ASN A 1 350 ? 38.128 9.493 4.723 1.00 83.75 350 ASN A C 1
ATOM 2702 O O . ASN A 1 350 ? 37.295 9.866 5.553 1.00 83.75 350 ASN A O 1
ATOM 2706 N N . VAL A 1 351 ? 38.611 10.275 3.760 1.00 80.81 351 VAL A N 1
ATOM 2707 C CA . VAL A 1 351 ? 38.175 11.651 3.511 1.00 80.81 351 VAL A CA 1
ATOM 2708 C C . VAL A 1 351 ? 37.647 11.776 2.083 1.00 80.81 351 VAL A C 1
ATOM 2710 O O . VAL A 1 351 ? 38.383 11.456 1.153 1.00 80.81 351 VAL A O 1
ATOM 2713 N N . ASP A 1 352 ? 36.425 12.281 1.912 1.00 80.62 352 ASP A N 1
ATOM 2714 C CA . ASP A 1 352 ? 35.882 12.750 0.627 1.00 80.62 352 ASP A CA 1
ATOM 2715 C C . ASP A 1 352 ? 35.546 14.243 0.740 1.00 80.62 352 ASP A C 1
ATOM 2717 O O . ASP A 1 352 ? 34.801 14.671 1.630 1.00 80.62 352 ASP A O 1
ATOM 2721 N N . CYS A 1 353 ? 36.102 15.083 -0.135 1.00 77.75 353 CYS A N 1
ATOM 2722 C CA . CYS A 1 353 ? 35.659 16.468 -0.211 1.00 77.75 353 CYS A CA 1
ATOM 2723 C C . CYS A 1 353 ? 35.573 17.047 -1.625 1.00 77.75 353 CYS A C 1
ATOM 2725 O O . CYS A 1 353 ? 36.510 16.986 -2.416 1.00 77.75 353 CYS A O 1
ATOM 2727 N N . GLY A 1 354 ? 34.482 17.750 -1.925 1.00 68.38 354 GLY A N 1
ATOM 2728 C CA . GLY A 1 354 ? 34.293 18.409 -3.220 1.00 68.38 354 GLY A CA 1
ATOM 2729 C C . GLY A 1 354 ? 35.221 19.609 -3.462 1.00 68.38 354 GLY A C 1
ATOM 2730 O O . GLY A 1 354 ? 35.452 19.986 -4.610 1.00 68.38 354 GLY A O 1
ATOM 2731 N N . GLY A 1 355 ? 35.745 20.228 -2.398 1.00 76.81 355 GLY A N 1
ATOM 2732 C CA . GLY A 1 355 ? 36.604 21.416 -2.443 1.00 76.81 355 GLY A CA 1
ATOM 2733 C C . GLY A 1 355 ? 38.072 21.154 -2.093 1.00 76.81 355 GLY A C 1
ATOM 2734 O O . GLY A 1 355 ? 38.586 20.048 -2.238 1.00 76.81 355 GLY A O 1
ATOM 2735 N N . SER A 1 356 ? 38.771 22.200 -1.642 1.00 77.44 356 SER A N 1
ATOM 2736 C CA . SER A 1 356 ? 40.142 22.077 -1.121 1.00 77.44 356 SER A CA 1
ATOM 2737 C C . SER A 1 356 ? 40.111 21.672 0.347 1.00 77.44 356 SER A C 1
ATOM 2739 O O . SER A 1 356 ? 39.229 22.122 1.081 1.00 77.44 356 SER A O 1
ATOM 2741 N N . PHE A 1 357 ? 41.093 20.905 0.815 1.00 73.75 357 PHE A N 1
ATOM 2742 C CA . PHE A 1 357 ? 41.117 20.489 2.215 1.00 73.75 357 PHE A CA 1
ATOM 2743 C C . PHE A 1 357 ? 42.452 20.671 2.925 1.00 73.75 357 PHE A C 1
ATOM 2745 O O . PHE A 1 357 ? 43.522 20.643 2.317 1.00 73.75 357 PHE A O 1
ATOM 2752 N N . SER A 1 358 ? 42.379 20.875 4.242 1.00 79.44 358 SER A N 1
ATOM 2753 C CA . SER A 1 358 ? 43.537 20.940 5.125 1.00 79.44 358 SER A CA 1
ATOM 2754 C C . SER A 1 358 ? 43.270 20.213 6.439 1.00 79.44 358 SER A C 1
ATOM 2756 O O . SER A 1 358 ? 42.465 20.694 7.231 1.00 79.44 358 SER A O 1
ATOM 2758 N N . CYS A 1 359 ? 43.960 19.106 6.707 1.00 78.31 359 CYS A N 1
ATOM 2759 C CA . CYS A 1 359 ? 43.786 18.339 7.948 1.00 78.31 359 CYS A CA 1
ATOM 2760 C C . CYS A 1 359 ? 45.126 17.902 8.569 1.00 78.31 359 CYS A C 1
ATOM 2762 O O . CYS A 1 359 ? 46.185 18.189 8.011 1.00 78.31 359 CYS A O 1
ATOM 2764 N N . GLY A 1 360 ? 45.082 17.266 9.743 1.00 83.38 360 GLY A N 1
ATOM 2765 C CA . GLY A 1 360 ? 46.236 16.648 10.408 1.00 83.38 360 GLY A CA 1
ATOM 2766 C C . GLY A 1 360 ? 46.661 15.336 9.739 1.00 83.38 360 GLY A C 1
ATOM 2767 O O . GLY A 1 360 ? 46.842 15.289 8.517 1.00 83.38 360 GLY A O 1
ATOM 2768 N N . ASP A 1 361 ? 46.816 14.283 10.537 1.00 84.44 361 ASP A N 1
ATOM 2769 C CA . ASP A 1 361 ? 47.137 12.931 10.073 1.00 84.44 361 ASP A CA 1
ATOM 2770 C C . ASP A 1 361 ? 45.880 12.189 9.614 1.00 84.44 361 ASP A C 1
ATOM 2772 O O . ASP A 1 361 ? 4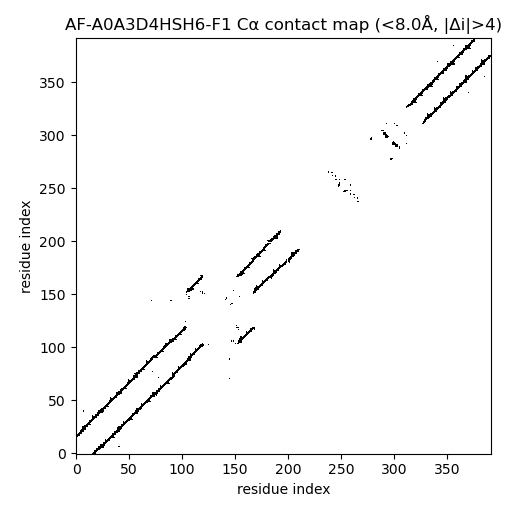4.840 12.233 10.275 1.00 84.44 361 ASP A O 1
ATOM 2776 N N . ILE A 1 362 ? 45.978 11.472 8.496 1.00 84.12 362 ILE A N 1
ATOM 2777 C CA . ILE A 1 362 ? 44.879 10.695 7.917 1.00 84.12 362 ILE A CA 1
ATOM 2778 C C . ILE A 1 362 ? 45.308 9.239 7.780 1.00 84.12 362 ILE A C 1
ATOM 2780 O O . ILE A 1 362 ? 46.284 8.911 7.108 1.00 84.12 362 ILE A O 1
ATOM 2784 N N . SER A 1 363 ? 44.554 8.339 8.399 1.00 88.12 363 SER A N 1
ATOM 2785 C CA . SER A 1 363 ? 44.854 6.901 8.359 1.00 88.12 363 SER A CA 1
ATOM 2786 C C . SER A 1 363 ? 44.240 6.165 7.160 1.00 88.12 363 SER A C 1
ATOM 2788 O O . SER A 1 363 ? 44.747 5.110 6.779 1.00 88.12 363 SER A O 1
ATOM 2790 N N . GLY A 1 364 ? 43.181 6.710 6.552 1.00 85.75 364 GLY A N 1
ATOM 2791 C CA . GLY A 1 364 ? 42.513 6.153 5.374 1.00 85.75 364 GLY A CA 1
ATOM 2792 C C . GLY A 1 364 ? 42.913 6.808 4.049 1.00 85.75 364 GLY A C 1
ATOM 2793 O O . GLY A 1 364 ? 43.923 7.506 3.946 1.00 85.75 364 GLY A O 1
ATOM 2794 N N . ASN A 1 365 ? 42.111 6.543 3.016 1.00 87.88 365 ASN A N 1
ATOM 2795 C CA . ASN A 1 365 ? 42.260 7.140 1.689 1.00 87.88 365 ASN A CA 1
ATOM 2796 C C . ASN A 1 365 ? 41.671 8.549 1.650 1.00 87.88 365 ASN A C 1
ATOM 2798 O O . ASN A 1 365 ? 40.778 8.876 2.434 1.00 87.88 365 ASN A O 1
ATOM 2802 N N . VAL A 1 366 ? 42.125 9.347 0.689 1.00 84.25 366 VAL A N 1
ATOM 2803 C CA . VAL A 1 366 ? 41.599 10.688 0.460 1.00 84.25 366 VAL A CA 1
ATOM 2804 C C . VAL A 1 366 ? 41.191 10.878 -0.992 1.00 84.25 366 VAL A C 1
ATOM 2806 O O . VAL A 1 366 ? 41.995 10.629 -1.888 1.00 84.25 366 VAL A O 1
ATOM 2809 N N . GLU A 1 367 ? 39.977 11.375 -1.194 1.00 84.44 367 GLU A N 1
ATOM 2810 C CA . GLU A 1 367 ? 39.473 11.906 -2.454 1.00 84.44 367 GLU A CA 1
ATOM 2811 C C . GLU A 1 367 ? 39.136 13.392 -2.271 1.00 84.44 367 GLU A C 1
ATOM 2813 O O . GLU A 1 367 ? 38.384 13.766 -1.369 1.00 84.44 367 GLU A O 1
ATOM 2818 N N . CYS A 1 368 ? 39.708 14.270 -3.098 1.00 81.88 368 CYS A N 1
ATOM 2819 C CA . CYS A 1 368 ? 39.317 15.673 -3.102 1.00 81.88 368 CYS A CA 1
ATOM 2820 C C . CYS A 1 368 ? 39.217 16.303 -4.488 1.00 81.88 368 CYS A C 1
ATOM 2822 O O . CYS A 1 368 ? 40.101 16.161 -5.329 1.00 81.88 368 CYS A O 1
ATOM 2824 N N . GLY A 1 369 ? 38.189 17.124 -4.702 1.00 79.31 369 GLY A N 1
ATOM 2825 C CA . GLY A 1 369 ? 38.033 17.893 -5.938 1.00 79.31 369 GLY A CA 1
ATOM 2826 C C . GLY A 1 369 ? 39.035 19.048 -6.086 1.00 79.31 369 GLY A C 1
ATOM 2827 O O . GLY A 1 369 ? 39.335 19.461 -7.205 1.00 79.31 369 GLY A O 1
ATOM 2828 N N . GLY A 1 370 ? 39.555 19.580 -4.973 1.00 79.50 370 GLY A N 1
ATOM 2829 C CA . GLY A 1 370 ? 40.473 20.725 -4.931 1.00 79.50 370 GLY A CA 1
ATOM 2830 C C . GLY A 1 370 ? 41.921 20.376 -4.568 1.00 79.50 370 GLY A C 1
ATOM 2831 O O . GLY A 1 370 ? 42.397 19.268 -4.797 1.00 79.50 370 GLY A O 1
ATOM 2832 N N . SER A 1 371 ? 42.649 21.353 -4.016 1.00 82.88 371 SER A N 1
ATOM 2833 C CA . SER A 1 371 ? 44.022 21.161 -3.516 1.00 82.88 371 SER A CA 1
ATOM 2834 C C . SER A 1 371 ? 44.017 20.676 -2.067 1.00 82.88 371 SER A C 1
ATOM 2836 O O . SER A 1 371 ? 43.135 21.055 -1.294 1.00 82.88 371 SER A O 1
ATOM 2838 N N . MET A 1 372 ? 45.044 19.926 -1.669 1.00 82.94 372 MET A N 1
ATOM 2839 C CA . MET A 1 372 ? 45.139 19.358 -0.328 1.00 82.94 372 MET A CA 1
ATOM 2840 C C . MET A 1 372 ? 46.390 19.738 0.450 1.00 82.94 372 MET A C 1
ATOM 2842 O O . MET A 1 372 ? 47.478 19.888 -0.116 1.00 82.94 372 MET A O 1
ATOM 2846 N N . LYS A 1 373 ? 46.236 19.828 1.776 1.00 85.50 373 LYS A N 1
ATOM 2847 C CA . LYS A 1 373 ? 47.325 20.076 2.719 1.00 85.50 373 LYS A CA 1
ATOM 2848 C C . LYS A 1 373 ? 47.202 19.241 3.997 1.00 85.50 373 LYS A C 1
ATOM 2850 O O . LYS A 1 373 ? 46.339 19.523 4.821 1.00 85.50 373 LYS A O 1
ATOM 2855 N N . CYS A 1 374 ? 48.113 18.294 4.209 1.00 83.44 374 CYS A N 1
ATOM 2856 C CA . CYS A 1 374 ? 48.083 17.395 5.372 1.00 83.44 374 CYS A CA 1
ATOM 2857 C C . CYS A 1 374 ? 49.449 17.189 6.018 1.00 83.44 374 CYS A C 1
ATOM 2859 O O . CYS A 1 374 ? 50.468 17.539 5.421 1.00 83.44 374 CYS A O 1
ATOM 2861 N N . GLN A 1 375 ? 49.461 16.631 7.230 1.00 85.75 375 GLN A N 1
ATOM 2862 C CA . GLN A 1 375 ? 50.695 16.251 7.927 1.00 85.75 375 GLN A CA 1
ATOM 2863 C C . GLN A 1 375 ? 51.184 14.872 7.466 1.00 85.75 375 GLN A C 1
ATOM 2865 O O . GLN A 1 375 ? 52.312 14.754 6.979 1.00 85.75 375 GLN A O 1
ATOM 2870 N N . GLU A 1 376 ? 50.308 13.867 7.501 1.00 84.12 376 GLU A N 1
ATOM 2871 C CA . GLU A 1 376 ? 50.566 12.520 6.988 1.00 84.12 376 GLU A CA 1
ATOM 2872 C C . GLU A 1 376 ? 49.288 11.879 6.419 1.00 84.12 376 GLU A C 1
ATOM 2874 O O . GLU A 1 376 ? 48.179 12.183 6.855 1.00 84.12 376 GLU A O 1
ATOM 2879 N N . VAL A 1 377 ? 49.436 11.004 5.417 1.00 85.12 377 VAL A N 1
ATOM 2880 C CA . VAL A 1 377 ? 48.344 10.190 4.858 1.00 85.12 377 VAL A CA 1
ATOM 2881 C C . VAL A 1 377 ? 48.849 8.761 4.676 1.00 85.12 377 VAL A C 1
ATOM 2883 O O . VAL A 1 377 ? 49.845 8.547 3.984 1.00 85.12 377 VAL A O 1
ATOM 2886 N N . HIS A 1 378 ? 48.180 7.790 5.297 1.00 86.12 378 HIS A N 1
ATOM 2887 C CA . HIS A 1 378 ? 48.561 6.373 5.241 1.00 86.12 378 HIS A CA 1
ATOM 2888 C C . HIS A 1 378 ? 47.852 5.585 4.127 1.00 86.12 378 HIS A C 1
ATOM 2890 O O . HIS A 1 378 ? 48.300 4.490 3.780 1.00 86.12 378 HIS A O 1
ATOM 2896 N N . GLY A 1 379 ? 46.761 6.120 3.573 1.00 84.25 379 GLY A N 1
ATOM 2897 C CA . GLY A 1 379 ? 46.065 5.565 2.413 1.00 84.25 379 GLY A CA 1
ATOM 2898 C C . GLY A 1 379 ? 46.486 6.191 1.080 1.00 84.25 379 GLY A C 1
ATOM 2899 O O . GLY A 1 379 ? 47.481 6.906 0.973 1.00 84.25 379 GLY A O 1
ATOM 2900 N N . SER A 1 380 ? 45.710 5.899 0.038 1.00 87.00 380 SER A N 1
ATOM 2901 C CA . SER A 1 380 ? 45.889 6.479 -1.299 1.00 87.00 380 SER A CA 1
ATOM 2902 C C . SER A 1 380 ? 45.319 7.896 -1.368 1.00 87.00 380 SER A C 1
ATOM 2904 O O . SER A 1 380 ? 44.354 8.204 -0.672 1.00 87.00 380 SER A O 1
ATOM 2906 N N . ILE A 1 381 ? 45.896 8.737 -2.228 1.00 85.75 381 ILE A N 1
ATOM 2907 C CA . ILE A 1 381 ? 45.459 10.119 -2.456 1.00 85.75 381 ILE A CA 1
ATOM 2908 C C . ILE A 1 381 ? 44.987 10.261 -3.904 1.00 85.75 381 ILE A C 1
ATOM 2910 O O . ILE A 1 381 ? 45.762 9.987 -4.822 1.00 85.75 381 ILE A O 1
ATOM 2914 N N . ASP A 1 382 ? 43.764 10.752 -4.086 1.00 83.44 382 ASP A N 1
ATOM 2915 C CA . ASP A 1 382 ? 43.241 11.275 -5.346 1.00 83.44 382 ASP A CA 1
ATOM 2916 C C . ASP A 1 382 ? 42.811 12.735 -5.146 1.00 83.44 382 ASP A C 1
ATOM 2918 O O . ASP A 1 382 ? 41.959 13.039 -4.313 1.00 83.44 382 ASP A O 1
ATOM 2922 N N . ALA A 1 383 ? 43.457 13.658 -5.859 1.00 84.75 383 ALA A N 1
ATOM 2923 C CA . ALA A 1 383 ? 43.244 15.091 -5.706 1.00 84.75 383 ALA A CA 1
ATOM 2924 C C . ALA A 1 383 ? 43.157 15.775 -7.073 1.00 84.75 383 ALA A C 1
ATOM 2926 O O . ALA A 1 383 ? 44.058 15.648 -7.903 1.00 84.75 383 ALA A O 1
ATOM 2927 N N . GLY A 1 384 ? 42.103 16.566 -7.283 1.00 80.00 384 GLY A N 1
ATOM 2928 C CA . GLY A 1 384 ? 41.930 17.378 -8.490 1.00 80.00 384 GLY A CA 1
ATOM 2929 C C . GLY A 1 384 ? 42.892 18.573 -8.581 1.00 80.00 384 GLY A C 1
ATOM 2930 O O . GLY A 1 384 ? 43.096 19.118 -9.667 1.00 80.00 384 GLY A O 1
ATOM 2931 N N . GLY A 1 385 ? 43.488 18.986 -7.456 1.00 82.69 385 GLY A N 1
ATOM 2932 C CA . GLY A 1 385 ? 44.437 20.097 -7.340 1.00 82.69 385 GLY A CA 1
ATOM 2933 C C . GLY A 1 385 ? 45.817 19.697 -6.794 1.00 82.69 385 GLY A C 1
ATOM 2934 O O . GLY A 1 385 ? 46.238 18.547 -6.852 1.00 82.69 385 GLY A O 1
ATOM 2935 N N . GLY A 1 386 ? 46.567 20.674 -6.273 1.00 83.19 386 GLY A N 1
ATOM 2936 C CA . GLY A 1 386 ? 47.930 20.455 -5.770 1.00 83.19 386 GLY A CA 1
ATOM 2937 C C . GLY A 1 386 ? 47.965 19.736 -4.416 1.00 83.19 386 GLY A C 1
ATOM 2938 O O . GLY A 1 386 ? 47.172 20.056 -3.532 1.00 83.19 386 GLY A O 1
ATOM 2939 N N . VAL A 1 387 ? 48.916 18.814 -4.235 1.00 84.81 387 VAL A N 1
ATOM 2940 C CA . VAL A 1 387 ? 49.107 18.039 -2.996 1.00 84.81 387 VAL A CA 1
ATOM 2941 C C . VAL A 1 387 ? 50.317 18.565 -2.221 1.00 84.81 387 VAL A C 1
ATOM 2943 O O . VAL A 1 387 ? 51.445 18.512 -2.710 1.00 84.81 387 VAL A O 1
ATOM 2946 N N . HIS A 1 388 ? 50.097 19.042 -0.994 1.00 83.56 388 HIS A N 1
ATOM 2947 C CA . HIS A 1 388 ? 51.156 19.532 -0.109 1.00 83.56 388 HIS A CA 1
ATOM 2948 C C . HIS A 1 388 ? 51.157 18.793 1.232 1.00 83.56 388 HIS A C 1
ATOM 2950 O O . HIS A 1 388 ? 50.395 19.120 2.139 1.00 83.56 388 HIS A O 1
ATOM 2956 N N . ILE A 1 389 ? 52.062 17.827 1.387 1.00 83.31 389 ILE A N 1
ATOM 2957 C CA . ILE A 1 389 ? 52.282 17.141 2.664 1.00 83.31 389 ILE A CA 1
ATOM 2958 C C . ILE A 1 389 ? 53.365 17.887 3.444 1.00 83.31 389 ILE A C 1
ATOM 2960 O O . ILE A 1 389 ? 54.518 17.940 3.015 1.00 83.31 389 ILE A O 1
ATOM 2964 N N . MET A 1 390 ? 52.991 18.500 4.566 1.00 70.00 390 MET A N 1
ATOM 2965 C CA . MET A 1 390 ? 53.912 19.217 5.443 1.00 70.00 390 MET A CA 1
ATOM 2966 C C . MET A 1 390 ? 54.150 18.396 6.705 1.00 70.00 390 MET A C 1
ATOM 2968 O O . MET A 1 390 ? 53.405 18.507 7.677 1.00 70.00 390 MET A O 1
ATOM 2972 N N . LYS A 1 391 ? 55.211 17.589 6.684 1.00 66.25 391 LYS A N 1
ATOM 2973 C CA . LYS A 1 391 ? 55.734 16.968 7.901 1.00 66.25 391 LYS A CA 1
ATOM 2974 C C . LYS A 1 391 ? 56.320 18.069 8.784 1.00 66.25 391 LYS A C 1
ATOM 2976 O O . LYS A 1 391 ? 57.088 18.889 8.278 1.00 66.25 391 LYS A O 1
ATOM 2981 N N . ASN A 1 392 ? 55.924 18.110 10.055 1.00 56.28 392 ASN A N 1
ATOM 2982 C CA . ASN A 1 392 ? 56.648 18.908 11.047 1.00 56.28 392 ASN A CA 1
ATOM 2983 C C . ASN A 1 392 ? 58.05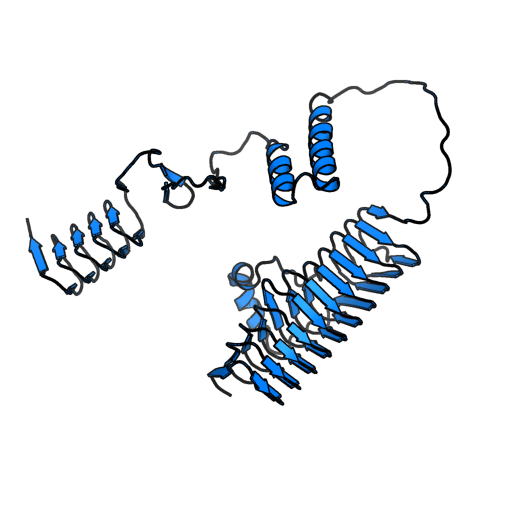0 18.343 11.268 1.00 56.28 392 ASN A C 1
ATOM 2985 O O . ASN A 1 392 ? 58.184 17.097 11.269 1.00 56.28 392 ASN A O 1
#

Radius of gyration: 29.57 Å; Cα contacts (8 Å, |Δi|>4): 922; chains: 1; bounding box: 94×62×75 Å

Sequence (392 aa):
EGVGSIYGGEYDAINVEGVGKLKGDATVNKVTVDGMFKSKGKLTAEEVVIDGMARVFRNMKVKKLEIDGMLKVRHANVNADIIRCDGFMSCTNEVSADEITIDGICSITKLYGDRITVHNHRDNFDFGSKGQFLKYFSFLGKLYLGRKISTKYSLADVVECTRLDASRLRSKIVRADRVTLTDHCCIGKLYCNREMQIDRSCRIGEVINEKQTNSSLPEQRNNKSNNQRKQWGMERMEKTTIKKILDLYKDGKINADEAELMLSHAVSPDPGAGDNKAYDISWPEDGKLRIVAFIGRKLLKKGDELARSIEVKYEGPALDVECHGNLTCGDITGNADAGGSMHCGNVGGNVDCGGSFSCGDISGNVECGGSMKCQEVHGSIDAGGGVHIMKN

Foldseek 3Di:
DDADEDEADEEAEAEACEEYEYPEEYEYAEYEHNYEYEYPYEYHYAEYAHCYEYEHEEEYEYAEYHANEEYEYDPYEYEYQEYEAAYEYEDPAEYEYQYYAHQAAYHEAEYYYAEHEEHQDLPPPCPDPPPPVVVVCVVCVCVPRVDDGDSQAHEYAEYEYAEYHYARYEYAEYAYQEYAYYHAYEYAEYEYAHYYHYDPNYHYNYYDYPPPPDDDDDDDDDDDDDDDDDDDDPPPVLVVQLVVLVVCVVVVVDDPVRSVVSNVVSDDDDDDDDDDDQDDPPDDPPPQDWDWDDDPRHTDDTDDRPDPDDDDEEEDEEAEEEECAEEHYEEYLEEYEYVEEYEYEEYNYEYEYAYEYEYEEYAYEYAYAYEYEYQYYNYHYHYVYHYHHDHD

Solvent-accessible surface area (backbone atoms only — not comparable to full-atom values): 20844 Å² total; per-residue (Å²): 118,54,82,50,76,41,72,48,47,80,41,66,68,49,79,25,60,27,39,32,32,32,67,30,48,33,42,30,47,35,37,42,28,60,19,40,37,38,31,62,20,38,40,37,31,48,34,36,40,30,60,19,38,41,37,34,50,31,43,34,40,28,44,33,37,40,30,61,20,35,42,39,34,42,83,24,39,40,40,32,47,32,39,40,29,60,20,37,43,35,31,71,32,43,40,38,22,48,34,35,40,31,55,24,45,41,44,35,37,32,41,38,29,46,34,36,37,36,36,56,54,87,84,68,76,68,62,76,100,49,76,64,62,61,61,64,35,72,80,46,32,62,78,77,63,74,53,93,82,55,97,82,40,29,36,32,44,31,37,41,30,47,32,39,39,34,25,21,35,37,28,48,34,37,40,27,38,28,40,37,39,32,70,48,19,36,36,41,33,40,38,43,75,70,47,79,46,73,41,90,66,41,46,72,72,45,81,45,57,78,88,71,82,82,75,79,87,86,82,90,84,89,88,89,84,89,87,83,92,80,91,86,89,67,69,75,60,50,58,52,53,54,49,51,46,52,50,37,37,74,70,66,77,40,53,72,66,57,39,51,52,57,52,59,74,65,59,84,80,83,92,82,77,80,95,75,76,69,70,81,82,84,71,78,96,72,86,74,87,78,57,74,45,65,58,92,62,43,81,73,50,73,67,67,97,80,64,91,72,88,86,73,77,48,88,56,83,42,55,67,48,80,31,85,38,67,34,42,42,33,39,29,59,28,41,40,38,17,56,21,32,37,37,38,31,36,28,54,22,38,38,42,26,53,23,38,36,39,37,36,44,28,58,25,37,38,42,28,52,21,35,39,36,31,41,44,67,71,40,59,81,46,58,67,41,60,82,45,74,53,69,130

Mean predicted aligned error: 20.17 Å

pLDDT: mean 72.83, std 22.24, range [23.95, 98.44]